Protein AF-A0A2M6WW06-F1 (afdb_monomer)

Mean predicted aligned error: 5.64 Å

Solvent-accessible surface area (backbone atoms only — not comparable to full-atom values): 25446 Å² total; per-residue (Å²): 114,65,77,61,50,53,50,49,25,52,55,34,47,54,30,51,50,52,39,48,75,71,72,42,62,47,69,49,96,74,81,78,62,75,49,55,55,43,61,47,61,76,46,36,89,72,58,59,72,45,24,34,53,26,32,27,72,42,71,51,73,59,94,61,39,33,42,32,34,31,35,44,100,67,34,73,46,38,36,38,38,35,51,94,46,27,95,59,35,68,62,47,70,72,47,66,50,56,54,20,30,34,35,36,33,29,31,58,34,72,45,97,86,69,48,72,24,35,37,38,56,40,78,43,54,45,34,74,48,49,64,82,66,72,53,82,95,66,49,75,75,51,67,68,56,28,48,73,41,30,76,54,36,46,72,74,30,68,66,50,44,48,41,50,53,46,44,53,49,50,55,52,39,48,51,54,52,39,49,76,69,66,34,41,83,54,86,70,73,56,70,24,84,65,56,33,66,48,66,56,44,57,42,78,50,72,42,81,92,76,74,42,67,31,18,37,24,53,39,61,52,62,59,54,54,50,42,37,46,72,68,52,49,36,39,30,35,78,46,80,31,28,38,65,63,75,76,62,50,88,38,56,48,65,42,47,34,33,40,41,40,35,51,82,38,42,38,68,60,46,49,56,50,48,54,51,51,53,40,51,38,23,45,77,73,73,42,64,55,83,86,64,86,67,48,75,44,44,40,50,60,52,43,24,74,76,69,70,48,43,72,90,78,53,55,60,64,56,54,50,51,52,30,53,76,68,74,44,90,50,89,70,54,86,52,56,47,52,46,51,47,51,47,35,63,75,57,53,38,61,68,38,57,62,56,30,38,38,24,51,39,46,37,89,71,33,72,62,38,21,60,34,91,92,45,66,68,23,15,37,28,37,34,35,31,44,66,35,39,78,38,34,47,33,17,17,48,53,49,52,36,71,61,46,49,55,40,28,53,51,27,47,53,42,35,75,74,64,34,74,66,40,39,62,74,58,63,71,55,38,55,48,30,67,76,47,39,70,60,22,17,36,36,40,35,38,45,57,57,50,44,28,63,65,71,68,50,85,37,50,63,65,67,37,77,76,51,92,68,84,84,130

Secondary structure (DSSP, 8-state):
-HHHHHHHHHHHHHHHHHHHHTT--SS-S-----S-HHHHHHTGGG---EEEEEEEEEEEEETTEEEEEEE-SS-EEEEEEETTT-TTHHHHHHH--TT-EEEEEEEEEE-TT--EEEEEEEEEEEE---SPPPPTTT----HHHHHHTHHHHHHH-HHHHHHHHHHHHHHHHHHHHHHHTTPEE----SEESS--SSS-PPPEEEETTTTEEEEE-S-SHHHHHHHHHTT--EEEEEEEEE--S---SS--SEEEEEEEEEET--HHHHHHHHHHHHHHHHHHTT-PPP-SPPEEEEHHHHHHHHHS--TTTS-HHHHHHHHHHTT---TT--SHHHHHHHHIIIIIHHH--S-EEEE--BGGG-TTBPBPSS-TTBBSEEEEEETTEEEEEEEEBP--HHHHHHHHHHHHHHHHTT-SS-----HHHHHHHHT-PPSEEEEEEEHHHHHHHHHT-SSGGGT-SS------

InterPro domains:
  IPR002313 Lysine-tRNA ligase, class II [MF_00252] (11-472)
  IPR002313 Lysine-tRNA ligase, class II [TIGR00499] (10-470)
  IPR004364 Aminoacyl-tRNA synthetase, class II (D/K/N) [PF00152] (143-469)
  IPR004365 OB-fold nucleic acid binding domain, AA-tRNA synthetase-type [PF01336] (51-126)
  IPR006195 Aminoacyl-tRNA synthetase, class II [PS50862] (168-467)
  IPR012340 Nucleic acid-binding, OB-fold [G3DSA:2.40.50.140] (1-137)
  IPR012340 Nucleic acid-binding, OB-fold [SSF50249] (5-134)
  IPR018149 Lysyl-tRNA synthetase, class II, C-terminal [PR00982] (179-189)
  IPR018149 Lysyl-tRNA synthetase, class II, C-terminal [PR00982] (195-211)
  IPR018149 Lysyl-tRNA synthetase, class II, C-terminal [PR00982] (224-237)
  IPR018149 Lysyl-tRNA synthetase, class II, C-terminal [PR00982] (242-259)
  IPR018149 Lysyl-tRNA synthetase, class II, C-terminal [PR00982] (354-370)
  IPR044136 Lysine-tRNA ligase, class II, N-terminal [cd04322] (51-153)
  IPR045864 Class II Aminoacyl-tRNA synthetase/Biotinyl protein ligase (BPL) and lipoyl protein ligase (LPL) [G3DSA:3.30.930.10] (138-472)
  IPR045864 Class II Aminoacyl-tRNA synthetase/Biotinyl protein ligase (BPL) and lipoyl protein ligase (LPL) [SSF55681] (142-470)

Foldseek 3Di:
DVVVFVVLLVLLVVLVVLCVVVVADLADPDDPFDDEPVVCVVCQVVFDKGKYKFFWQDKDDDPFKIKTWGDDPNGIAIEIEGVVQEVCSVSCNSNDDGGWIKIFIATWDQDPVRGTHGYGNDMGTNHRDSGDQDRLVRAPPDPQVCQVPVVNVVVNPVLLVVLQVLLVLLVVLLVVLLVVVVADEDDDDQKALFAFDFQAAWDWDADPVVRGITTGHQDCVLVVLLVLLVPDAKYKYWDWHAGPDDDDQQDFRIAIKMKIKHFPDFLVVVLVVVVVSLQSSCVSSVQGADPDDFAEEELQRLLCVFQVDHPVPDDLVVLVVSCVVVVHDPPLPDDSLSSSVSCCLPPRLQPDATWYKHAFRACLNPLFFDADPVGRRTGQWIFTGHNSDGFKTKHWTDLDLVSSQVSQVVQVVSVVSPDSRGGHDDPVSSVSSVSPRGGMMMMMGRSLVSSCVRSVPSGSSSNDSNTDDDDD

Organism: NCBI:txid1974527

Nearest PDB structures (foldseek):
  7ea9-assembly1_B  TM=9.512E-01  e=4.255E-53  Homo sapiens
  6ilh-assembly1_B  TM=9.558E-01  e=6.651E-53  Homo sapiens
  6chd-assembly1_B  TM=9.447E-01  e=5.625E-53  Homo sapiens
  3bju-assembly1_A  TM=9.406E-01  e=9.831E-53  Homo sapiens
  6ild-assembly1_B  TM=9.420E-01  e=1.817E-52  Homo sapiens

Structure (mmCIF, N/CA/C/O backbone):
data_AF-A0A2M6WW06-F1
#
_entry.id   AF-A0A2M6WW06-F1
#
loop_
_atom_site.group_PDB
_atom_site.id
_atom_site.type_symbol
_atom_site.label_atom_id
_atom_site.label_alt_id
_atom_site.label_comp_id
_atom_site.label_asym_id
_atom_site.label_entity_id
_atom_site.label_seq_id
_atom_site.pdbx_PDB_ins_code
_atom_site.Cartn_x
_atom_site.Cartn_y
_atom_site.Cartn_z
_atom_site.occupancy
_atom_site.B_iso_or_equiv
_atom_site.auth_seq_id
_atom_site.auth_comp_id
_atom_site.auth_asym_id
_atom_site.auth_atom_id
_atom_site.pdbx_PDB_model_num
ATOM 1 N N . MET A 1 1 ? 12.757 -10.574 33.352 1.00 47.12 1 MET A N 1
ATOM 2 C CA . MET A 1 1 ? 11.430 -10.047 32.946 1.00 47.12 1 MET A CA 1
ATOM 3 C C . MET A 1 1 ? 10.401 -11.166 32.758 1.00 47.12 1 MET A C 1
ATOM 5 O O . MET A 1 1 ? 9.233 -10.909 33.024 1.00 47.12 1 MET A O 1
ATOM 9 N N . GLU A 1 2 ? 10.807 -12.391 32.394 1.00 45.97 2 GLU A N 1
ATOM 10 C CA . GLU A 1 2 ? 9.912 -13.564 32.279 1.00 45.97 2 GLU A CA 1
ATOM 11 C C . GLU A 1 2 ? 9.179 -13.893 33.591 1.00 45.97 2 GLU A C 1
ATOM 13 O O . GLU A 1 2 ? 7.957 -13.795 33.620 1.00 45.97 2 GLU A O 1
ATOM 18 N N . ASN A 1 3 ? 9.893 -14.047 34.717 1.00 53.00 3 ASN A N 1
ATOM 19 C CA . ASN A 1 3 ? 9.279 -14.351 36.027 1.00 53.00 3 ASN A CA 1
ATOM 20 C C . ASN A 1 3 ? 8.180 -13.370 36.493 1.00 53.00 3 ASN A C 1
ATOM 22 O O . ASN A 1 3 ? 7.333 -13.737 37.300 1.00 53.00 3 ASN A O 1
ATOM 26 N N . ASN A 1 4 ? 8.186 -12.116 36.022 1.00 61.75 4 ASN A N 1
ATOM 27 C CA . ASN A 1 4 ? 7.174 -11.119 36.400 1.00 61.75 4 ASN A CA 1
ATOM 28 C C . ASN A 1 4 ? 5.961 -11.129 35.447 1.00 61.75 4 ASN A C 1
ATOM 30 O O . ASN A 1 4 ? 4.859 -10.749 35.833 1.00 61.75 4 ASN A O 1
ATOM 34 N N . THR A 1 5 ? 6.167 -11.573 34.203 1.00 68.50 5 THR A N 1
ATOM 35 C CA . THR A 1 5 ? 5.111 -11.739 33.192 1.00 68.50 5 THR A CA 1
ATOM 36 C C . THR A 1 5 ? 4.265 -12.968 33.516 1.00 68.50 5 THR A C 1
ATOM 38 O O . THR A 1 5 ? 3.037 -12.898 33.457 1.00 68.50 5 THR A O 1
ATOM 41 N N . ASP A 1 6 ? 4.919 -14.057 33.923 1.00 77.50 6 ASP A N 1
ATOM 42 C CA . ASP A 1 6 ? 4.253 -15.306 34.292 1.00 77.50 6 ASP A CA 1
ATOM 43 C C . ASP A 1 6 ? 3.419 -15.138 35.562 1.00 77.50 6 ASP A C 1
ATOM 45 O O . ASP A 1 6 ? 2.242 -15.492 35.567 1.00 77.50 6 ASP A O 1
ATOM 49 N N . LYS A 1 7 ? 3.954 -14.448 36.577 1.00 83.94 7 LYS A N 1
ATOM 50 C CA . LYS A 1 7 ? 3.201 -14.126 37.796 1.00 83.94 7 LYS A CA 1
ATOM 51 C C . LYS A 1 7 ? 1.946 -13.287 37.521 1.00 83.94 7 LYS A C 1
ATOM 53 O O . LYS A 1 7 ? 0.873 -13.607 38.019 1.00 83.94 7 LYS A O 1
ATOM 58 N N . PHE A 1 8 ? 2.040 -12.243 36.689 1.00 85.69 8 PHE A N 1
ATOM 59 C CA . PHE A 1 8 ? 0.859 -11.445 36.317 1.00 85.69 8 PHE A CA 1
ATOM 60 C C . PHE A 1 8 ? -0.207 -12.300 35.623 1.00 85.69 8 PHE A C 1
ATOM 62 O O . PHE A 1 8 ? -1.412 -12.127 35.838 1.00 85.69 8 PHE A O 1
ATOM 69 N N . ARG A 1 9 ? 0.235 -13.211 34.753 1.00 91.00 9 ARG A N 1
ATOM 70 C CA . ARG A 1 9 ? -0.658 -14.117 34.039 1.00 91.00 9 ARG A CA 1
ATOM 71 C C . ARG A 1 9 ? -1.339 -15.089 34.997 1.00 91.00 9 ARG A C 1
ATOM 73 O O . ARG A 1 9 ? -2.547 -15.272 34.880 1.00 91.00 9 ARG A O 1
ATOM 80 N N . GLU A 1 10 ? -0.605 -15.664 35.944 1.00 92.75 10 GLU A N 1
ATOM 81 C CA . GLU A 1 10 ? -1.155 -16.517 37.005 1.00 92.75 10 GLU A CA 1
ATOM 82 C C . GLU A 1 10 ? -2.212 -15.774 37.834 1.00 92.75 10 GLU A C 1
ATOM 84 O O . GLU A 1 10 ? -3.334 -16.265 37.969 1.00 92.75 10 GLU A O 1
ATOM 89 N N . ASP A 1 11 ? -1.913 -14.552 38.285 1.00 92.44 11 ASP A N 1
ATOM 90 C CA . ASP A 1 11 ? -2.854 -13.708 39.034 1.00 92.44 11 ASP A CA 1
ATOM 91 C C . ASP A 1 11 ? -4.120 -13.403 38.209 1.00 92.44 11 ASP A C 1
ATOM 93 O O . ASP A 1 11 ? -5.250 -13.479 38.704 1.00 92.44 11 ASP A O 1
ATOM 97 N N . SER A 1 12 ? -3.955 -13.107 36.916 1.00 93.12 12 SER A N 1
ATOM 98 C CA . SER A 1 12 ? -5.075 -12.841 36.005 1.00 93.12 12 SER A CA 1
ATOM 99 C C . SER A 1 12 ? -5.934 -14.084 35.754 1.00 93.12 12 SER A C 1
ATOM 101 O O . SER A 1 12 ? -7.158 -13.975 35.634 1.00 93.12 12 SER A O 1
ATOM 103 N N . ILE A 1 13 ? -5.318 -15.269 35.693 1.00 95.12 13 ILE A N 1
ATOM 104 C CA . ILE A 1 13 ? -6.021 -16.554 35.584 1.00 95.12 13 ILE A CA 1
ATOM 105 C C . ILE A 1 13 ? -6.781 -16.853 36.881 1.00 95.12 13 ILE A C 1
ATOM 107 O O . ILE A 1 13 ? -7.935 -17.271 36.821 1.00 95.12 13 ILE A O 1
ATOM 111 N N . ALA A 1 14 ? -6.203 -16.577 38.051 1.00 95.94 14 ALA A N 1
ATOM 112 C CA . ALA A 1 14 ? -6.906 -16.745 39.322 1.00 95.94 14 ALA A CA 1
ATOM 113 C C . ALA A 1 14 ? -8.181 -15.882 39.380 1.00 95.94 14 ALA A C 1
ATOM 115 O O . ALA A 1 14 ? -9.256 -16.381 39.718 1.00 95.94 14 ALA A O 1
ATOM 116 N N . LYS A 1 15 ? -8.101 -14.613 38.955 1.00 96.25 15 LYS A N 1
ATOM 117 C CA . LYS A 1 15 ? -9.270 -13.718 38.839 1.00 96.25 15 LYS A CA 1
ATOM 118 C C . LYS A 1 15 ? -10.300 -14.208 37.822 1.00 96.25 15 LYS A C 1
ATOM 120 O O . LYS A 1 15 ? -11.504 -14.120 38.067 1.00 96.25 15 LYS A O 1
ATOM 125 N N . LEU A 1 16 ? -9.844 -14.750 36.694 1.00 96.44 16 LEU A N 1
ATOM 126 C CA . LEU A 1 16 ? -10.712 -15.368 35.693 1.00 96.44 16 LEU A CA 1
ATOM 127 C C . LEU A 1 16 ? -11.515 -16.538 36.286 1.00 96.44 16 LEU A C 1
ATOM 129 O O . LEU A 1 16 ? -12.714 -16.653 36.032 1.00 96.44 16 LEU A O 1
ATOM 133 N N . GLU A 1 17 ? -10.882 -17.383 37.098 1.00 96.81 17 GLU A N 1
ATOM 134 C CA . GLU A 1 17 ? -11.558 -18.499 37.766 1.00 96.81 17 GLU A CA 1
ATOM 135 C C . GLU A 1 17 ? -12.543 -18.030 38.845 1.00 96.81 17 GLU A C 1
ATOM 137 O O . GLU A 1 17 ? -13.603 -18.636 39.004 1.00 96.81 17 GLU A O 1
ATOM 142 N N . ILE A 1 18 ? -12.261 -16.920 39.537 1.00 97.12 18 ILE A N 1
ATOM 143 C CA . ILE A 1 18 ? -13.219 -16.285 40.460 1.00 97.12 18 ILE A CA 1
ATOM 144 C C . ILE A 1 18 ? -14.492 -15.862 39.706 1.00 97.12 18 ILE A C 1
ATOM 146 O O . ILE A 1 18 ? -15.596 -16.179 40.153 1.00 97.12 18 ILE A O 1
ATOM 150 N N . LEU A 1 19 ? -14.357 -15.223 38.535 1.00 96.25 19 LEU A N 1
ATOM 151 C CA . LEU A 1 19 ? -15.504 -14.850 37.693 1.00 96.25 19 LEU A CA 1
ATOM 152 C C . LEU A 1 19 ? -16.335 -16.074 37.283 1.00 96.25 19 LEU A C 1
ATOM 154 O O . LEU A 1 19 ? -17.557 -16.069 37.444 1.00 96.25 19 LEU A O 1
ATOM 158 N N . LYS A 1 20 ? -15.680 -17.141 36.808 1.00 96.62 20 LYS A N 1
ATOM 159 C CA . LYS A 1 20 ? -16.364 -18.376 36.392 1.00 96.62 20 LYS A CA 1
ATOM 160 C C . LYS A 1 20 ? -17.101 -19.049 37.549 1.00 96.62 20 LYS A C 1
ATOM 162 O O . LYS A 1 20 ? -18.252 -19.444 37.383 1.00 96.62 20 LYS A O 1
ATOM 167 N N . LYS A 1 21 ? -16.472 -19.151 38.727 1.00 96.94 21 LYS A N 1
ATOM 168 C CA . LYS A 1 21 ? -17.090 -19.729 39.936 1.00 96.94 21 LYS A CA 1
ATOM 169 C C . LYS A 1 21 ? -18.309 -18.937 40.404 1.00 96.94 21 LYS A C 1
ATOM 171 O O . LYS A 1 21 ? -19.251 -19.527 40.918 1.00 96.94 21 LYS A O 1
ATOM 176 N N . ALA A 1 22 ? -18.314 -17.624 40.182 1.00 95.38 22 ALA A N 1
ATOM 177 C CA . ALA A 1 22 ? -19.459 -16.759 40.448 1.00 95.38 22 ALA A CA 1
ATOM 178 C C . ALA A 1 22 ? -20.559 -16.830 39.364 1.00 95.38 22 ALA A C 1
ATOM 180 O O . ALA A 1 22 ? -21.499 -16.039 39.396 1.00 95.38 22 ALA A O 1
ATOM 181 N N . GLY A 1 23 ? -20.451 -17.738 38.385 1.00 95.06 23 GLY A N 1
ATOM 182 C CA . GLY A 1 23 ? -21.423 -17.896 37.299 1.00 95.06 23 GLY A CA 1
ATOM 183 C C . GLY A 1 23 ? -21.342 -16.817 36.213 1.00 95.06 23 GLY A C 1
ATOM 184 O O . GLY A 1 23 ? -22.205 -16.760 35.336 1.00 95.06 23 GLY A O 1
ATOM 185 N N . VAL A 1 24 ? -20.316 -15.960 36.236 1.00 94.94 24 VAL A N 1
ATOM 186 C CA . VAL A 1 24 ? -20.098 -14.941 35.205 1.00 94.94 24 VAL A CA 1
ATOM 187 C C . VAL A 1 24 ? -19.370 -15.576 34.027 1.00 94.94 24 VAL A C 1
ATOM 189 O O . VAL A 1 24 ? -18.305 -16.162 34.194 1.00 94.94 24 VAL A O 1
ATOM 192 N N . ASN A 1 25 ? -19.909 -15.422 32.815 1.00 95.94 25 ASN A N 1
ATOM 193 C CA . ASN A 1 25 ? -19.182 -15.752 31.590 1.00 95.94 25 ASN A CA 1
ATOM 194 C C . ASN A 1 25 ? -18.203 -14.604 31.252 1.00 95.94 25 ASN A C 1
ATOM 196 O O . ASN A 1 25 ? -18.679 -13.524 30.900 1.00 95.94 25 ASN A O 1
ATOM 200 N N . PRO A 1 26 ? -16.871 -14.810 31.326 1.00 96.31 26 PRO A N 1
ATOM 201 C CA . PRO A 1 26 ? -15.868 -13.772 31.063 1.00 96.31 26 PRO A CA 1
ATOM 202 C C . PRO A 1 26 ? -15.580 -13.556 29.566 1.00 96.31 26 PRO A C 1
ATOM 204 O O . PRO A 1 26 ? -14.840 -12.635 29.220 1.00 96.31 26 PRO A O 1
ATOM 207 N N . TYR A 1 27 ? -16.151 -14.399 28.696 1.00 97.56 27 TYR A N 1
ATOM 208 C CA . TYR A 1 27 ? -16.016 -14.356 27.237 1.00 97.56 27 TYR A CA 1
ATOM 209 C C . TYR A 1 27 ? -17.383 -14.575 26.549 1.00 97.56 27 TYR A C 1
ATOM 211 O O . TYR A 1 27 ? -17.587 -15.560 25.833 1.00 97.56 27 TYR A O 1
ATOM 219 N N . PRO A 1 28 ? -18.383 -13.710 26.797 1.00 97.44 28 PRO A N 1
ATOM 220 C CA . PRO A 1 28 ? -19.699 -13.824 26.181 1.00 97.44 28 PRO A CA 1
ATOM 221 C C . PRO A 1 28 ? -19.646 -13.566 24.670 1.00 97.44 28 PRO A C 1
ATOM 223 O O . PRO A 1 28 ? -18.966 -12.663 24.199 1.00 97.44 28 PRO A O 1
ATOM 226 N N . SER A 1 29 ? -20.484 -14.272 23.911 1.00 96.94 29 SER A N 1
ATOM 227 C CA . SER A 1 29 ? -20.640 -14.047 22.465 1.00 96.94 29 SER A CA 1
ATOM 228 C C . SER A 1 29 ? -21.480 -12.814 22.105 1.00 96.94 29 SER A C 1
ATOM 230 O O . SER A 1 29 ? -21.518 -12.415 20.945 1.00 96.94 29 SER A O 1
ATOM 232 N N . LYS A 1 30 ? -22.190 -12.217 23.076 1.00 96.38 30 LYS A N 1
ATOM 233 C CA . LYS A 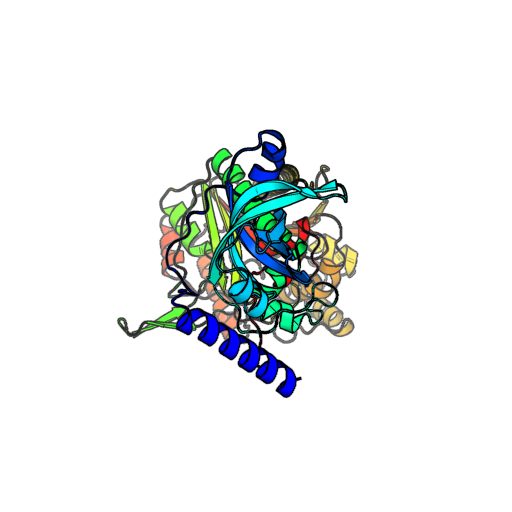1 30 ? -23.129 -11.103 22.859 1.00 96.38 30 LYS A CA 1
ATOM 234 C C . LYS A 1 30 ? -22.832 -9.907 23.764 1.00 96.38 30 LYS A C 1
ATOM 236 O O . LYS A 1 30 ? -22.671 -10.062 24.981 1.00 96.38 30 LYS A O 1
ATOM 241 N N . SER A 1 31 ? -22.888 -8.720 23.166 1.00 96.69 31 SER A N 1
ATOM 242 C CA . SER A 1 31 ? -22.896 -7.405 23.813 1.00 96.69 31 SER A CA 1
ATOM 243 C C . SER A 1 31 ? -24.217 -6.690 23.498 1.00 96.69 31 SER A C 1
ATOM 245 O O . SER A 1 31 ? -24.789 -6.891 22.428 1.00 96.69 31 SER A O 1
ATOM 247 N N . LYS A 1 32 ? -24.713 -5.881 24.437 1.00 97.44 32 LYS A N 1
ATOM 248 C CA . LYS A 1 32 ? -25.853 -4.968 24.284 1.00 97.44 32 LYS A CA 1
ATOM 249 C C . LYS A 1 32 ? -25.412 -3.524 23.998 1.00 97.44 32 LYS A C 1
ATOM 251 O O . LYS A 1 32 ? -26.234 -2.617 24.116 1.00 97.44 32 LYS A O 1
ATOM 256 N N . ARG A 1 33 ? -24.136 -3.285 23.653 1.00 97.50 33 ARG A N 1
ATOM 257 C CA . ARG A 1 33 ? -23.625 -1.950 23.295 1.00 97.50 33 ARG A CA 1
ATOM 258 C C . ARG A 1 33 ? -24.547 -1.294 22.269 1.00 97.50 33 ARG A C 1
ATOM 260 O O . ARG A 1 33 ? -24.761 -1.842 21.192 1.00 97.50 33 ARG A O 1
ATOM 267 N N . ASN A 1 34 ? -25.049 -0.108 22.597 1.00 97.25 34 ASN A N 1
ATOM 268 C CA . ASN A 1 34 ? -25.971 0.646 21.748 1.00 97.25 34 ASN A CA 1
ATOM 269 C C . ASN A 1 34 ? -25.424 2.017 21.326 1.00 97.25 34 ASN A C 1
ATOM 271 O O . ASN A 1 34 ? -25.998 2.649 20.442 1.00 97.25 34 ASN A O 1
ATOM 275 N N . LYS A 1 35 ? -24.317 2.476 21.925 1.00 96.69 35 LYS A N 1
ATOM 276 C CA . LYS A 1 35 ? -23.662 3.743 21.579 1.00 96.69 35 LYS A CA 1
ATOM 277 C C . LYS A 1 35 ? -22.137 3.615 21.576 1.00 96.69 35 LYS A C 1
ATOM 279 O O . LYS A 1 35 ? -21.552 2.809 22.306 1.00 96.69 35 LYS A O 1
ATOM 284 N N . LYS A 1 36 ? -21.490 4.426 20.733 1.00 97.56 36 LYS A N 1
ATOM 285 C CA . LYS A 1 36 ? -20.050 4.706 20.836 1.00 97.56 36 LYS A CA 1
ATOM 286 C C . LYS A 1 36 ? -19.815 5.758 21.920 1.00 97.56 36 LYS A C 1
ATOM 288 O O . LYS A 1 36 ? -20.701 6.573 22.176 1.00 97.56 36 LYS A O 1
ATOM 293 N N . ILE A 1 37 ? -18.631 5.754 22.523 1.00 97.69 37 ILE A N 1
ATOM 294 C CA . ILE A 1 37 ? -18.274 6.688 23.595 1.00 97.69 37 ILE A CA 1
ATOM 295 C C . ILE A 1 37 ? -18.399 8.147 23.137 1.00 97.69 37 ILE A C 1
ATOM 297 O O . ILE A 1 37 ? -19.042 8.927 23.832 1.00 97.69 37 ILE A O 1
ATOM 301 N N . ALA A 1 38 ? -17.871 8.507 21.962 1.00 97.00 38 ALA A N 1
ATOM 302 C CA . ALA A 1 38 ? -17.949 9.882 21.456 1.00 97.00 38 ALA A CA 1
ATOM 303 C C . ALA A 1 38 ? -19.403 10.372 21.319 1.00 97.00 38 ALA A C 1
ATOM 305 O O . ALA A 1 38 ? -19.749 11.429 21.826 1.00 97.00 38 ALA A O 1
ATOM 306 N N . VAL A 1 39 ? -20.288 9.540 20.757 1.00 96.81 39 VAL A N 1
ATOM 307 C CA . VAL A 1 39 ? -21.718 9.869 20.602 1.00 96.81 39 VAL A CA 1
ATOM 308 C C . VAL A 1 39 ? -22.405 10.055 21.958 1.00 96.81 39 VAL A C 1
ATOM 310 O O . VAL A 1 39 ? -23.278 10.903 22.109 1.00 96.81 39 VAL A O 1
ATOM 313 N N . PHE A 1 40 ? -22.030 9.263 22.964 1.00 96.88 40 PHE A N 1
ATOM 314 C CA . PHE A 1 40 ? -22.554 9.437 24.317 1.00 96.88 40 PHE A CA 1
ATOM 315 C C . PHE A 1 40 ? -22.083 10.743 24.965 1.00 96.88 40 PHE A C 1
ATOM 317 O O . PHE A 1 40 ? -22.869 11.377 25.664 1.00 96.88 40 PHE A O 1
ATOM 324 N N . LEU A 1 41 ? -20.831 11.146 24.730 1.00 96.56 41 LEU A N 1
ATOM 325 C CA . LEU A 1 41 ? -20.294 12.420 25.212 1.00 96.56 41 LEU A CA 1
ATOM 326 C C . LEU A 1 41 ? -20.978 13.616 24.531 1.00 96.56 41 LEU A C 1
ATOM 328 O O . LEU A 1 41 ? -21.341 14.570 25.218 1.00 96.56 41 LEU A O 1
ATOM 332 N N . ASP A 1 42 ? -21.249 13.532 23.227 1.00 96.00 42 ASP A N 1
ATOM 333 C CA . ASP A 1 42 ? -22.004 14.559 22.492 1.00 96.00 42 ASP A CA 1
ATOM 334 C C . ASP A 1 42 ? -23.448 14.689 23.017 1.00 96.00 42 ASP A C 1
ATOM 336 O O . ASP A 1 42 ? -23.991 15.785 23.163 1.00 96.00 42 ASP A O 1
ATOM 340 N N . ASP A 1 43 ? -24.069 13.560 23.368 1.00 94.75 43 ASP A N 1
ATOM 341 C CA . ASP A 1 43 ? -25.423 13.486 23.924 1.00 94.75 43 ASP A CA 1
ATOM 342 C C . ASP A 1 43 ? -25.482 13.654 25.455 1.00 94.75 43 ASP A C 1
ATOM 344 O O . ASP A 1 43 ? -26.564 13.521 26.034 1.00 94.75 43 ASP A O 1
ATOM 348 N N . PHE A 1 44 ? -24.363 13.917 26.136 1.00 94.75 44 PHE A N 1
ATOM 349 C CA . PHE A 1 44 ? -24.245 13.751 27.591 1.00 94.75 44 PHE A CA 1
ATOM 350 C C . PHE A 1 44 ? -25.317 14.516 28.380 1.00 94.75 44 PHE A C 1
ATOM 352 O O . PHE A 1 44 ? -25.948 13.977 29.292 1.00 94.75 44 PHE A O 1
ATOM 359 N N . ASN A 1 45 ? -25.587 15.759 27.973 1.00 93.12 45 ASN A N 1
ATOM 360 C CA . ASN A 1 45 ? -26.553 16.645 28.629 1.00 93.12 45 ASN A CA 1
ATOM 361 C C . ASN A 1 45 ? -28.018 16.227 28.417 1.00 93.12 45 ASN A C 1
ATOM 363 O O . ASN A 1 45 ? -28.899 16.726 29.111 1.00 93.12 45 ASN A O 1
ATOM 367 N N . LYS A 1 46 ? -28.299 15.294 27.497 1.00 91.62 46 LYS A N 1
ATOM 368 C CA . LYS A 1 46 ? -29.651 14.756 27.280 1.00 91.62 46 LYS A CA 1
ATOM 369 C C . LYS A 1 46 ? -30.074 13.773 28.378 1.00 91.62 46 LYS A C 1
ATOM 371 O O . LYS A 1 46 ? -31.239 13.400 28.428 1.00 91.62 46 LYS A O 1
ATOM 376 N N . GLY A 1 47 ? -29.149 13.316 29.230 1.00 87.75 47 GLY A N 1
ATOM 377 C CA . GLY A 1 47 ? -29.465 12.484 30.400 1.00 87.75 47 GLY A CA 1
ATOM 378 C C . GLY A 1 47 ? -29.913 11.047 30.092 1.00 87.75 47 GLY A C 1
ATOM 379 O O . GLY A 1 47 ? -30.357 10.337 30.993 1.00 87.75 47 GLY A O 1
ATOM 380 N N . ASN A 1 48 ? -29.804 10.599 28.838 1.00 92.06 48 ASN A N 1
ATOM 381 C CA . ASN A 1 48 ? -30.291 9.289 28.406 1.00 92.06 48 ASN A CA 1
ATOM 382 C C . ASN A 1 48 ? -29.399 8.142 28.902 1.00 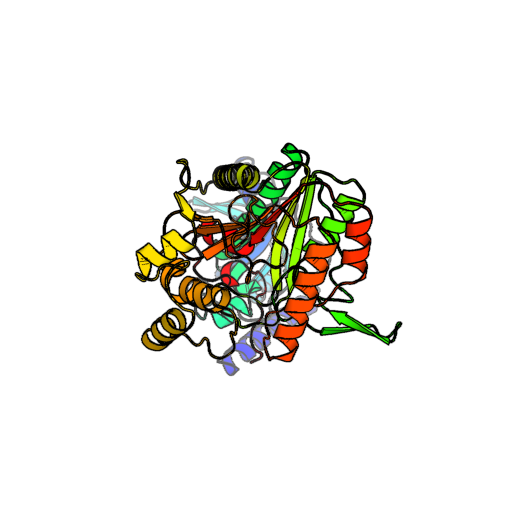92.06 48 ASN A C 1
ATOM 384 O O . ASN A 1 48 ? -28.173 8.228 28.837 1.00 92.06 48 ASN A O 1
ATOM 388 N N . ASN A 1 49 ? -30.021 7.035 29.324 1.00 94.56 49 ASN A N 1
ATOM 389 C CA . ASN A 1 49 ? -29.309 5.792 29.630 1.00 94.56 49 ASN A CA 1
ATOM 390 C C . ASN A 1 49 ? -28.612 5.253 28.367 1.00 94.56 49 ASN A C 1
ATOM 392 O O . ASN A 1 49 ? -29.161 5.341 27.264 1.00 94.56 49 ASN A O 1
ATOM 396 N N . ALA A 1 50 ? -27.421 4.682 28.520 1.00 97.19 50 ALA A N 1
ATOM 397 C CA . ALA A 1 50 ? -26.670 4.106 27.413 1.00 97.19 50 ALA A CA 1
ATOM 398 C C . ALA A 1 50 ? -25.922 2.846 27.837 1.00 97.19 50 ALA A C 1
ATOM 400 O O . ALA A 1 50 ? -25.540 2.690 28.996 1.00 97.19 50 ALA A O 1
ATOM 401 N N . THR A 1 51 ? -25.675 1.976 26.860 1.00 98.25 51 THR A N 1
ATOM 402 C CA . THR A 1 51 ? -24.795 0.822 27.001 1.00 98.25 51 THR A CA 1
ATOM 403 C C . THR A 1 51 ? -23.556 1.047 26.144 1.00 98.25 51 THR A C 1
ATOM 405 O O . THR A 1 51 ? -23.614 1.022 24.910 1.00 98.25 51 THR A O 1
ATOM 408 N N . LEU A 1 52 ? -22.431 1.282 26.812 1.00 98.38 52 LEU A N 1
ATOM 409 C CA . LEU A 1 52 ? -21.116 1.491 26.212 1.00 98.38 52 LEU A CA 1
ATOM 410 C C . LEU A 1 52 ? -20.285 0.216 26.346 1.00 98.38 52 LEU A C 1
ATOM 412 O O . LEU A 1 52 ? -20.549 -0.615 27.212 1.00 98.38 52 LEU A O 1
ATOM 416 N N . ALA A 1 53 ? -19.258 0.069 25.517 1.00 98.38 53 ALA A N 1
ATOM 417 C CA . ALA A 1 53 ? -18.244 -0.954 25.720 1.00 98.38 53 ALA A CA 1
ATOM 418 C C . ALA A 1 53 ? -16.874 -0.416 25.330 1.00 98.38 53 ALA A C 1
ATOM 420 O O . ALA A 1 53 ? -16.771 0.365 24.387 1.00 98.38 53 ALA A O 1
ATOM 421 N N . GLY A 1 54 ? -15.838 -0.849 26.038 1.00 97.62 54 GLY A N 1
ATOM 422 C CA . GLY A 1 54 ? -14.476 -0.394 25.804 1.00 97.62 54 GLY A CA 1
ATOM 423 C C . GLY A 1 54 ? -13.457 -1.177 26.617 1.00 97.62 54 GLY A C 1
ATOM 424 O O . GLY A 1 54 ? -13.802 -1.981 27.485 1.00 97.62 54 GLY A O 1
ATOM 425 N N . ARG A 1 55 ? -12.184 -0.945 26.310 1.00 96.75 55 ARG A N 1
ATOM 426 C CA . ARG A 1 55 ? -11.050 -1.511 27.034 1.00 96.75 55 ARG A CA 1
ATOM 427 C C . ARG A 1 55 ? -10.728 -0.658 28.252 1.00 96.75 55 ARG A C 1
ATOM 429 O O . ARG A 1 55 ? -10.557 0.547 28.102 1.00 96.75 55 ARG A O 1
ATOM 436 N N . ILE A 1 56 ? -10.572 -1.278 29.418 1.00 96.38 56 ILE A N 1
ATOM 437 C CA . ILE A 1 56 ? -10.105 -0.612 30.637 1.00 96.38 56 ILE A CA 1
ATOM 438 C C . ILE A 1 56 ? -8.662 -0.139 30.432 1.00 96.38 56 ILE A C 1
ATOM 440 O O . ILE A 1 56 ? -7.762 -0.942 30.184 1.00 96.38 56 ILE A O 1
ATOM 444 N N . ARG A 1 57 ? -8.440 1.170 30.547 1.00 94.00 57 ARG A N 1
ATOM 445 C CA . ARG A 1 57 ? -7.119 1.820 30.501 1.00 94.00 57 ARG A CA 1
ATOM 446 C C . ARG A 1 57 ? -6.558 2.085 31.884 1.00 94.00 57 ARG A C 1
ATOM 448 O O . ARG A 1 57 ? -5.359 1.971 32.109 1.00 94.00 57 ARG A O 1
ATOM 455 N N . SER A 1 58 ? -7.440 2.408 32.816 1.00 94.12 58 SER A N 1
ATOM 456 C CA . SER A 1 58 ? -7.119 2.625 34.217 1.00 94.12 58 SER A CA 1
ATOM 457 C C . SER A 1 58 ? -8.273 2.101 35.059 1.00 94.12 58 SER A C 1
ATOM 459 O O . SER A 1 58 ? -9.426 2.138 34.630 1.00 94.12 58 SER A O 1
ATOM 461 N N . ILE A 1 59 ? -7.974 1.600 36.252 1.00 94.38 59 ILE A N 1
ATOM 462 C CA . ILE A 1 59 ? -8.987 1.218 37.232 1.00 94.38 59 ILE A CA 1
ATOM 463 C C . ILE A 1 59 ? -8.455 1.481 38.636 1.00 94.38 59 ILE A C 1
ATOM 465 O O . ILE A 1 59 ? -7.279 1.265 38.920 1.00 94.38 59 ILE A O 1
ATOM 469 N N . ARG A 1 60 ? -9.322 1.995 39.505 1.00 93.19 60 ARG A N 1
ATOM 470 C CA . ARG A 1 60 ? -9.044 2.243 40.919 1.00 93.19 60 ARG A CA 1
ATOM 471 C C . ARG A 1 60 ? -10.308 2.027 41.739 1.00 93.19 60 ARG A C 1
ATOM 473 O O . ARG A 1 60 ? -11.370 2.529 41.382 1.00 93.19 60 ARG A O 1
ATOM 480 N N . SER A 1 61 ? -10.189 1.345 42.868 1.00 89.25 61 SER A N 1
ATOM 481 C CA . SER A 1 61 ? -11.293 1.083 43.796 1.00 89.25 61 SER A CA 1
ATOM 482 C C . SER A 1 61 ? -10.888 1.473 45.212 1.00 89.25 61 SER A C 1
ATOM 484 O O . SER A 1 61 ? -9.797 1.131 45.657 1.00 89.25 61 SER A O 1
ATOM 486 N N . HIS A 1 62 ? -11.761 2.193 45.915 1.00 86.69 62 HIS A N 1
ATOM 487 C CA . HIS A 1 62 ? -11.545 2.638 47.291 1.00 86.69 62 HIS A CA 1
ATOM 488 C C . HIS A 1 62 ? -12.829 2.420 48.094 1.00 86.69 62 HIS A C 1
ATOM 490 O O . HIS A 1 62 ? -13.827 3.116 47.903 1.00 86.69 62 HIS A O 1
ATOM 496 N N . GLY A 1 63 ? -12.816 1.441 49.000 1.00 90.62 63 GLY A N 1
ATOM 497 C CA . GLY A 1 63 ? -13.985 1.101 49.810 1.00 90.62 63 GLY A CA 1
ATOM 498 C C . GLY A 1 63 ? -15.192 0.715 48.947 1.00 90.62 63 GLY A C 1
ATOM 499 O O . GLY A 1 63 ? -15.161 -0.287 48.242 1.00 90.62 63 GLY A O 1
ATOM 500 N N . LYS A 1 64 ? -16.261 1.515 49.013 1.00 93.38 64 LYS A N 1
ATOM 501 C CA . LYS A 1 64 ? -17.551 1.259 48.343 1.00 93.38 64 LYS A CA 1
ATOM 502 C C . LYS A 1 64 ? -17.683 1.872 46.945 1.00 93.38 64 LYS A C 1
ATOM 504 O O . LYS A 1 64 ? -18.749 1.747 46.339 1.00 93.38 64 LYS A O 1
ATOM 509 N N . ILE A 1 65 ? -16.640 2.542 46.455 1.00 93.94 65 ILE A N 1
ATOM 510 C CA . ILE A 1 65 ? -16.630 3.239 45.164 1.00 93.94 65 ILE A CA 1
ATOM 511 C C . ILE A 1 65 ? -15.440 2.810 44.308 1.00 93.94 65 ILE A C 1
ATOM 513 O O . ILE A 1 65 ? -14.373 2.454 44.811 1.00 93.94 65 ILE A O 1
ATOM 517 N N . GLY A 1 66 ? -15.606 2.899 42.997 1.00 94.00 66 GLY A N 1
ATOM 518 C CA . GLY A 1 66 ? -14.564 2.655 42.023 1.00 94.00 66 GLY A CA 1
ATOM 519 C C . GLY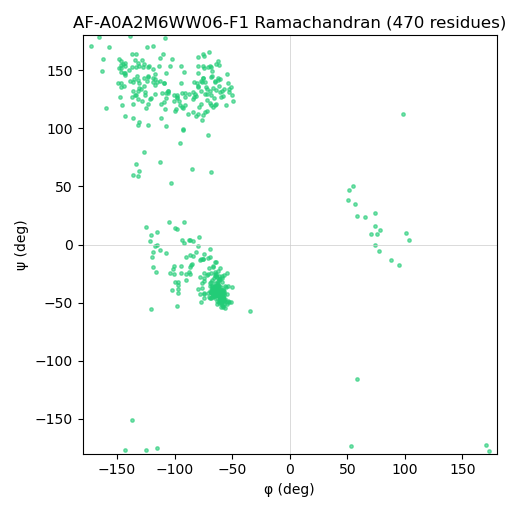 A 1 66 ? -14.709 3.547 40.800 1.00 94.00 66 GLY A C 1
ATOM 520 O O . GLY A 1 66 ? -15.788 4.043 40.469 1.00 94.00 66 GLY A O 1
ATOM 521 N N . PHE A 1 67 ? -13.576 3.766 40.149 1.00 95.69 67 PHE A N 1
ATOM 522 C CA . PHE A 1 67 ? -13.465 4.503 38.904 1.00 95.69 67 PHE A CA 1
ATOM 523 C C . PHE A 1 67 ? -12.636 3.689 37.923 1.00 95.69 67 PHE A C 1
ATOM 525 O O . PHE A 1 67 ? -11.616 3.116 38.304 1.00 95.69 67 PHE A O 1
ATOM 532 N N . ALA A 1 68 ? -13.045 3.672 36.664 1.00 96.56 68 ALA A N 1
ATOM 533 C CA . ALA A 1 68 ? -12.246 3.114 35.585 1.00 96.56 68 ALA A CA 1
ATOM 534 C C . ALA A 1 68 ? -12.350 4.017 34.368 1.00 96.56 68 ALA A C 1
ATOM 536 O O . ALA A 1 68 ? -13.438 4.497 34.073 1.00 96.56 68 ALA A O 1
ATOM 537 N N . ASP A 1 69 ? -11.263 4.224 33.640 1.00 96.94 69 ASP A N 1
ATOM 538 C CA . ASP A 1 69 ? -11.382 4.804 32.310 1.00 96.94 69 ASP A CA 1
ATOM 539 C C . ASP A 1 69 ? -11.453 3.682 31.283 1.00 96.94 69 ASP A C 1
ATOM 541 O O . ASP A 1 69 ? -10.592 2.797 31.274 1.00 96.94 69 ASP A O 1
ATOM 545 N N . ILE A 1 70 ? -12.434 3.746 30.386 1.00 97.12 70 ILE A N 1
ATOM 546 C CA . ILE A 1 70 ? -12.493 2.864 29.221 1.00 97.12 70 ILE A CA 1
ATOM 547 C C . ILE A 1 70 ? -12.304 3.628 27.929 1.00 97.12 70 ILE A C 1
ATOM 549 O O . ILE A 1 70 ? -12.644 4.806 27.827 1.00 97.12 70 ILE A O 1
ATOM 553 N N . GLU A 1 71 ? -11.810 2.918 26.927 1.00 95.88 71 GLU A N 1
ATOM 554 C CA . GLU A 1 71 ? -11.636 3.439 25.583 1.00 95.88 71 GLU A CA 1
ATOM 555 C C . GLU A 1 71 ? -12.228 2.487 24.541 1.00 95.88 71 GLU A C 1
ATOM 557 O O . GLU A 1 71 ? -12.020 1.270 24.589 1.00 95.88 71 GLU A O 1
ATOM 562 N N . ASP A 1 72 ? -12.961 3.052 23.589 1.00 95.31 72 ASP A N 1
ATOM 563 C CA . ASP A 1 72 ? -13.414 2.385 22.374 1.00 95.31 72 ASP A CA 1
ATOM 564 C C . ASP A 1 72 ? -12.765 3.040 21.148 1.00 95.31 72 ASP A C 1
ATOM 566 O O . ASP A 1 72 ? -11.908 3.912 21.257 1.00 95.31 72 ASP A O 1
ATOM 570 N N . GLU A 1 73 ? -13.141 2.627 19.940 1.00 90.75 73 GLU A N 1
ATOM 571 C CA . GLU A 1 73 ? -12.546 3.203 18.729 1.00 90.75 73 GLU A CA 1
ATOM 572 C C . GLU A 1 73 ? -12.760 4.720 18.553 1.00 90.75 73 GLU A C 1
ATOM 574 O O . GLU A 1 73 ? -12.028 5.322 17.765 1.00 90.75 73 GLU A O 1
ATOM 579 N N . SER A 1 74 ? -13.758 5.297 19.234 1.00 93.50 74 SER A N 1
ATOM 580 C CA . SER A 1 74 ? -14.230 6.676 19.082 1.00 93.50 74 SER A CA 1
ATOM 581 C C . SER A 1 74 ? -13.718 7.623 20.163 1.00 93.50 74 SER A C 1
ATOM 583 O O . SER A 1 74 ? -13.630 8.821 19.909 1.00 93.50 74 SER A O 1
ATOM 585 N N . GLY A 1 75 ? -13.382 7.121 21.353 1.00 93.00 75 GLY A N 1
ATOM 586 C CA . GLY A 1 75 ? -12.904 7.968 22.439 1.00 93.00 75 GLY A CA 1
ATOM 587 C C . GLY A 1 75 ? -12.784 7.259 23.782 1.00 93.00 75 GLY A C 1
ATOM 588 O O . GLY A 1 75 ? -12.954 6.044 23.891 1.00 93.00 75 GLY A O 1
ATOM 589 N N . LYS A 1 76 ? -12.493 8.056 24.813 1.00 96.00 76 LYS A N 1
ATOM 590 C CA . LYS A 1 76 ? -12.288 7.626 26.201 1.00 96.00 76 LYS A CA 1
ATOM 591 C C . LYS A 1 76 ? -13.355 8.239 27.106 1.00 96.00 76 LYS A C 1
ATOM 593 O O . LYS A 1 76 ? -13.719 9.397 26.923 1.00 96.00 76 LYS A O 1
ATOM 598 N N . ILE A 1 77 ? -13.834 7.486 28.092 1.00 97.69 77 ILE A N 1
ATOM 599 C CA . ILE A 1 77 ? -14.754 7.986 29.121 1.00 97.69 77 ILE A CA 1
ATOM 600 C C . ILE A 1 77 ? -14.450 7.360 30.478 1.00 97.69 77 ILE A C 1
ATOM 602 O O . ILE A 1 77 ? -14.030 6.205 30.562 1.00 97.69 77 ILE A O 1
ATOM 606 N N . GLN A 1 78 ? -14.691 8.126 31.540 1.00 98.00 78 GLN A N 1
ATOM 607 C CA . GLN A 1 78 ? -14.653 7.613 32.900 1.00 98.00 78 GLN A CA 1
ATOM 608 C C . GLN A 1 78 ? -15.956 6.887 33.247 1.00 98.00 78 GLN A C 1
ATOM 610 O O . GLN A 1 78 ? -17.063 7.335 32.957 1.00 98.00 78 GLN A O 1
ATOM 615 N N . ILE A 1 79 ? -15.822 5.768 33.934 1.00 97.00 79 ILE A N 1
ATOM 616 C CA . ILE A 1 79 ? -16.900 5.023 34.561 1.00 97.00 79 ILE A CA 1
ATOM 617 C C . ILE A 1 79 ? -16.799 5.267 36.054 1.00 97.00 79 ILE A C 1
ATOM 619 O O . ILE A 1 79 ? -15.730 5.116 36.644 1.00 97.00 79 ILE A O 1
ATOM 623 N N . PHE A 1 80 ? -17.929 5.597 36.660 1.00 96.31 80 PHE A N 1
ATOM 624 C CA . PHE A 1 80 ? -18.106 5.617 38.101 1.00 96.31 80 PHE A CA 1
ATOM 625 C C . PHE A 1 80 ? -18.986 4.436 38.505 1.00 96.31 80 PHE A C 1
ATOM 627 O O . PHE A 1 80 ? -20.082 4.269 37.971 1.00 96.31 80 PHE A O 1
ATOM 634 N N . PHE A 1 81 ? -18.521 3.614 39.439 1.00 95.62 81 PHE A N 1
ATOM 635 C CA . PHE A 1 81 ? -19.245 2.434 39.895 1.00 95.62 81 PHE A CA 1
ATOM 636 C C . PHE A 1 81 ? -19.197 2.329 41.420 1.00 95.62 81 PHE A C 1
ATOM 638 O O . PHE A 1 81 ? -18.182 2.638 42.036 1.00 95.62 81 PHE A O 1
ATOM 645 N N . GLN A 1 82 ? -20.303 1.933 42.051 1.00 95.12 82 GLN A N 1
ATOM 646 C CA . GLN A 1 82 ? -20.414 1.901 43.511 1.00 95.12 82 GLN A CA 1
ATOM 647 C C . GLN A 1 82 ? -21.296 0.753 43.990 1.00 95.12 82 GLN A C 1
ATOM 649 O O . GLN A 1 82 ? -22.215 0.342 43.285 1.00 95.12 82 GLN A O 1
ATOM 654 N N . SER A 1 83 ? -21.033 0.271 45.206 1.00 93.69 83 SER A N 1
ATOM 655 C CA . SER A 1 83 ? -21.747 -0.874 45.795 1.00 93.69 83 SER A CA 1
ATOM 656 C C . SER A 1 83 ? -23.262 -0.683 45.927 1.00 93.69 83 SER A C 1
ATOM 658 O O . SER A 1 83 ? -23.996 -1.657 45.865 1.00 93.69 83 SER A O 1
ATOM 660 N N . GLU A 1 84 ? -23.740 0.558 46.051 1.00 91.62 84 GLU A N 1
ATOM 661 C CA . GLU A 1 84 ? -25.177 0.872 46.144 1.00 91.62 84 GLU A CA 1
ATOM 662 C C . GLU A 1 84 ? -25.936 0.652 44.826 1.00 91.62 84 GLU A C 1
ATOM 664 O O . GLU A 1 84 ? -27.155 0.524 44.835 1.00 91.62 84 GLU A O 1
ATOM 669 N N . ASN A 1 85 ? -25.227 0.622 43.692 1.00 89.12 85 ASN A N 1
ATOM 670 C CA . ASN A 1 85 ? -25.819 0.576 42.353 1.00 89.12 85 ASN A CA 1
ATOM 671 C C . ASN A 1 85 ? -25.456 -0.701 41.581 1.00 89.12 85 ASN A C 1
ATOM 673 O O . ASN A 1 85 ? -25.862 -0.835 40.430 1.00 89.12 85 ASN A O 1
ATOM 677 N N . LEU A 1 86 ? -24.654 -1.593 42.172 1.00 90.69 86 LEU A N 1
ATOM 678 C CA . LEU A 1 86 ? -24.116 -2.782 41.515 1.00 90.69 86 LEU A CA 1
ATOM 679 C C . LEU A 1 86 ? -24.051 -3.961 42.485 1.00 90.69 86 LEU A C 1
ATOM 681 O O . LEU A 1 86 ? -23.176 -4.015 43.351 1.00 90.69 86 LEU A O 1
ATOM 685 N N . ASP A 1 87 ? -24.905 -4.956 42.262 1.00 88.50 87 ASP A N 1
ATOM 686 C CA . ASP A 1 87 ? -24.982 -6.161 43.099 1.00 88.50 87 ASP A CA 1
ATOM 687 C C . ASP A 1 87 ? -23.669 -6.960 43.103 1.00 88.50 87 ASP A C 1
ATOM 689 O O . ASP A 1 87 ? -23.240 -7.502 44.120 1.00 88.50 87 ASP A O 1
ATOM 693 N N . ASN A 1 88 ? -22.974 -6.994 41.965 1.00 90.69 88 ASN A N 1
ATOM 694 C CA . ASN A 1 88 ? -21.698 -7.685 41.791 1.00 90.69 88 ASN A CA 1
ATOM 695 C C . ASN A 1 88 ? -20.474 -6.785 42.053 1.00 90.69 88 ASN A C 1
ATOM 697 O O . ASN A 1 88 ? -19.370 -7.130 41.627 1.00 90.69 88 ASN A O 1
ATOM 701 N N . PHE A 1 89 ? -20.630 -5.657 42.763 1.00 93.69 89 PHE A N 1
ATOM 702 C CA . PHE A 1 89 ? -19.546 -4.696 43.006 1.00 93.69 89 PHE A CA 1
ATOM 703 C C . PHE A 1 89 ? -18.288 -5.346 43.586 1.00 93.69 89 PHE A C 1
ATOM 705 O O . PHE A 1 89 ? -17.203 -5.135 43.051 1.00 93.69 89 PHE A O 1
ATOM 712 N N . LYS A 1 90 ? -18.425 -6.160 44.644 1.00 92.75 90 LYS A N 1
ATOM 713 C CA . LYS A 1 90 ? -17.276 -6.806 45.300 1.00 92.75 90 LYS A CA 1
ATOM 714 C C . LYS A 1 90 ? -16.513 -7.697 44.316 1.00 92.75 90 LYS A C 1
ATOM 716 O O . LYS A 1 90 ? -15.312 -7.520 44.138 1.00 92.75 90 LYS A O 1
ATOM 721 N N . LEU A 1 91 ? -17.238 -8.571 43.614 1.00 93.88 91 LEU A N 1
ATOM 722 C CA . LEU A 1 91 ? -16.678 -9.456 42.593 1.00 93.88 91 LEU A CA 1
ATOM 723 C C . LEU A 1 91 ? -15.910 -8.665 41.527 1.00 93.88 91 LEU A C 1
ATOM 725 O O . LEU A 1 91 ? -14.761 -8.980 41.234 1.00 93.88 91 LEU A O 1
ATOM 729 N N . LEU A 1 92 ? -16.526 -7.627 40.960 1.00 92.94 92 LEU A N 1
ATOM 730 C CA . LEU A 1 92 ? -15.912 -6.806 39.916 1.00 92.94 92 LEU A CA 1
ATOM 731 C C . LEU A 1 92 ? -14.708 -6.011 40.431 1.00 92.94 92 LEU A C 1
ATOM 733 O O . LEU A 1 92 ? -13.699 -5.931 39.740 1.00 92.94 92 LEU A O 1
ATOM 737 N N . SER A 1 93 ? -14.777 -5.466 41.648 1.00 91.88 93 SER A N 1
ATOM 738 C CA . SER A 1 93 ? -13.658 -4.739 42.259 1.00 91.88 93 SER A CA 1
ATOM 739 C C . SER A 1 93 ? -12.425 -5.617 42.499 1.00 91.88 93 SER A C 1
ATOM 741 O O . SER A 1 93 ? -11.308 -5.111 42.468 1.00 91.88 93 SER A O 1
ATOM 743 N N . GLU A 1 94 ? -12.614 -6.925 42.693 1.00 93.00 94 GLU A N 1
ATOM 744 C CA . GLU A 1 94 ? -11.530 -7.893 42.906 1.00 93.00 94 GLU A CA 1
ATOM 745 C C . GLU A 1 94 ? -10.976 -8.464 41.586 1.00 93.00 94 GLU A C 1
ATOM 747 O O . GLU A 1 94 ? -9.835 -8.929 41.538 1.00 93.00 94 GLU A O 1
ATOM 752 N N . THR A 1 95 ? -11.772 -8.441 40.510 1.00 95.12 95 THR A N 1
ATOM 753 C CA . THR A 1 95 ? -11.482 -9.199 39.277 1.00 95.12 95 THR A CA 1
ATOM 754 C C . THR A 1 95 ? -11.226 -8.353 38.036 1.00 95.12 95 THR A C 1
ATOM 756 O O . THR A 1 95 ? -10.573 -8.850 37.118 1.00 95.12 95 THR A O 1
ATOM 759 N N . LEU A 1 96 ? -11.711 -7.110 37.975 1.00 95.50 96 LEU A N 1
ATOM 760 C CA . LEU A 1 96 ? -11.449 -6.223 36.844 1.00 95.50 96 LEU A CA 1
ATOM 761 C C . LEU A 1 96 ? -10.002 -5.726 36.871 1.00 95.50 96 LEU A C 1
ATOM 763 O O . LEU A 1 96 ? -9.505 -5.279 37.902 1.00 95.50 96 LEU A O 1
ATOM 767 N N . ASP A 1 97 ? -9.356 -5.740 35.709 1.00 93.62 97 ASP A N 1
ATOM 768 C CA . ASP A 1 97 ? -7.997 -5.246 35.512 1.00 93.62 97 ASP A CA 1
ATOM 769 C C . ASP A 1 97 ? -7.876 -4.366 34.270 1.00 93.62 97 ASP A C 1
ATOM 771 O O . ASP A 1 97 ? -8.700 -4.382 33.352 1.00 93.62 97 ASP A O 1
ATOM 775 N N . ILE A 1 98 ? -6.765 -3.630 34.218 1.00 93.38 98 ILE A N 1
ATOM 776 C CA . ILE A 1 98 ? -6.316 -2.953 33.004 1.00 93.38 98 ILE A CA 1
ATOM 777 C C . ILE A 1 98 ? -6.252 -3.964 31.855 1.00 93.38 98 ILE A C 1
ATOM 779 O O . ILE A 1 98 ? -5.712 -5.064 31.987 1.00 93.38 98 ILE A O 1
ATOM 783 N N . GLY A 1 99 ? -6.793 -3.563 30.708 1.00 93.31 99 GLY A N 1
ATOM 784 C CA . GLY A 1 99 ? -6.814 -4.368 29.499 1.00 93.31 99 GLY A CA 1
ATOM 785 C C . GLY A 1 99 ? -8.081 -5.178 29.282 1.00 93.31 99 GLY A C 1
ATOM 786 O O . GLY A 1 99 ? -8.328 -5.574 28.138 1.00 93.31 99 GLY A O 1
ATOM 787 N N . ASP A 1 100 ? -8.891 -5.394 30.319 1.00 96.75 100 ASP A N 1
ATOM 788 C CA . ASP A 1 100 ? -10.183 -6.062 30.174 1.00 96.75 100 ASP A CA 1
ATOM 789 C C . ASP A 1 100 ? -11.088 -5.263 29.233 1.00 96.75 100 ASP A C 1
ATOM 791 O O . ASP A 1 100 ? -11.083 -4.032 29.231 1.00 96.75 100 ASP A O 1
ATOM 795 N N . ILE A 1 101 ? -11.872 -5.963 28.417 1.00 97.88 101 ILE A N 1
ATOM 796 C CA . ILE A 1 101 ? -12.946 -5.347 27.638 1.00 97.88 101 ILE A CA 1
ATOM 797 C C . ILE A 1 101 ? -14.230 -5.539 28.426 1.00 97.88 101 ILE A C 1
ATOM 799 O O . ILE A 1 101 ? -14.605 -6.672 28.741 1.00 97.88 101 ILE A O 1
ATOM 803 N N . ILE A 1 102 ? -14.905 -4.436 28.726 1.00 98.25 102 ILE A N 1
ATOM 804 C CA . ILE A 1 102 ? -16.137 -4.430 29.508 1.00 98.25 102 ILE A CA 1
ATOM 805 C C . ILE A 1 102 ? -17.252 -3.696 28.773 1.00 98.25 102 ILE A C 1
ATOM 807 O O . ILE A 1 102 ? -17.011 -2.828 27.936 1.00 98.25 102 ILE A O 1
ATOM 811 N N . GLU A 1 103 ? -18.478 -4.060 29.112 1.00 98.31 103 GLU A N 1
ATOM 812 C CA . GLU A 1 103 ? -19.712 -3.371 28.769 1.00 98.31 103 GLU A CA 1
ATOM 813 C C . GLU A 1 103 ? -20.291 -2.731 30.027 1.00 98.31 103 GLU A C 1
ATOM 815 O O . GLU A 1 103 ? -20.295 -3.343 31.096 1.00 98.31 103 GLU A O 1
ATOM 820 N N . ILE A 1 104 ? -20.797 -1.509 29.891 1.00 97.94 104 ILE A N 1
ATOM 821 C CA . ILE A 1 104 ? -21.354 -0.723 30.985 1.00 97.94 104 ILE A CA 1
ATOM 822 C C . ILE A 1 104 ? -22.691 -0.183 30.537 1.00 97.94 104 ILE A C 1
ATOM 824 O O . ILE A 1 104 ? -22.768 0.492 29.514 1.00 97.94 104 ILE A O 1
ATOM 828 N N . THR A 1 105 ? -23.730 -0.451 31.318 1.00 97.94 105 THR A N 1
ATOM 829 C CA . THR A 1 105 ? -25.020 0.230 31.185 1.00 97.94 105 THR A CA 1
ATOM 830 C C . THR A 1 105 ? -25.170 1.221 32.324 1.00 97.94 105 THR A C 1
ATOM 832 O O . THR A 1 105 ? -24.895 0.872 33.474 1.00 97.94 105 THR A O 1
ATOM 835 N N . GLY A 1 106 ? -25.567 2.451 32.014 1.00 96.75 106 GLY A N 1
ATOM 836 C CA . GLY A 1 106 ? -25.730 3.484 33.024 1.00 96.75 106 GLY A CA 1
ATOM 837 C C . GLY A 1 106 ? -26.021 4.874 32.468 1.00 96.75 106 GLY A C 1
ATOM 838 O O . GLY A 1 106 ? -26.136 5.102 31.261 1.00 96.75 106 GLY A O 1
ATOM 839 N N . LYS A 1 107 ? -26.124 5.835 33.386 1.00 96.31 107 LYS A N 1
ATOM 840 C CA . LYS A 1 107 ? -26.556 7.208 33.087 1.00 96.31 107 LYS A CA 1
ATOM 841 C C . LYS A 1 107 ? -25.383 8.191 33.072 1.00 96.31 107 LYS A C 1
ATOM 843 O O . LYS A 1 107 ? -24.401 7.958 33.783 1.00 96.31 107 LYS A O 1
ATOM 848 N N . PRO A 1 108 ? -25.490 9.307 32.327 1.00 97.06 108 PRO A N 1
ATOM 849 C CA . PRO A 1 108 ? -24.558 10.422 32.435 1.00 97.06 108 PRO A CA 1
ATOM 850 C C . PRO A 1 108 ? -24.396 10.869 33.889 1.00 97.06 108 PRO A C 1
ATOM 852 O O . PRO A 1 108 ? -25.368 10.974 34.640 1.00 97.06 108 PRO A O 1
ATOM 855 N N . TYR A 1 109 ? -23.156 11.107 34.293 1.00 96.06 109 TYR A N 1
ATOM 856 C CA . TYR A 1 109 ? -22.794 11.504 35.642 1.00 96.06 109 TYR A CA 1
ATOM 857 C C . TYR A 1 109 ? -21.613 12.462 35.611 1.00 96.06 109 TYR A C 1
ATOM 859 O O . TYR A 1 109 ? -20.535 12.124 35.126 1.00 96.06 109 TYR A O 1
ATOM 867 N N . LEU A 1 110 ? -21.815 13.667 36.131 1.00 95.69 110 LEU A N 1
ATOM 868 C CA . LEU A 1 110 ? -20.740 14.628 36.311 1.00 95.69 110 LEU A CA 1
ATOM 869 C C . LEU A 1 110 ? -20.144 14.427 37.704 1.00 95.69 110 LEU A C 1
ATOM 871 O O . LEU A 1 110 ? -20.850 14.538 38.709 1.00 95.69 110 LEU A O 1
ATOM 875 N N . THR A 1 111 ? -18.854 14.107 37.777 1.00 91.44 111 THR A N 1
ATOM 876 C CA . THR A 1 111 ? -18.183 13.971 39.076 1.00 91.44 111 THR A CA 1
ATOM 877 C C . THR A 1 111 ? -18.027 15.331 39.757 1.00 91.44 111 THR A C 1
ATOM 879 O O . THR A 1 111 ? -18.120 16.378 39.118 1.00 91.44 111 THR A O 1
ATOM 882 N N . LYS A 1 112 ? -17.701 15.338 41.057 1.00 89.81 112 LYS A N 1
ATOM 883 C CA . LYS A 1 112 ? -17.379 16.581 41.787 1.00 89.81 112 LYS A CA 1
ATOM 884 C C . LYS A 1 112 ? -16.222 17.372 41.158 1.00 89.81 112 LYS A C 1
ATOM 886 O O . LYS A 1 112 ? -16.160 18.580 41.332 1.00 89.81 112 LYS A O 1
ATOM 891 N N . ALA A 1 113 ? -15.326 16.697 40.437 1.00 89.44 113 ALA A N 1
ATOM 892 C CA . ALA A 1 113 ? -14.213 17.311 39.716 1.00 89.44 113 ALA A CA 1
ATOM 893 C C . ALA A 1 113 ? -14.605 17.842 38.321 1.00 89.44 113 ALA A C 1
ATOM 895 O O . ALA A 1 113 ? -13.741 18.292 37.578 1.00 89.44 113 ALA A O 1
ATOM 896 N N . GLY A 1 114 ? -15.884 17.758 37.938 1.00 91.62 114 GLY A N 1
ATOM 897 C CA . GLY A 1 114 ? -16.374 18.218 36.638 1.00 91.62 114 GLY A CA 1
ATOM 898 C C . GLY A 1 114 ? -16.095 17.262 35.474 1.00 91.62 114 GLY A C 1
ATOM 899 O O . GLY A 1 114 ? -16.259 17.649 34.322 1.00 91.62 114 GLY A O 1
ATOM 900 N N . GLN A 1 115 ? -15.686 16.016 35.735 1.00 94.38 115 GLN A N 1
ATOM 901 C CA . GLN A 1 115 ? -15.406 15.045 34.675 1.00 94.38 115 GLN A CA 1
ATOM 902 C C . GLN A 1 115 ? -16.691 14.339 34.221 1.00 94.38 115 GLN A C 1
ATOM 904 O O . GLN A 1 115 ? -17.388 13.723 35.035 1.00 94.38 115 GLN A O 1
ATOM 909 N N . GLN A 1 116 ? -16.981 14.389 32.918 1.00 96.31 116 GLN A N 1
ATOM 910 C CA . GLN A 1 116 ? -18.069 13.625 32.304 1.00 96.31 116 GLN A CA 1
ATOM 911 C C . GLN A 1 116 ? -17.801 12.122 32.431 1.00 96.31 116 GLN A C 1
ATOM 913 O O . GLN A 1 116 ? -16.779 11.614 31.967 1.00 96.31 116 GLN A O 1
ATOM 918 N N . SER A 1 117 ? -18.724 11.417 33.080 1.00 97.19 117 SER A N 1
ATOM 919 C CA . SER A 1 117 ? -18.621 9.990 33.377 1.00 97.19 117 SER A CA 1
ATOM 920 C C . SER A 1 117 ? -19.937 9.267 33.113 1.00 97.19 117 SER A C 1
ATOM 922 O O . SER A 1 117 ? -20.999 9.882 33.045 1.00 97.19 117 SER A O 1
ATOM 924 N N . ILE A 1 118 ? -19.893 7.943 33.022 1.00 97.25 118 ILE A N 1
ATOM 925 C CA . ILE A 1 118 ? -21.086 7.100 33.113 1.00 97.25 118 ILE A CA 1
ATOM 926 C C . ILE A 1 118 ? -21.170 6.507 34.522 1.00 97.25 118 ILE A C 1
ATOM 928 O O . ILE A 1 118 ? -20.231 5.856 34.982 1.00 97.25 118 ILE A O 1
ATOM 932 N N . ARG A 1 119 ? -22.278 6.735 35.236 1.00 96.88 119 ARG A N 1
ATOM 933 C CA . ARG A 1 119 ? -22.554 6.038 36.499 1.00 96.88 119 ARG A CA 1
ATOM 934 C C . ARG A 1 119 ? -23.138 4.672 36.173 1.00 96.88 119 ARG A C 1
ATOM 936 O O . ARG A 1 119 ? -24.265 4.593 35.685 1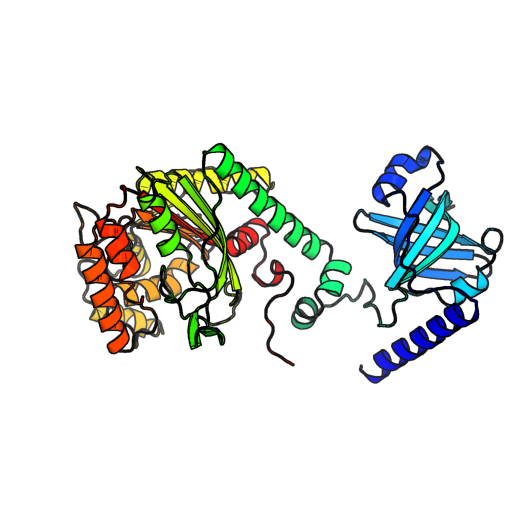.00 96.88 119 ARG A O 1
ATOM 943 N N . ALA A 1 120 ? -22.364 3.629 36.436 1.00 97.25 120 ALA A N 1
ATOM 944 C CA . ALA A 1 120 ? -22.705 2.256 36.114 1.00 97.25 120 ALA A CA 1
ATOM 945 C C . ALA A 1 120 ? -23.881 1.744 36.961 1.00 97.25 120 ALA A C 1
ATOM 947 O O . ALA A 1 120 ? -23.863 1.829 38.187 1.00 97.25 120 ALA A O 1
ATOM 948 N N . GLU A 1 121 ? -24.876 1.190 36.274 1.00 96.38 121 GLU A N 1
ATOM 949 C CA . GLU A 1 121 ? -25.991 0.410 36.828 1.00 96.38 121 GLU A CA 1
ATOM 950 C C . GLU A 1 121 ? -25.780 -1.092 36.570 1.00 96.38 121 GLU A C 1
ATOM 952 O O . GLU A 1 121 ? -26.288 -1.936 37.296 1.00 96.38 121 GLU A O 1
ATOM 957 N N . ASN A 1 122 ? -25.010 -1.444 35.535 1.00 96.25 122 ASN A N 1
ATOM 958 C CA . ASN A 1 122 ? -24.572 -2.811 35.271 1.00 96.25 122 ASN A CA 1
ATOM 959 C C . ASN A 1 122 ? -23.204 -2.802 34.581 1.00 96.25 122 ASN A C 1
ATOM 961 O O . ASN A 1 122 ? -22.982 -2.004 33.667 1.00 96.25 122 ASN A O 1
ATOM 965 N N . ILE A 1 123 ? -22.319 -3.718 34.977 1.00 96.94 123 ILE A N 1
ATOM 966 C CA . ILE A 1 123 ? -21.031 -3.954 34.317 1.00 96.94 123 ILE A CA 1
ATOM 967 C C . ILE A 1 123 ? -20.927 -5.432 33.960 1.00 96.94 123 ILE A C 1
ATOM 969 O O . ILE A 1 123 ? -21.133 -6.314 34.796 1.00 96.94 123 ILE A O 1
ATOM 973 N N . LYS A 1 124 ? -20.557 -5.693 32.708 1.00 96.38 124 LYS A N 1
ATOM 974 C CA . LYS A 1 124 ? -20.364 -7.033 32.166 1.00 96.38 124 LYS A CA 1
ATOM 975 C C . LYS A 1 124 ? -18.970 -7.152 31.562 1.00 96.38 124 LYS A C 1
ATOM 977 O O . LYS A 1 124 ? -18.593 -6.351 30.712 1.00 96.38 124 LYS A O 1
ATOM 982 N N . VAL A 1 125 ? -18.221 -8.181 31.953 1.00 97.62 125 VAL A N 1
ATOM 983 C CA . VAL A 1 125 ? -16.954 -8.525 31.293 1.00 97.62 125 VAL A CA 1
ATOM 984 C C . VAL A 1 125 ? -17.262 -9.121 29.919 1.00 97.62 125 VAL A C 1
ATOM 986 O O . VAL A 1 125 ? -18.031 -10.074 29.813 1.00 97.62 125 VAL A O 1
ATOM 989 N N . LEU A 1 126 ? -16.695 -8.535 28.865 1.00 98.06 126 LEU A N 1
ATOM 990 C CA . LEU A 1 126 ? -16.794 -9.036 27.491 1.00 98.06 126 LEU A CA 1
ATOM 991 C C . LEU A 1 126 ? -15.569 -9.862 27.092 1.00 98.06 126 LEU A C 1
ATOM 993 O O . LEU A 1 126 ? -15.682 -10.782 26.290 1.00 98.06 126 LEU A O 1
ATOM 997 N N . SER A 1 127 ? -14.397 -9.520 27.624 1.00 97.88 127 SER A N 1
ATOM 998 C CA . SER A 1 127 ? -13.184 -10.313 27.451 1.00 97.88 127 SER A CA 1
ATOM 999 C C . SER A 1 127 ? -12.181 -9.981 28.546 1.00 97.88 127 SER A C 1
ATOM 1001 O O . SER A 1 127 ? -11.678 -8.856 28.597 1.00 97.88 127 SER A O 1
ATOM 1003 N N . LYS A 1 128 ? -11.837 -10.968 29.378 1.00 96.69 128 LYS A N 1
ATOM 1004 C CA . LYS A 1 128 ? -10.758 -10.833 30.366 1.00 96.69 128 LYS A CA 1
ATOM 1005 C C . LYS A 1 128 ? -9.391 -10.824 29.674 1.00 96.69 128 LYS A C 1
ATOM 1007 O O . LYS A 1 128 ? -9.084 -11.722 28.885 1.00 96.69 128 LYS A O 1
ATOM 1012 N N . SER A 1 129 ? -8.564 -9.835 29.998 1.00 95.00 129 SER A N 1
ATOM 1013 C CA . SER A 1 129 ? -7.143 -9.805 29.673 1.00 95.00 129 SER A CA 1
ATOM 1014 C C . SER A 1 129 ? -6.358 -10.634 30.685 1.00 95.00 129 SER A C 1
ATOM 1016 O O . SER A 1 129 ? -6.477 -10.429 31.891 1.00 95.00 129 SER A O 1
ATOM 1018 N N . ILE A 1 130 ? -5.542 -11.556 30.174 1.00 94.31 130 ILE A N 1
ATOM 1019 C CA . ILE A 1 130 ? -4.683 -12.447 30.974 1.00 94.31 130 ILE A CA 1
ATOM 1020 C C . ILE A 1 130 ? -3.187 -12.200 30.750 1.00 94.31 130 ILE A C 1
ATOM 1022 O O . ILE A 1 130 ? -2.350 -12.882 31.329 1.00 94.31 130 ILE A O 1
ATOM 1026 N N . ALA A 1 131 ? -2.846 -11.254 29.876 1.00 90.38 131 ALA A N 1
ATOM 1027 C CA . ALA A 1 131 ? -1.476 -10.833 29.623 1.00 90.38 131 ALA A CA 1
ATOM 1028 C C . ALA A 1 131 ? -1.247 -9.439 30.226 1.00 90.38 131 ALA A C 1
ATOM 1030 O O . ALA A 1 131 ? -2.186 -8.631 30.236 1.00 90.38 131 ALA A O 1
ATOM 1031 N N . PRO A 1 132 ? -0.026 -9.138 30.703 1.00 85.81 132 PRO A N 1
ATOM 1032 C CA . PRO A 1 132 ? 0.276 -7.825 31.250 1.00 85.81 132 PRO A CA 1
ATOM 1033 C C . PRO A 1 132 ? 0.167 -6.751 30.173 1.00 85.81 132 PRO A C 1
ATOM 1035 O O . PRO A 1 132 ? 0.701 -6.890 29.069 1.00 85.81 132 PRO A O 1
ATOM 1038 N N . TRP A 1 133 ? -0.515 -5.662 30.518 1.00 84.56 133 TRP A N 1
ATOM 1039 C CA . TRP A 1 133 ? -0.602 -4.474 29.679 1.00 84.56 133 TRP A CA 1
ATOM 1040 C C . TRP A 1 133 ? 0.568 -3.534 29.972 1.00 84.56 133 TRP A C 1
ATOM 1042 O O . TRP A 1 133 ? 0.800 -3.206 31.138 1.00 84.56 133 TRP A O 1
ATOM 1052 N N . PRO A 1 134 ? 1.304 -3.065 28.946 1.00 81.06 134 PRO A N 1
ATOM 1053 C CA . PRO A 1 134 ? 2.276 -1.997 29.132 1.00 81.06 134 PRO A CA 1
ATOM 1054 C C . PRO A 1 134 ? 1.561 -0.749 29.662 1.00 81.06 134 PRO A C 1
ATOM 1056 O O . PRO A 1 134 ? 0.570 -0.308 29.082 1.00 81.06 134 PRO A O 1
ATOM 1059 N N . VAL A 1 135 ? 2.044 -0.183 30.768 1.00 68.19 135 VAL A N 1
ATOM 1060 C CA . VAL A 1 135 ? 1.461 1.036 31.349 1.00 68.19 135 VAL A CA 1
ATOM 1061 C C . VAL A 1 135 ? 1.695 2.212 30.389 1.00 68.19 135 VAL A C 1
ATOM 1063 O O . VAL A 1 135 ? 2.811 2.376 29.890 1.00 68.19 135 VAL A O 1
ATOM 1066 N N . GLU A 1 136 ? 0.665 3.034 30.143 1.00 56.62 136 GLU A N 1
ATOM 1067 C CA . GLU A 1 136 ? 0.648 4.106 29.123 1.00 56.62 136 GLU A CA 1
ATOM 1068 C C . GLU A 1 136 ? 1.869 5.048 29.186 1.00 56.62 136 GLU A C 1
ATOM 1070 O O . GLU A 1 136 ? 2.399 5.426 28.145 1.00 56.62 136 GLU A O 1
ATOM 1075 N N . HIS A 1 137 ? 2.389 5.364 30.381 1.00 54.97 137 HIS A N 1
ATOM 1076 C CA . HIS A 1 137 ? 3.573 6.227 30.542 1.00 54.97 137 HIS A CA 1
ATOM 1077 C C . HIS A 1 137 ? 4.890 5.610 30.046 1.00 54.97 137 HIS A C 1
ATOM 1079 O O . HIS A 1 137 ? 5.828 6.340 29.723 1.00 54.97 137 HIS A O 1
ATOM 1085 N N . PHE A 1 138 ? 4.985 4.280 29.997 1.00 56.06 138 PHE A N 1
ATOM 1086 C CA . PHE A 1 138 ? 6.189 3.588 29.539 1.00 56.06 138 PHE A CA 1
ATOM 1087 C C . PHE A 1 138 ? 6.065 3.109 28.093 1.00 56.06 138 PHE A C 1
ATOM 1089 O O . PHE A 1 138 ? 7.077 3.134 27.392 1.00 56.06 138 PHE A O 1
ATOM 1096 N N . GLY A 1 139 ? 4.854 2.750 27.642 1.00 66.00 139 GLY A N 1
ATOM 1097 C CA . GLY A 1 139 ? 4.578 2.275 26.283 1.00 66.00 139 GLY A CA 1
ATOM 1098 C C . GLY A 1 139 ? 5.463 1.096 25.852 1.00 66.00 139 GLY A C 1
ATOM 1099 O O . GLY A 1 139 ? 6.242 0.547 26.631 1.00 66.00 139 GLY A O 1
ATOM 1100 N N . ILE A 1 140 ? 5.371 0.698 24.582 1.00 78.19 140 ILE A N 1
ATOM 1101 C CA . ILE A 1 140 ? 6.387 -0.173 23.976 1.00 78.19 140 ILE A CA 1
ATOM 1102 C C . ILE A 1 140 ? 7.412 0.743 23.309 1.00 78.19 140 ILE A C 1
ATOM 1104 O O . ILE A 1 140 ? 7.164 1.264 22.227 1.00 78.19 140 ILE A O 1
ATOM 1108 N N . LYS A 1 141 ? 8.548 0.986 23.971 1.00 78.25 141 LYS A N 1
ATOM 1109 C CA . LYS A 1 141 ? 9.618 1.836 23.411 1.00 78.25 141 LYS A CA 1
ATOM 1110 C C . LYS A 1 141 ? 10.433 1.122 22.340 1.00 78.25 141 LYS A C 1
ATOM 1112 O O . LYS A 1 141 ? 10.913 1.761 21.406 1.00 78.25 141 LYS A O 1
ATOM 1117 N N . ASP A 1 142 ? 10.598 -0.189 22.488 1.00 86.94 142 ASP A N 1
ATOM 1118 C CA . ASP A 1 142 ? 11.363 -0.991 21.544 1.00 86.94 142 ASP A CA 1
ATOM 1119 C C . ASP A 1 142 ? 10.636 -1.087 20.196 1.00 86.94 142 ASP A C 1
ATOM 1121 O O . ASP A 1 142 ? 9.506 -1.571 20.110 1.00 86.94 142 ASP A O 1
ATOM 1125 N N . LYS A 1 143 ? 11.288 -0.611 19.130 1.00 84.56 143 LYS A N 1
ATOM 1126 C CA . LYS A 1 143 ? 10.698 -0.573 17.784 1.00 84.56 143 LYS A CA 1
ATOM 1127 C C . LYS A 1 143 ? 10.410 -1.972 17.250 1.00 84.56 143 LYS A C 1
ATOM 1129 O O . LYS A 1 143 ? 9.415 -2.165 16.557 1.00 84.56 143 LYS A O 1
ATOM 1134 N N . GLU A 1 144 ? 11.263 -2.942 17.564 1.00 86.94 144 GLU A N 1
ATOM 1135 C CA . GLU A 1 144 ? 11.082 -4.310 17.093 1.00 86.94 144 GLU A CA 1
ATOM 1136 C C . GLU A 1 144 ? 9.840 -4.948 17.726 1.00 86.94 144 GLU A C 1
ATOM 1138 O O . GLU A 1 144 ? 9.001 -5.526 17.032 1.00 86.94 144 GLU A O 1
ATOM 1143 N N . GLU A 1 145 ? 9.677 -4.776 19.035 1.00 88.75 145 GLU A N 1
ATOM 1144 C CA . GLU A 1 145 ? 8.522 -5.251 19.782 1.00 88.75 145 GLU A CA 1
ATOM 1145 C C . GLU A 1 145 ? 7.227 -4.548 19.353 1.00 88.75 145 GLU A C 1
ATOM 1147 O O . GLU A 1 145 ? 6.198 -5.214 19.246 1.00 88.75 145 GLU A O 1
ATOM 1152 N N . ARG A 1 146 ? 7.265 -3.243 19.024 1.00 91.06 146 ARG A N 1
ATOM 1153 C CA . ARG A 1 146 ? 6.115 -2.515 18.444 1.00 91.06 146 ARG A CA 1
ATOM 1154 C C . ARG A 1 146 ? 5.619 -3.179 17.160 1.00 91.06 146 ARG A C 1
ATOM 1156 O O . ARG A 1 146 ? 4.421 -3.407 17.008 1.00 91.06 146 ARG A O 1
ATOM 1163 N N . PHE A 1 147 ? 6.538 -3.518 16.256 1.00 91.12 147 PHE A N 1
ATOM 1164 C CA . PHE A 1 147 ? 6.207 -4.152 14.978 1.00 91.12 147 PHE A CA 1
ATOM 1165 C C . PHE A 1 147 ? 5.709 -5.593 15.146 1.00 91.12 147 PHE A C 1
ATOM 1167 O O . PHE A 1 147 ? 4.795 -6.005 14.438 1.00 91.12 147 PHE A O 1
ATOM 1174 N N . ARG A 1 148 ? 6.250 -6.350 16.110 1.00 91.12 148 ARG A N 1
ATOM 1175 C CA . ARG A 1 148 ? 5.804 -7.726 16.403 1.00 91.12 148 ARG A CA 1
ATOM 1176 C C . ARG A 1 148 ? 4.463 -7.777 17.127 1.00 91.12 148 ARG A C 1
ATOM 1178 O O . ARG A 1 148 ? 3.616 -8.604 16.806 1.00 91.12 148 ARG A O 1
ATOM 1185 N N . LYS A 1 149 ? 4.259 -6.896 18.106 1.00 91.75 149 LYS A N 1
ATOM 1186 C CA . LYS A 1 149 ? 3.023 -6.780 18.889 1.00 91.75 149 LYS A CA 1
ATOM 1187 C C . LYS A 1 149 ? 2.210 -5.587 18.409 1.00 91.75 149 LYS A C 1
ATOM 1189 O O . LYS A 1 149 ? 1.804 -4.742 19.209 1.00 91.75 149 LYS A O 1
ATOM 1194 N N . ARG A 1 150 ? 1.936 -5.532 17.099 1.00 92.75 150 ARG A N 1
ATOM 1195 C CA . ARG A 1 150 ? 1.237 -4.394 16.487 1.00 92.75 150 ARG A CA 1
ATOM 1196 C C . ARG A 1 150 ? -0.094 -4.082 17.166 1.00 92.75 150 ARG A C 1
ATOM 1198 O O . ARG A 1 150 ? -0.444 -2.920 17.321 1.00 92.75 150 ARG A O 1
ATOM 1205 N N . TYR A 1 151 ? -0.821 -5.101 17.617 1.00 92.06 151 TYR A N 1
ATOM 1206 C CA . TYR A 1 151 ? -2.078 -4.929 18.346 1.00 92.06 151 TYR A CA 1
ATOM 1207 C C . TYR A 1 151 ? -1.919 -4.107 19.641 1.00 92.06 151 TYR A C 1
ATOM 1209 O O . TYR A 1 151 ? -2.831 -3.363 19.998 1.00 92.06 151 TYR A O 1
ATOM 1217 N N . LEU A 1 152 ? -0.769 -4.186 20.323 1.00 91.50 152 LEU A N 1
ATOM 1218 C CA . LEU A 1 152 ? -0.452 -3.314 21.458 1.00 91.50 152 LEU A CA 1
ATOM 1219 C C . LEU A 1 152 ? -0.017 -1.925 20.990 1.00 91.50 152 LEU A C 1
ATOM 1221 O O . LEU A 1 152 ? -0.471 -0.942 21.563 1.00 91.50 152 LEU A O 1
ATOM 1225 N N . ASP A 1 153 ? 0.809 -1.832 19.946 1.00 90.88 153 ASP A N 1
ATOM 1226 C CA . ASP A 1 153 ? 1.267 -0.546 19.401 1.00 90.88 153 ASP A CA 1
ATOM 1227 C C . ASP A 1 153 ? 0.089 0.310 18.907 1.00 90.88 153 ASP A C 1
ATOM 1229 O O . ASP A 1 153 ? -0.068 1.441 19.347 1.00 90.88 153 ASP A O 1
ATOM 1233 N N . ILE A 1 154 ? -0.826 -0.255 18.110 1.00 90.50 154 ILE A N 1
ATOM 1234 C CA . ILE A 1 154 ? -2.068 0.414 17.674 1.00 90.50 154 ILE A CA 1
ATOM 1235 C C . ILE A 1 154 ? -2.917 0.840 18.872 1.00 90.50 154 ILE A C 1
ATOM 1237 O O . ILE A 1 154 ? -3.545 1.897 18.849 1.00 90.50 154 ILE A O 1
ATOM 1241 N N . SER A 1 155 ? -2.983 0.001 19.908 1.00 88.25 155 SER A N 1
ATOM 1242 C CA . SER A 1 155 ? -3.814 0.282 21.074 1.00 88.25 155 SER A CA 1
ATOM 1243 C C . SER A 1 155 ? -3.220 1.369 21.969 1.00 88.25 155 SER A C 1
ATOM 1245 O O . SER A 1 155 ? -3.988 2.082 22.605 1.00 88.25 155 SER A O 1
ATOM 1247 N N . LEU A 1 156 ? -1.897 1.492 22.053 1.00 86.38 156 LEU A N 1
ATOM 1248 C CA . LEU A 1 156 ? -1.211 2.415 22.963 1.00 86.38 156 LEU A CA 1
ATOM 1249 C C . LEU A 1 156 ? -0.724 3.693 22.267 1.00 86.38 156 LEU A C 1
ATOM 1251 O O . LEU A 1 156 ? -0.445 4.681 22.939 1.00 86.38 156 LEU A O 1
ATOM 1255 N N . ASN A 1 157 ? -0.616 3.686 20.937 1.00 85.81 157 ASN A N 1
ATOM 1256 C CA . ASN A 1 157 ? -0.104 4.794 20.145 1.00 85.81 157 ASN A CA 1
ATOM 1257 C C . ASN A 1 157 ? -1.139 5.245 19.104 1.00 85.81 157 ASN A C 1
ATOM 1259 O O . ASN A 1 157 ? -1.319 4.634 18.047 1.00 85.81 157 ASN A O 1
ATOM 1263 N N . SER A 1 158 ? -1.808 6.359 19.399 1.00 84.44 158 SER A N 1
ATOM 1264 C CA . SER A 1 158 ? -2.838 6.929 18.529 1.00 84.44 158 SER A CA 1
ATOM 1265 C C . SER A 1 158 ? -2.288 7.408 17.180 1.00 84.44 158 SER A C 1
ATOM 1267 O O . SER A 1 158 ? -3.024 7.364 16.194 1.00 84.44 158 SER A O 1
ATOM 1269 N N . GLU A 1 159 ? -1.010 7.793 17.090 1.00 87.12 159 GLU A N 1
ATOM 1270 C CA . GLU A 1 159 ? -0.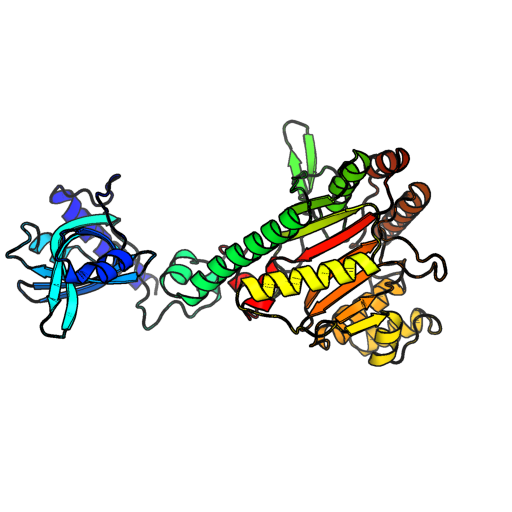381 8.197 15.824 1.00 87.12 159 GLU A CA 1
ATOM 1271 C C . GLU A 1 159 ? -0.252 7.019 14.851 1.00 87.12 159 GLU A C 1
ATOM 1273 O O . GLU A 1 159 ? -0.574 7.153 13.672 1.00 87.12 159 GLU A O 1
ATOM 1278 N N . VAL A 1 160 ? 0.086 5.825 15.347 1.00 89.25 160 VAL A N 1
ATOM 1279 C CA . VAL A 1 160 ? 0.144 4.603 14.521 1.00 89.25 160 VAL A CA 1
ATOM 1280 C C . VAL A 1 160 ? -1.229 4.289 13.927 1.00 89.25 160 VAL A C 1
ATOM 1282 O O . VAL A 1 160 ? -1.358 4.033 12.731 1.00 89.25 160 VAL A O 1
ATOM 1285 N N . LYS A 1 161 ? -2.293 4.392 14.735 1.00 89.75 161 LYS A N 1
ATOM 1286 C CA . LYS A 1 161 ? -3.671 4.238 14.245 1.00 89.75 161 LYS A CA 1
ATOM 1287 C C . LYS A 1 161 ? -4.010 5.287 13.175 1.00 89.75 161 LYS A C 1
ATOM 1289 O O . LYS A 1 161 ? -4.654 4.954 12.179 1.00 89.75 161 LYS A O 1
ATOM 1294 N N . LYS A 1 162 ? -3.573 6.542 13.349 1.00 91.12 162 LYS A N 1
ATOM 1295 C CA . LYS A 1 162 ? -3.777 7.610 12.355 1.00 91.12 162 LYS A CA 1
ATOM 1296 C C . LYS A 1 162 ? -3.074 7.303 11.033 1.00 91.12 162 LYS A C 1
ATOM 1298 O O . LYS A 1 162 ? -3.672 7.573 9.995 1.00 91.12 162 LYS A O 1
ATOM 1303 N N . HIS A 1 163 ? -1.879 6.712 11.041 1.00 93.88 163 HIS A N 1
ATOM 1304 C CA . HIS A 1 163 ? -1.181 6.317 9.811 1.00 93.88 163 HIS A CA 1
ATOM 1305 C C . HIS A 1 163 ? -1.994 5.316 8.976 1.00 93.88 163 HIS A C 1
ATOM 1307 O O . HIS A 1 163 ? -2.178 5.537 7.781 1.00 93.88 163 HIS A O 1
ATOM 1313 N N . PHE A 1 164 ? -2.567 4.276 9.591 1.00 94.50 164 PHE A N 1
ATOM 1314 C CA . PHE A 1 164 ? -3.400 3.292 8.877 1.00 94.50 164 PHE A CA 1
ATOM 1315 C C . PHE A 1 164 ? -4.712 3.890 8.350 1.00 94.50 164 PHE A C 1
ATOM 1317 O O . PHE A 1 164 ? -5.146 3.604 7.229 1.00 94.50 164 PHE A O 1
ATOM 1324 N N . ILE A 1 165 ? -5.325 4.793 9.122 1.00 94.06 165 ILE A N 1
ATOM 1325 C CA . ILE A 1 165 ? -6.490 5.556 8.657 1.00 94.06 165 ILE A CA 1
ATOM 1326 C C . ILE A 1 165 ? -6.107 6.422 7.449 1.00 94.06 165 ILE A C 1
ATOM 1328 O O . ILE A 1 165 ? -6.863 6.480 6.479 1.00 94.06 165 ILE A O 1
ATOM 1332 N N . GLN A 1 166 ? -4.942 7.077 7.479 1.00 95.12 166 GLN A N 1
ATOM 1333 C CA . GLN A 1 166 ? -4.452 7.877 6.356 1.00 95.12 166 GLN A CA 1
ATOM 1334 C C . GLN A 1 166 ? -4.157 7.019 5.125 1.00 95.12 166 GLN A C 1
ATOM 1336 O O . GLN A 1 166 ? -4.609 7.375 4.043 1.00 95.12 166 GLN A O 1
ATOM 1341 N N . LYS A 1 167 ? -3.518 5.852 5.281 1.00 96.94 167 LYS A N 1
ATOM 1342 C CA . LYS A 1 167 ? -3.325 4.875 4.197 1.00 96.94 167 LYS A CA 1
ATOM 1343 C C . LYS A 1 167 ? -4.642 4.547 3.493 1.00 96.94 167 LYS A C 1
ATOM 1345 O O . LYS A 1 167 ? -4.745 4.667 2.276 1.00 96.94 167 LYS A O 1
ATOM 1350 N N . THR A 1 168 ? -5.679 4.231 4.270 1.00 97.25 168 THR A N 1
ATOM 1351 C CA . THR A 1 168 ? -7.021 3.942 3.738 1.00 97.25 168 THR A CA 1
ATOM 1352 C C . THR A 1 168 ? -7.619 5.144 3.000 1.00 97.25 168 THR A C 1
ATOM 1354 O O . THR A 1 168 ? -8.185 4.987 1.918 1.00 97.25 168 THR A O 1
ATOM 1357 N N . LYS A 1 169 ? -7.490 6.358 3.556 1.00 98.12 169 LYS A N 1
ATOM 1358 C CA . LYS A 1 169 ? -7.980 7.592 2.918 1.00 98.12 169 LYS A CA 1
ATOM 1359 C C . LYS A 1 169 ? -7.269 7.886 1.598 1.00 98.12 169 LYS A C 1
ATOM 1361 O O . LYS A 1 169 ? -7.943 8.245 0.640 1.00 98.12 169 LYS A O 1
ATOM 1366 N N . ILE A 1 170 ? -5.950 7.707 1.548 1.00 98.50 170 ILE A N 1
ATOM 1367 C CA . ILE A 1 170 ? -5.126 7.910 0.349 1.00 98.50 170 ILE A CA 1
ATOM 1368 C C . ILE A 1 170 ? -5.543 6.930 -0.746 1.00 98.50 170 ILE A C 1
ATOM 1370 O O . ILE A 1 170 ? -5.875 7.361 -1.844 1.00 98.50 170 ILE A O 1
ATOM 1374 N N . ILE A 1 171 ? -5.622 5.632 -0.436 1.00 98.56 171 ILE A N 1
ATOM 1375 C CA . ILE A 1 171 ? -6.050 4.608 -1.401 1.00 98.56 171 ILE A CA 1
ATOM 1376 C C . ILE A 1 171 ? -7.460 4.911 -1.928 1.00 98.56 171 ILE A C 1
ATOM 1378 O O . ILE A 1 171 ? -7.702 4.842 -3.130 1.00 98.56 171 ILE A O 1
ATOM 1382 N N . LYS A 1 172 ? -8.394 5.290 -1.046 1.00 98.62 172 LYS A N 1
ATOM 1383 C CA . LYS A 1 172 ? -9.751 5.678 -1.455 1.00 98.62 172 LYS A CA 1
ATOM 1384 C C . LYS A 1 172 ? -9.751 6.915 -2.358 1.00 98.62 172 LYS A C 1
ATOM 1386 O O . LYS A 1 172 ? -10.500 6.955 -3.326 1.00 98.62 172 LYS A O 1
ATOM 1391 N N . ALA A 1 173 ? -8.938 7.921 -2.046 1.00 98.69 173 ALA A N 1
ATOM 1392 C CA . ALA A 1 173 ? -8.831 9.131 -2.853 1.00 98.69 173 ALA A CA 1
ATOM 1393 C C . ALA A 1 173 ? -8.251 8.843 -4.247 1.00 98.69 173 ALA A C 1
ATOM 1395 O O . ALA A 1 173 ? -8.763 9.392 -5.216 1.00 98.69 173 ALA A O 1
ATOM 1396 N N . ILE A 1 174 ? -7.261 7.948 -4.352 1.00 98.81 174 ILE A N 1
ATOM 1397 C CA . ILE A 1 174 ? -6.723 7.474 -5.637 1.00 98.81 174 ILE A CA 1
ATOM 1398 C C . ILE A 1 174 ? -7.829 6.810 -6.462 1.00 98.81 174 ILE A C 1
ATOM 1400 O O . ILE A 1 174 ? -8.090 7.252 -7.576 1.00 98.81 174 ILE A O 1
ATOM 1404 N N . ARG A 1 175 ? -8.536 5.817 -5.897 1.00 98.81 175 ARG A N 1
ATOM 1405 C CA . ARG A 1 175 ? -9.652 5.141 -6.587 1.00 98.81 175 ARG A CA 1
ATOM 1406 C C . ARG A 1 175 ? -10.704 6.130 -7.083 1.00 98.81 175 ARG A C 1
ATOM 1408 O O . ARG A 1 175 ? -11.048 6.125 -8.254 1.00 98.81 175 ARG A O 1
ATOM 1415 N N . ASN A 1 176 ? -11.144 7.040 -6.213 1.00 98.69 176 ASN A N 1
ATOM 1416 C CA . ASN A 1 176 ? -12.130 8.058 -6.571 1.00 98.69 176 ASN A CA 1
ATOM 1417 C C . ASN A 1 176 ? -11.633 9.014 -7.670 1.00 98.69 176 ASN A C 1
ATOM 1419 O O . ASN A 1 176 ? -12.444 9.525 -8.438 1.00 98.69 176 ASN A O 1
ATOM 1423 N N . TYR A 1 177 ? -10.336 9.336 -7.704 1.00 98.75 177 TYR A N 1
ATOM 1424 C CA . TYR A 1 177 ? -9.764 10.176 -8.757 1.00 98.75 177 TYR A CA 1
ATOM 1425 C C . TYR A 1 177 ? -9.771 9.437 -10.095 1.00 98.75 177 TYR A C 1
ATOM 1427 O O . TYR A 1 177 ? -10.194 10.003 -11.097 1.00 98.75 177 TYR A O 1
ATOM 1435 N N . LEU A 1 178 ? -9.352 8.172 -10.100 1.00 98.75 178 LEU A N 1
ATOM 1436 C CA . LEU A 1 178 ? -9.318 7.329 -11.293 1.00 98.75 178 LEU A CA 1
ATOM 1437 C C . LEU A 1 178 ? -10.722 7.061 -11.847 1.00 98.75 178 LEU A C 1
ATOM 1439 O O . LEU A 1 178 ? -10.949 7.276 -13.032 1.00 98.75 178 LEU A O 1
ATOM 1443 N N . GLU A 1 179 ? -11.683 6.714 -10.989 1.00 98.31 179 GLU A N 1
ATOM 1444 C CA . GLU A 1 179 ? -13.089 6.515 -11.369 1.00 98.31 179 GLU A CA 1
ATOM 1445 C C . GLU A 1 179 ? -13.686 7.774 -12.022 1.00 98.31 179 GLU A C 1
ATOM 1447 O O . GLU A 1 179 ? -14.354 7.692 -13.046 1.00 98.31 179 GLU A O 1
ATOM 1452 N N . LYS A 1 180 ? -13.381 8.966 -11.489 1.00 98.38 180 LYS A N 1
ATOM 1453 C CA . LYS A 1 180 ? -13.799 10.248 -12.089 1.00 98.38 180 LYS A CA 1
ATOM 1454 C C . LYS A 1 180 ? -13.153 10.551 -13.442 1.00 98.38 180 LYS A C 1
ATOM 1456 O O . LYS A 1 180 ? -13.636 11.440 -14.134 1.00 98.38 180 LYS A O 1
ATOM 1461 N N . ASN A 1 181 ? -12.053 9.880 -13.772 1.00 98.38 181 ASN A N 1
ATOM 1462 C CA . ASN A 1 181 ? -11.351 9.995 -15.049 1.00 98.38 181 ASN A CA 1
ATOM 1463 C C . ASN A 1 181 ? -11.611 8.774 -15.959 1.00 98.38 181 ASN A C 1
ATOM 1465 O O . ASN A 1 181 ? -10.850 8.539 -16.900 1.00 98.38 181 ASN A O 1
ATOM 1469 N N . ASP A 1 182 ? -12.686 8.024 -15.686 1.00 98.25 182 ASP A N 1
ATOM 1470 C CA . ASP A 1 182 ? -13.178 6.865 -16.446 1.00 98.25 182 ASP A CA 1
ATOM 1471 C C . ASP A 1 182 ? -12.244 5.646 -16.455 1.00 98.25 182 ASP A C 1
ATOM 1473 O O . ASP A 1 182 ? -12.303 4.813 -17.357 1.00 98.25 182 ASP A O 1
ATOM 1477 N N . PHE A 1 183 ? -11.372 5.518 -15.454 1.00 98.69 183 PHE A N 1
ATOM 1478 C CA . PHE A 1 183 ? -10.564 4.315 -15.286 1.00 98.69 183 PHE A CA 1
ATOM 1479 C C . PHE A 1 183 ? -11.364 3.196 -14.618 1.00 98.69 183 PHE A C 1
ATOM 1481 O O . PHE A 1 183 ? -12.028 3.401 -13.600 1.00 98.69 183 PHE A O 1
ATOM 1488 N N . MET A 1 184 ? -11.224 1.982 -15.145 1.00 98.62 184 MET A N 1
ATOM 1489 C CA . MET A 1 184 ? -11.836 0.777 -14.597 1.00 98.62 184 MET A CA 1
ATOM 1490 C C . MET A 1 184 ? -10.836 -0.007 -13.735 1.00 98.62 184 MET A C 1
ATOM 1492 O O . MET A 1 184 ? -9.735 -0.331 -14.184 1.00 98.62 184 MET A O 1
ATOM 1496 N N . GLU A 1 185 ? -11.220 -0.350 -12.502 1.00 98.75 185 GLU A N 1
ATOM 1497 C CA . GLU A 1 185 ? -10.415 -1.238 -11.650 1.00 98.75 185 GLU A CA 1
ATOM 1498 C C . GLU A 1 185 ? -10.522 -2.685 -12.150 1.00 98.75 185 GLU A C 1
ATOM 1500 O O . GLU A 1 185 ? -11.623 -3.203 -12.346 1.00 98.75 185 GLU A O 1
ATOM 1505 N N . VAL A 1 186 ? -9.382 -3.350 -12.328 1.00 98.50 186 VAL A N 1
ATOM 1506 C CA . VAL A 1 186 ? -9.280 -4.761 -12.731 1.00 98.50 186 VAL A CA 1
ATOM 1507 C C . VAL A 1 186 ? -8.457 -5.554 -11.719 1.00 98.50 186 VAL A C 1
ATOM 1509 O O . VAL A 1 186 ? -7.822 -4.991 -10.828 1.00 98.50 186 VAL A O 1
ATOM 1512 N N . SER A 1 187 ? -8.462 -6.882 -11.846 1.00 97.88 187 SER A N 1
ATOM 1513 C CA . SER A 1 187 ? -7.600 -7.758 -11.056 1.00 97.88 187 SER A CA 1
ATOM 1514 C C . SER A 1 187 ? -6.945 -8.803 -11.947 1.00 97.88 187 SER A C 1
ATOM 1516 O O . SER A 1 187 ? -7.622 -9.493 -12.710 1.00 97.88 187 SER A O 1
ATOM 1518 N N . THR A 1 188 ? -5.623 -8.909 -11.843 1.00 98.19 188 THR A N 1
ATOM 1519 C CA . THR A 1 188 ? -4.805 -9.862 -12.599 1.00 98.19 188 THR A CA 1
ATOM 1520 C C . THR A 1 188 ? -4.241 -10.959 -11.686 1.00 98.19 188 THR A C 1
ATOM 1522 O O . THR A 1 188 ? -4.241 -10.813 -10.458 1.00 98.19 188 THR A O 1
ATOM 1525 N N . PRO A 1 189 ? -3.753 -12.086 -12.239 1.00 97.94 189 PRO A N 1
ATOM 1526 C CA . PRO A 1 189 ? -3.223 -13.182 -11.434 1.00 97.94 189 PRO A CA 1
ATOM 1527 C C . PRO A 1 189 ? -2.068 -12.761 -10.513 1.00 97.94 189 PRO A C 1
ATOM 1529 O O . PRO A 1 189 ? -1.062 -12.200 -10.950 1.00 97.94 189 PRO A O 1
ATOM 1532 N N . VAL A 1 190 ? -2.197 -13.091 -9.223 1.00 98.06 190 VAL A N 1
ATOM 1533 C CA . VAL A 1 190 ? -1.109 -12.980 -8.232 1.00 98.06 190 VAL A CA 1
ATOM 1534 C C . VAL A 1 190 ? -0.101 -14.117 -8.386 1.00 98.06 190 VAL A C 1
ATOM 1536 O O . VAL A 1 190 ? 1.097 -13.905 -8.217 1.00 98.06 190 VAL A O 1
ATOM 1539 N N . LEU A 1 191 ? -0.593 -15.314 -8.705 1.00 97.69 191 LEU A N 1
ATOM 1540 C CA . LEU A 1 191 ? 0.216 -16.472 -9.055 1.00 97.69 191 LEU A CA 1
ATOM 1541 C C . LEU A 1 191 ? 0.374 -16.500 -10.575 1.00 97.69 191 LEU A C 1
ATOM 1543 O O . LEU A 1 191 ? -0.615 -16.620 -11.293 1.00 97.69 191 LEU A O 1
ATOM 1547 N N . GLN A 1 192 ? 1.608 -16.375 -11.048 1.00 96.44 192 GLN A N 1
ATOM 1548 C CA . GLN A 1 192 ? 1.955 -16.324 -12.464 1.00 96.44 192 GLN A CA 1
ATOM 1549 C C . GLN A 1 192 ? 2.862 -17.508 -12.813 1.00 96.44 192 GLN A C 1
ATOM 1551 O O . GLN A 1 192 ? 3.714 -17.904 -12.021 1.00 96.44 192 GLN A O 1
ATOM 1556 N N . THR A 1 193 ? 2.701 -18.075 -14.005 1.00 94.81 193 THR A N 1
ATOM 1557 C CA . THR A 1 193 ? 3.593 -19.122 -14.539 1.00 94.81 193 THR A CA 1
ATOM 1558 C C . THR A 1 193 ? 4.969 -18.570 -14.915 1.00 94.81 193 THR A C 1
ATOM 1560 O O . THR A 1 193 ? 5.962 -19.291 -14.882 1.00 94.81 193 THR A O 1
ATOM 1563 N N . ILE A 1 194 ? 5.034 -17.274 -15.225 1.00 92.31 194 ILE A N 1
ATOM 1564 C CA . ILE A 1 194 ? 6.246 -16.525 -15.547 1.00 92.31 194 ILE A CA 1
ATOM 1565 C C . ILE A 1 194 ? 6.203 -15.215 -14.760 1.00 92.31 194 ILE A C 1
ATOM 1567 O O . ILE A 1 194 ? 5.205 -14.500 -14.806 1.00 92.31 194 ILE A O 1
ATOM 1571 N N . ALA A 1 195 ? 7.275 -14.892 -14.038 1.00 91.62 195 ALA A N 1
ATOM 1572 C CA . ALA A 1 195 ? 7.413 -13.595 -13.383 1.00 91.62 195 ALA A CA 1
ATOM 1573 C C . ALA A 1 195 ? 7.958 -12.564 -14.385 1.00 91.62 195 ALA A C 1
ATOM 1575 O O . ALA A 1 195 ? 9.098 -12.683 -14.833 1.00 91.62 195 ALA A O 1
ATOM 1576 N N . GLY A 1 196 ? 7.153 -11.557 -14.726 1.00 90.75 196 GLY A N 1
ATOM 1577 C CA . GLY A 1 196 ? 7.508 -10.524 -15.704 1.00 90.75 196 GLY A CA 1
ATOM 1578 C C . GLY A 1 196 ? 6.977 -9.139 -15.334 1.00 90.75 196 GLY A C 1
ATOM 1579 O O . GLY A 1 196 ? 6.395 -8.951 -14.267 1.00 90.75 196 GLY A O 1
ATOM 1580 N N . GLY A 1 197 ? 7.211 -8.157 -16.209 1.00 89.12 197 GLY A N 1
ATOM 1581 C CA . GLY A 1 197 ? 6.758 -6.770 -16.028 1.00 89.12 197 GLY A CA 1
ATOM 1582 C C . GLY A 1 197 ? 7.729 -5.877 -15.250 1.00 89.12 197 GLY A C 1
ATOM 1583 O O . GLY A 1 197 ? 7.628 -4.663 -15.278 1.00 89.12 197 GLY A O 1
ATOM 1584 N N . THR A 1 198 ? 8.738 -6.434 -14.583 1.00 89.75 198 THR A N 1
ATOM 1585 C CA . THR A 1 198 ? 9.800 -5.627 -13.967 1.00 89.75 198 THR A CA 1
ATOM 1586 C C . THR A 1 198 ? 11.077 -6.444 -13.784 1.00 89.75 198 THR A C 1
ATOM 1588 O O . THR A 1 198 ? 11.081 -7.657 -13.978 1.00 89.75 198 THR A O 1
ATOM 1591 N N . MET A 1 199 ? 12.174 -5.783 -13.420 1.00 86.62 199 MET A N 1
ATOM 1592 C CA . MET A 1 199 ? 13.446 -6.432 -13.095 1.00 86.62 199 MET A CA 1
ATOM 1593 C C . MET A 1 199 ? 13.534 -6.617 -11.578 1.00 86.62 199 MET A C 1
ATOM 1595 O O . MET A 1 199 ? 14.022 -5.743 -10.869 1.00 86.62 199 MET A O 1
ATOM 1599 N N . ALA A 1 200 ? 13.006 -7.732 -11.077 1.00 88.56 200 ALA A N 1
ATOM 1600 C CA . ALA A 1 200 ? 13.023 -8.065 -9.656 1.00 88.56 200 ALA A CA 1
ATOM 1601 C C . ALA A 1 200 ? 13.097 -9.577 -9.459 1.00 88.56 200 ALA A C 1
ATOM 1603 O O . ALA A 1 200 ? 12.598 -10.353 -10.276 1.00 88.56 200 ALA A O 1
ATOM 1604 N N . LYS A 1 201 ? 13.680 -10.015 -8.342 1.00 90.50 201 LYS A N 1
ATOM 1605 C CA . LYS A 1 201 ? 13.744 -11.445 -8.025 1.00 90.50 201 LYS A CA 1
ATOM 1606 C C . LYS A 1 201 ? 12.382 -11.928 -7.501 1.00 90.50 201 LYS A C 1
ATOM 1608 O O . LYS A 1 201 ? 11.948 -11.440 -6.456 1.00 90.50 201 LYS A O 1
ATOM 1613 N N . PRO A 1 202 ? 11.720 -12.914 -8.132 1.00 94.00 202 PRO A N 1
ATOM 1614 C CA . PRO A 1 202 ? 10.417 -13.381 -7.671 1.00 94.00 202 PRO A CA 1
ATOM 1615 C C . PRO A 1 202 ? 10.521 -14.336 -6.473 1.00 94.00 202 PRO A C 1
ATOM 1617 O O . PRO A 1 202 ? 11.557 -14.963 -6.209 1.00 94.00 202 PRO A O 1
ATOM 1620 N N . PHE A 1 203 ? 9.405 -14.498 -5.764 1.00 96.00 203 PHE A N 1
ATOM 1621 C CA . PHE A 1 203 ? 9.175 -15.672 -4.922 1.00 96.00 203 PHE A CA 1
ATOM 1622 C C . PHE A 1 203 ? 8.641 -16.817 -5.780 1.00 96.00 203 PHE A C 1
ATOM 1624 O O . PHE A 1 203 ? 7.804 -16.595 -6.650 1.00 96.00 203 PHE A O 1
ATOM 1631 N N . LYS A 1 204 ? 9.109 -18.036 -5.506 1.00 96.75 204 LYS A N 1
ATOM 1632 C CA . LYS A 1 204 ? 8.692 -19.264 -6.186 1.00 96.75 204 LYS A CA 1
ATOM 1633 C C . LYS A 1 204 ? 7.847 -20.118 -5.238 1.00 96.75 204 LYS A C 1
ATOM 1635 O O . LYS A 1 204 ? 8.185 -20.236 -4.062 1.00 96.75 204 LYS A O 1
ATOM 1640 N N . THR A 1 205 ? 6.784 -20.709 -5.760 1.00 97.88 205 THR A N 1
ATOM 1641 C CA . THR A 1 205 ? 5.907 -21.679 -5.096 1.00 97.88 205 THR A CA 1
ATOM 1642 C C . THR A 1 205 ? 5.549 -22.800 -6.078 1.00 97.88 205 THR A C 1
ATOM 1644 O O . THR A 1 205 ? 6.001 -22.783 -7.222 1.00 97.88 205 THR A O 1
ATOM 1647 N N . HIS A 1 206 ? 4.764 -23.779 -5.640 1.00 98.00 206 HIS A N 1
ATOM 1648 C CA . HIS A 1 206 ? 4.379 -24.938 -6.439 1.00 98.00 206 HIS A CA 1
ATOM 1649 C C . HIS A 1 206 ? 2.879 -25.231 -6.280 1.00 98.00 206 HIS A C 1
ATOM 1651 O O . HIS A 1 206 ? 2.329 -25.040 -5.193 1.00 98.00 206 HIS A O 1
ATOM 1657 N N . LEU A 1 207 ? 2.218 -25.641 -7.366 1.00 97.75 207 LEU A N 1
ATOM 1658 C CA . LEU A 1 207 ? 0.818 -26.069 -7.375 1.00 97.75 207 LEU A CA 1
ATOM 1659 C C . LEU A 1 207 ? 0.739 -27.586 -7.565 1.00 97.75 207 LEU A C 1
ATOM 1661 O O . LEU A 1 207 ? 0.811 -28.074 -8.691 1.00 97.75 207 LEU A O 1
ATOM 1665 N N . ASP A 1 208 ? 0.502 -28.303 -6.465 1.00 98.12 208 ASP A N 1
ATOM 1666 C CA . ASP A 1 208 ? 0.529 -29.773 -6.420 1.00 98.12 208 ASP A CA 1
ATOM 1667 C C . ASP A 1 208 ? -0.428 -30.441 -7.422 1.00 98.12 208 ASP A C 1
ATOM 1669 O O . ASP A 1 208 ? -0.126 -31.492 -7.975 1.00 98.12 208 ASP A O 1
ATOM 1673 N N . THR A 1 209 ? -1.604 -29.852 -7.669 1.00 97.94 209 THR A N 1
ATOM 1674 C CA . THR A 1 209 ? -2.632 -30.472 -8.524 1.00 97.94 209 THR A CA 1
ATOM 1675 C C . THR A 1 209 ? -2.276 -30.479 -10.005 1.00 97.94 209 THR A C 1
ATOM 1677 O O . THR A 1 209 ? -2.793 -31.319 -10.738 1.00 97.94 209 THR A O 1
ATOM 1680 N N . LEU A 1 210 ? -1.447 -29.533 -10.452 1.00 97.25 210 LEU A N 1
ATOM 1681 C CA . LEU A 1 210 ? -0.981 -29.440 -11.837 1.00 97.25 210 LEU A CA 1
ATOM 1682 C C . LEU A 1 210 ? 0.492 -29.840 -11.983 1.00 97.25 210 LEU A C 1
ATOM 1684 O O . LEU A 1 210 ? 0.961 -29.930 -13.112 1.00 97.25 210 LEU A O 1
ATOM 1688 N N . ASP A 1 211 ? 1.191 -30.071 -10.867 1.00 97.19 211 ASP A N 1
ATOM 1689 C CA . ASP A 1 211 ? 2.636 -30.318 -10.813 1.00 97.19 211 ASP A CA 1
ATOM 1690 C C . ASP A 1 211 ? 3.433 -29.237 -11.569 1.00 97.19 211 ASP A C 1
ATOM 1692 O O . ASP A 1 211 ? 4.299 -29.512 -12.399 1.00 97.19 211 ASP A O 1
ATOM 1696 N N . ILE A 1 212 ? 3.094 -27.965 -11.315 1.00 97.75 212 ILE A N 1
ATOM 1697 C CA . ILE A 1 212 ? 3.758 -26.810 -11.935 1.00 97.75 212 ILE A CA 1
ATOM 1698 C C . ILE A 1 212 ? 4.322 -25.852 -10.895 1.00 97.75 212 ILE A C 1
ATOM 1700 O O . ILE A 1 212 ? 3.728 -25.589 -9.845 1.00 97.75 212 ILE A O 1
ATOM 1704 N N . ASP A 1 213 ? 5.460 -25.263 -11.240 1.00 97.69 213 ASP A N 1
ATOM 1705 C CA . ASP A 1 213 ? 6.009 -24.131 -10.513 1.00 97.69 213 ASP A CA 1
ATOM 1706 C C . ASP A 1 213 ? 5.243 -22.848 -10.848 1.00 97.69 213 ASP A C 1
ATOM 1708 O O . ASP A 1 213 ? 4.905 -22.578 -12.001 1.00 97.69 213 ASP A O 1
ATOM 1712 N N . LEU A 1 214 ? 5.005 -22.035 -9.824 1.00 97.69 214 LEU A N 1
ATOM 1713 C CA . LEU A 1 214 ? 4.379 -20.723 -9.936 1.00 97.69 214 LEU A CA 1
ATOM 1714 C C . LEU A 1 214 ? 5.241 -19.677 -9.240 1.00 97.69 214 LEU A C 1
ATOM 1716 O O . LEU A 1 214 ? 6.032 -19.968 -8.340 1.00 97.69 214 LEU A O 1
ATOM 1720 N N . TYR A 1 215 ? 5.040 -18.428 -9.623 1.00 97.12 215 TYR A N 1
ATOM 1721 C CA . TYR A 1 215 ? 5.732 -17.283 -9.067 1.00 97.12 215 TYR A CA 1
ATOM 1722 C C . TYR A 1 215 ? 4.721 -16.282 -8.531 1.00 97.12 215 TYR A C 1
ATOM 1724 O O . TYR A 1 215 ? 3.677 -16.051 -9.139 1.00 97.12 215 TYR A O 1
ATOM 1732 N N . LEU A 1 216 ? 5.025 -15.673 -7.387 1.00 97.88 216 LEU A N 1
ATOM 1733 C CA . LEU A 1 216 ? 4.269 -14.502 -6.953 1.00 97.88 216 LEU A CA 1
ATOM 1734 C C . LEU A 1 216 ? 4.647 -13.320 -7.848 1.00 97.88 216 LEU A C 1
ATOM 1736 O O . LEU A 1 216 ? 5.834 -13.096 -8.101 1.00 97.88 216 LEU A O 1
ATOM 1740 N N . ARG A 1 217 ? 3.644 -12.574 -8.315 1.00 97.06 217 ARG A N 1
ATOM 1741 C CA . ARG A 1 217 ? 3.843 -11.461 -9.247 1.00 97.06 217 ARG A CA 1
ATOM 1742 C C . ARG A 1 217 ? 4.806 -10.404 -8.700 1.00 97.06 217 ARG A C 1
ATOM 1744 O O . ARG A 1 217 ? 4.673 -9.934 -7.566 1.00 97.06 217 ARG A O 1
ATOM 1751 N N . ILE A 1 218 ? 5.734 -9.988 -9.555 1.00 96.31 218 ILE A N 1
ATOM 1752 C CA . ILE A 1 218 ? 6.650 -8.860 -9.321 1.00 96.31 218 ILE A CA 1
ATOM 1753 C C . ILE A 1 218 ? 6.113 -7.541 -9.913 1.00 96.31 218 ILE A C 1
ATOM 1755 O O . ILE A 1 218 ? 6.562 -6.467 -9.502 1.00 96.31 218 ILE A O 1
ATOM 1759 N N . ALA A 1 219 ? 5.159 -7.649 -10.847 1.00 96.75 219 ALA A N 1
ATOM 1760 C CA . ALA A 1 219 ? 4.350 -6.596 -11.462 1.00 96.75 219 ALA A CA 1
ATOM 1761 C C . ALA A 1 219 ? 3.116 -7.236 -12.159 1.00 96.75 219 ALA A C 1
ATOM 1763 O O . ALA A 1 219 ? 3.199 -8.392 -12.596 1.00 96.75 219 ALA A O 1
ATOM 1764 N N . PRO A 1 220 ? 1.961 -6.552 -12.246 1.00 97.50 220 PRO A N 1
ATOM 1765 C CA . PRO A 1 220 ? 0.825 -6.962 -13.079 1.00 97.50 220 PRO A CA 1
ATOM 1766 C C . PRO A 1 220 ? 0.933 -6.517 -14.552 1.00 97.50 220 PRO A C 1
ATOM 1768 O O . PRO A 1 220 ? 0.156 -7.006 -15.373 1.00 97.50 220 PRO A O 1
ATOM 1771 N N . GLU A 1 221 ? 1.896 -5.655 -14.896 1.00 98.06 221 GLU A N 1
ATOM 1772 C CA . GLU A 1 221 ? 2.102 -5.018 -16.207 1.00 98.06 221 GLU A CA 1
ATOM 1773 C C . GLU A 1 221 ? 1.746 -5.881 -17.432 1.00 98.06 221 GLU A C 1
ATOM 1775 O O . GLU A 1 221 ? 0.887 -5.506 -18.232 1.00 98.06 221 GLU A O 1
ATOM 1780 N N . LEU A 1 222 ? 2.351 -7.067 -17.584 1.00 97.38 222 LEU A N 1
ATOM 1781 C CA . LEU A 1 222 ? 2.139 -7.890 -18.785 1.00 97.38 222 LEU A CA 1
ATOM 1782 C C . LEU A 1 222 ? 0.694 -8.402 -18.913 1.00 97.38 222 LEU A C 1
ATOM 1784 O O . LEU A 1 222 ? 0.219 -8.639 -20.022 1.00 97.38 222 LEU A O 1
ATOM 1788 N N . TYR A 1 223 ? -0.017 -8.605 -17.802 1.00 98.25 223 TYR A N 1
ATOM 1789 C CA . TYR A 1 223 ? -1.428 -9.003 -17.826 1.00 98.25 223 TYR A CA 1
ATOM 1790 C C . TYR A 1 223 ? -2.340 -7.809 -18.093 1.00 98.25 223 TYR A C 1
ATOM 1792 O O . TYR A 1 223 ? -3.309 -7.941 -18.837 1.00 98.25 223 TYR A O 1
ATOM 1800 N N . LEU A 1 224 ? -2.019 -6.640 -17.537 1.00 98.50 224 LEU A N 1
ATOM 1801 C CA . LEU A 1 224 ? -2.778 -5.417 -17.792 1.00 98.50 224 LEU A CA 1
ATOM 1802 C C . LEU A 1 224 ? -2.705 -5.029 -19.272 1.00 98.50 224 LEU A C 1
ATOM 1804 O O . LEU A 1 224 ? -3.736 -4.773 -19.884 1.00 98.50 224 LEU A O 1
ATOM 1808 N N . LYS A 1 225 ? -1.532 -5.132 -19.901 1.00 98.38 225 LYS A N 1
ATOM 1809 C CA . LYS A 1 225 ? -1.378 -4.924 -21.351 1.00 98.38 225 LYS A CA 1
ATOM 1810 C C . LYS A 1 225 ? -2.217 -5.880 -22.202 1.00 98.38 225 LYS A C 1
ATOM 1812 O O . LYS A 1 225 ? -2.779 -5.465 -23.211 1.00 98.38 225 LYS A O 1
ATOM 1817 N N . ARG A 1 226 ? -2.381 -7.140 -21.780 1.00 98.38 226 ARG A N 1
ATOM 1818 C CA . ARG A 1 226 ? -3.285 -8.094 -22.456 1.00 98.38 226 ARG A CA 1
ATOM 1819 C C . ARG A 1 226 ? -4.745 -7.646 -22.411 1.00 98.38 226 ARG A C 1
ATOM 1821 O O . ARG A 1 226 ? -5.476 -7.880 -23.366 1.00 98.38 226 ARG A O 1
ATOM 1828 N N . LEU A 1 227 ? -5.172 -6.968 -21.345 1.00 98.50 227 LEU A N 1
ATOM 1829 C CA . LEU A 1 227 ? -6.512 -6.377 -21.285 1.00 98.50 227 LEU A CA 1
ATOM 1830 C C . LEU A 1 227 ? -6.663 -5.221 -22.283 1.00 98.50 227 LEU A C 1
ATOM 1832 O O . LEU A 1 227 ? -7.718 -5.094 -22.897 1.00 98.50 227 LEU A O 1
ATOM 1836 N N . LEU A 1 228 ? -5.610 -4.434 -22.514 1.00 98.50 228 LEU A N 1
ATOM 1837 C CA . LEU A 1 228 ? -5.636 -3.379 -23.535 1.00 98.50 228 LEU A CA 1
ATOM 1838 C C . LEU A 1 228 ? -5.819 -3.950 -24.941 1.00 98.50 228 LEU A C 1
ATOM 1840 O O . LEU A 1 228 ? -6.626 -3.452 -25.717 1.00 98.50 228 LEU A O 1
ATOM 1844 N N . ILE A 1 229 ? -5.116 -5.044 -25.236 1.00 98.44 229 ILE A N 1
ATOM 1845 C CA . ILE A 1 229 ? -5.263 -5.809 -26.485 1.00 98.44 229 ILE A CA 1
ATOM 1846 C C . ILE A 1 229 ? -6.687 -6.377 -26.598 1.00 98.44 229 ILE A C 1
ATOM 1848 O O . ILE A 1 229 ? -7.270 -6.408 -27.676 1.00 98.44 229 ILE A O 1
ATOM 1852 N N . GLY A 1 230 ? -7.287 -6.755 -25.465 1.00 97.88 230 GLY A N 1
ATOM 1853 C CA . GLY A 1 230 ? -8.694 -7.143 -25.365 1.00 97.88 230 GLY A CA 1
ATOM 1854 C C . GLY A 1 230 ? -9.707 -6.004 -25.556 1.00 97.88 230 GLY A C 1
ATOM 1855 O O . GLY A 1 230 ? -10.906 -6.278 -25.566 1.00 97.88 230 GLY A O 1
ATOM 1856 N N . GLY A 1 231 ? -9.261 -4.753 -25.710 1.00 97.56 231 GLY A N 1
ATOM 1857 C CA . GLY A 1 231 ? -10.109 -3.593 -26.002 1.00 97.56 231 GLY A CA 1
ATOM 1858 C C . GLY A 1 231 ? -10.438 -2.697 -24.806 1.00 97.56 231 GLY A C 1
ATOM 1859 O O . GLY A 1 231 ? -11.292 -1.821 -24.931 1.00 97.56 231 GLY A O 1
ATOM 1860 N N . PHE A 1 232 ? -9.799 -2.885 -23.648 1.00 98.06 232 PHE A N 1
ATOM 1861 C CA . PHE A 1 232 ? -9.923 -1.935 -22.539 1.00 98.06 232 PHE A CA 1
ATOM 1862 C C . PHE A 1 232 ? -9.014 -0.714 -22.747 1.00 98.06 232 PHE A C 1
ATOM 1864 O O . PHE A 1 232 ? -7.845 -0.862 -23.081 1.00 98.06 232 PHE A O 1
ATOM 1871 N N . GLU A 1 233 ? -9.526 0.493 -22.499 1.00 98.19 233 GLU A N 1
ATOM 1872 C CA . GLU A 1 233 ? -8.792 1.736 -22.801 1.00 98.19 233 GLU A CA 1
ATOM 1873 C C . GLU A 1 233 ? -8.152 2.402 -21.573 1.00 98.19 233 GLU A C 1
ATOM 1875 O O . GLU A 1 233 ? -7.034 2.914 -21.623 1.00 98.19 233 GLU A O 1
ATOM 1880 N N . LYS A 1 234 ? -8.854 2.389 -20.438 1.00 98.56 234 LYS A N 1
ATOM 1881 C CA . LYS A 1 234 ? -8.411 3.007 -19.184 1.00 98.56 234 LYS A CA 1
ATOM 1882 C C . LYS A 1 234 ? -8.589 2.021 -18.046 1.00 98.56 234 LYS A C 1
ATOM 1884 O O . LYS A 1 234 ? -9.704 1.811 -17.569 1.00 98.56 234 LYS A O 1
ATOM 1889 N N . ILE A 1 235 ? -7.500 1.409 -17.603 1.00 98.81 235 ILE A N 1
ATOM 1890 C CA . ILE A 1 235 ? -7.540 0.398 -16.542 1.00 98.81 235 ILE A CA 1
ATOM 1891 C C . ILE A 1 235 ? -6.514 0.686 -15.466 1.00 98.81 235 ILE A C 1
ATOM 1893 O O . ILE A 1 235 ? -5.476 1.294 -15.718 1.00 98.81 235 ILE A O 1
ATOM 1897 N N . TYR A 1 236 ? -6.800 0.217 -14.259 1.00 98.88 236 TYR A N 1
ATOM 1898 C CA . TYR A 1 236 ? -5.826 0.196 -13.182 1.00 98.88 236 TYR A CA 1
ATOM 1899 C C . TYR A 1 236 ? -6.028 -1.011 -12.274 1.00 98.88 236 TYR A C 1
ATOM 1901 O O . TYR A 1 236 ? -7.122 -1.561 -12.169 1.00 98.88 236 TYR A O 1
ATOM 1909 N N . GLU A 1 237 ? -4.975 -1.392 -11.567 1.00 98.81 237 GLU A N 1
ATOM 1910 C CA . GLU A 1 237 ? -5.043 -2.364 -10.486 1.00 98.81 237 GLU A CA 1
ATOM 1911 C C . GLU A 1 237 ? -4.298 -1.823 -9.266 1.00 98.81 237 GLU A C 1
ATOM 1913 O O . GLU A 1 237 ? -3.160 -1.368 -9.370 1.00 98.81 237 GLU A O 1
ATOM 1918 N N . ILE A 1 238 ? -4.933 -1.898 -8.091 1.00 98.69 238 ILE A N 1
ATOM 1919 C CA . ILE A 1 238 ? -4.276 -1.686 -6.798 1.00 98.69 238 ILE A CA 1
ATOM 1920 C C . ILE A 1 238 ? -4.176 -3.031 -6.093 1.00 98.69 238 ILE A C 1
ATOM 1922 O O . ILE A 1 238 ? -5.191 -3.611 -5.705 1.00 98.69 238 ILE A O 1
ATOM 1926 N N . GLY A 1 239 ? -2.958 -3.507 -5.854 1.00 97.31 239 GLY A N 1
ATOM 1927 C CA . GLY A 1 239 ? -2.778 -4.795 -5.200 1.00 97.31 239 GLY A CA 1
ATOM 1928 C C . GLY A 1 239 ? -1.367 -5.062 -4.689 1.00 97.31 239 GLY A C 1
ATOM 1929 O O . GLY A 1 239 ? -0.472 -4.223 -4.830 1.00 97.31 239 GLY A O 1
ATOM 1930 N N . PRO A 1 240 ? -1.169 -6.233 -4.060 1.00 96.81 240 PRO A N 1
ATOM 1931 C CA . PRO A 1 240 ? 0.125 -6.621 -3.526 1.00 96.81 240 PRO A CA 1
ATOM 1932 C C . PRO A 1 240 ? 1.080 -7.041 -4.645 1.00 96.81 240 PRO A C 1
ATOM 1934 O O . PRO A 1 240 ? 0.673 -7.694 -5.613 1.00 96.81 240 PRO A O 1
ATOM 1937 N N . ILE A 1 241 ? 2.348 -6.688 -4.458 1.00 96.94 241 ILE A N 1
ATOM 1938 C CA . ILE A 1 241 ? 3.507 -7.068 -5.263 1.00 96.94 241 ILE A CA 1
ATOM 1939 C C . ILE A 1 241 ? 4.526 -7.746 -4.354 1.00 96.94 241 ILE A C 1
ATOM 1941 O O . ILE A 1 241 ? 4.693 -7.340 -3.202 1.00 96.94 241 ILE A O 1
ATOM 1945 N N . PHE A 1 242 ? 5.224 -8.753 -4.879 1.00 97.12 242 PHE A N 1
ATOM 1946 C CA . PHE A 1 242 ? 6.122 -9.598 -4.104 1.00 97.12 242 PHE A CA 1
ATOM 1947 C C . PHE A 1 242 ? 7.523 -9.598 -4.711 1.00 97.12 242 PHE A C 1
ATOM 1949 O O . PHE A 1 242 ? 7.711 -10.054 -5.835 1.00 97.12 242 PHE A O 1
ATOM 1956 N N . ARG A 1 243 ? 8.524 -9.122 -3.966 1.00 94.88 243 ARG A N 1
ATOM 1957 C CA . ARG A 1 243 ? 9.928 -9.092 -4.406 1.00 94.88 243 ARG A CA 1
ATOM 1958 C C . ARG A 1 243 ? 10.833 -9.728 -3.359 1.00 94.88 243 ARG A C 1
ATOM 1960 O O . ARG A 1 243 ? 10.845 -9.338 -2.192 1.00 94.88 243 ARG A O 1
ATOM 1967 N N . ASN A 1 244 ? 11.585 -10.741 -3.774 1.00 93.31 244 ASN A N 1
ATOM 1968 C CA . ASN A 1 244 ? 12.487 -11.523 -2.933 1.00 93.31 244 ASN A CA 1
ATOM 1969 C C . ASN A 1 244 ? 13.850 -10.825 -2.809 1.00 93.31 244 ASN A C 1
ATOM 1971 O O . ASN A 1 244 ? 14.876 -11.307 -3.299 1.00 93.31 244 ASN A O 1
ATOM 1975 N N . GLU A 1 245 ? 13.823 -9.652 -2.183 1.00 87.94 245 GLU A N 1
ATOM 1976 C CA . GLU A 1 245 ? 14.931 -8.701 -2.087 1.00 87.94 245 GLU A CA 1
ATOM 1977 C C . GLU A 1 245 ? 15.255 -8.354 -0.622 1.00 87.94 245 GLU A C 1
ATOM 1979 O O . GLU A 1 245 ? 14.705 -8.926 0.325 1.00 87.94 245 GLU A O 1
ATOM 1984 N N . GLY A 1 246 ? 16.209 -7.441 -0.423 1.00 85.75 246 GLY A N 1
ATOM 1985 C CA . GLY A 1 246 ? 16.570 -6.939 0.900 1.00 85.75 246 GLY A CA 1
ATOM 1986 C C . GLY A 1 246 ? 15.426 -6.172 1.573 1.00 85.75 246 GLY A C 1
ATOM 1987 O O . GLY A 1 246 ? 14.554 -5.611 0.917 1.00 85.75 246 GLY A O 1
ATOM 1988 N N . ILE A 1 247 ? 15.449 -6.129 2.908 1.00 88.62 247 ILE A N 1
ATOM 1989 C CA . ILE A 1 247 ? 14.488 -5.358 3.707 1.00 88.62 247 ILE A CA 1
ATOM 1990 C C . ILE A 1 247 ? 15.215 -4.171 4.330 1.00 88.62 247 ILE A C 1
ATOM 1992 O O . ILE A 1 247 ? 16.150 -4.363 5.111 1.00 88.62 247 ILE A O 1
ATOM 1996 N N . ASP A 1 248 ? 14.749 -2.959 4.054 1.00 89.00 248 ASP A N 1
ATOM 1997 C CA . ASP A 1 248 ? 15.293 -1.731 4.631 1.00 89.00 248 ASP A CA 1
ATOM 1998 C C . ASP A 1 248 ? 14.173 -0.759 5.055 1.00 89.00 248 ASP A C 1
ATOM 2000 O O . ASP A 1 248 ? 13.109 -1.191 5.504 1.00 89.00 248 ASP A O 1
ATOM 2004 N N . ARG A 1 249 ? 14.436 0.554 5.041 1.00 87.44 249 ARG A N 1
ATOM 2005 C CA . ARG A 1 249 ? 13.454 1.580 5.421 1.00 87.44 249 ARG A CA 1
ATOM 2006 C C . ARG A 1 249 ? 12.378 1.811 4.358 1.00 87.44 249 ARG A C 1
ATOM 2008 O O . ARG A 1 249 ? 11.302 2.268 4.729 1.00 87.44 249 ARG A O 1
ATOM 2015 N N . GLU A 1 250 ? 12.661 1.515 3.095 1.00 86.31 250 GLU A N 1
ATOM 2016 C CA . GLU A 1 250 ? 11.814 1.783 1.924 1.00 86.31 250 GLU A CA 1
ATOM 2017 C C . GLU A 1 250 ? 11.408 0.501 1.176 1.00 86.31 250 GLU A C 1
ATOM 2019 O O . GLU A 1 250 ? 10.592 0.569 0.255 1.00 86.31 250 GLU A O 1
ATOM 2024 N N . HIS A 1 251 ? 11.956 -0.655 1.569 1.00 90.12 251 HIS A N 1
ATOM 2025 C CA . HIS A 1 251 ? 11.695 -1.957 0.956 1.00 90.12 251 HIS A CA 1
ATOM 2026 C C . HIS A 1 251 ? 11.117 -2.952 1.969 1.00 90.12 251 HIS A C 1
ATOM 2028 O O . HIS A 1 251 ? 11.708 -3.220 3.021 1.00 90.12 251 HIS A O 1
ATOM 2034 N N . ASN A 1 252 ? 9.965 -3.528 1.620 1.00 92.12 252 ASN A N 1
ATOM 2035 C CA . ASN A 1 252 ? 9.357 -4.678 2.284 1.00 92.12 252 ASN A CA 1
ATOM 2036 C C . ASN A 1 252 ? 9.060 -5.754 1.221 1.00 92.12 252 ASN A C 1
ATOM 2038 O O . ASN A 1 252 ? 8.676 -5.379 0.115 1.00 92.12 252 ASN A O 1
ATOM 2042 N N . PRO A 1 253 ? 9.216 -7.062 1.511 1.00 94.00 253 PRO A N 1
ATOM 2043 C CA . PRO A 1 253 ? 9.093 -8.099 0.479 1.00 94.00 253 PRO A CA 1
ATOM 2044 C C . PRO A 1 253 ? 7.707 -8.217 -0.158 1.00 94.00 253 PRO A C 1
ATOM 2046 O O . PRO A 1 253 ? 7.594 -8.679 -1.287 1.00 94.00 253 PRO A O 1
ATOM 2049 N N . GLU A 1 254 ? 6.669 -7.804 0.567 1.00 95.69 254 GLU A N 1
ATOM 2050 C CA . GLU A 1 254 ? 5.314 -7.594 0.058 1.00 95.69 254 GLU A CA 1
ATOM 2051 C C . GLU A 1 254 ? 4.972 -6.112 0.225 1.00 95.69 254 GLU A C 1
ATOM 2053 O O . GLU A 1 254 ? 5.147 -5.555 1.311 1.00 95.69 254 GLU A O 1
ATOM 2058 N N . PHE A 1 255 ? 4.498 -5.454 -0.823 1.00 95.38 255 PHE A N 1
ATOM 2059 C CA . PHE A 1 255 ? 4.095 -4.051 -0.746 1.00 95.38 255 PHE A CA 1
ATOM 2060 C C . PHE A 1 255 ? 2.943 -3.767 -1.704 1.00 95.38 255 PHE A C 1
ATOM 2062 O O . PHE A 1 255 ? 2.693 -4.522 -2.642 1.00 95.38 255 PHE A O 1
ATOM 2069 N N . THR A 1 256 ? 2.213 -2.684 -1.450 1.00 97.19 256 THR A N 1
ATOM 2070 C CA . THR A 1 256 ? 1.077 -2.284 -2.285 1.00 97.19 256 THR A CA 1
ATOM 2071 C C . THR A 1 256 ? 1.542 -1.333 -3.380 1.00 97.19 256 THR A C 1
ATOM 2073 O O . THR A 1 256 ? 2.152 -0.295 -3.101 1.00 97.19 256 THR A O 1
ATOM 2076 N N . MET A 1 257 ? 1.204 -1.663 -4.622 1.00 97.38 257 MET A N 1
ATOM 2077 C CA . MET A 1 257 ? 1.419 -0.813 -5.788 1.00 97.38 257 MET A CA 1
ATOM 2078 C C . MET A 1 257 ? 0.082 -0.561 -6.488 1.00 97.38 257 MET A C 1
ATOM 2080 O O . MET A 1 257 ? -0.843 -1.370 -6.392 1.00 97.38 257 MET A O 1
ATOM 2084 N N . MET A 1 258 ? -0.013 0.577 -7.167 1.00 98.56 258 MET A N 1
ATOM 2085 C CA . MET A 1 258 ? -0.994 0.796 -8.219 1.00 98.56 258 MET A CA 1
ATOM 2086 C C . MET A 1 258 ? -0.276 0.742 -9.559 1.00 98.56 258 MET A C 1
ATOM 2088 O O . MET A 1 258 ? 0.703 1.464 -9.716 1.00 98.56 258 MET A O 1
ATOM 2092 N N . GLU A 1 259 ? -0.781 -0.022 -10.515 1.00 98.75 259 GLU A N 1
ATOM 2093 C CA . GLU A 1 259 ? -0.431 0.171 -11.923 1.00 98.75 259 GLU A CA 1
ATOM 2094 C C . GLU A 1 259 ? -1.658 0.649 -12.691 1.00 98.75 259 GLU A C 1
ATOM 2096 O O . GLU A 1 259 ? -2.771 0.207 -12.404 1.00 98.75 259 GLU A O 1
ATOM 2101 N N . LEU A 1 260 ? -1.468 1.574 -13.631 1.00 98.56 260 LEU A N 1
ATOM 2102 C CA . LEU A 1 260 ? -2.518 2.031 -14.539 1.00 98.56 260 LEU A CA 1
ATOM 2103 C C . LEU A 1 260 ? -2.005 2.085 -15.970 1.00 98.56 260 LEU A C 1
ATOM 2105 O O . LEU A 1 260 ? -0.813 2.284 -16.196 1.00 98.56 260 LEU A O 1
ATOM 2109 N N . TYR A 1 261 ? -2.932 1.930 -16.907 1.00 98.81 261 TYR A N 1
ATOM 2110 C CA . TYR A 1 261 ? -2.686 1.963 -18.340 1.00 98.81 261 TYR A CA 1
ATOM 2111 C C . TYR A 1 261 ? -3.765 2.793 -19.020 1.00 98.81 261 TYR A C 1
ATOM 2113 O O . TYR A 1 261 ? -4.957 2.617 -18.746 1.00 98.81 261 TYR A O 1
ATOM 2121 N N . TYR A 1 262 ? -3.322 3.700 -19.885 1.00 98.44 262 TYR A N 1
ATOM 2122 C CA . TYR A 1 262 ? -4.149 4.683 -20.565 1.00 98.44 262 TYR A CA 1
ATOM 2123 C C . TYR A 1 262 ? -3.830 4.655 -22.067 1.00 98.44 262 TYR A C 1
ATOM 2125 O O . TYR A 1 262 ? -2.768 5.102 -22.507 1.00 98.44 262 TYR A O 1
ATOM 2133 N N . THR A 1 263 ? -4.731 4.073 -22.858 1.00 98.31 263 THR A N 1
ATOM 2134 C CA . THR A 1 263 ? -4.592 3.993 -24.316 1.00 98.31 263 THR A CA 1
ATOM 2135 C C . THR A 1 263 ? -4.746 5.364 -24.968 1.00 98.31 263 THR A C 1
ATOM 2137 O O . THR A 1 263 ? -5.448 6.238 -24.466 1.00 98.31 263 THR A O 1
ATOM 2140 N N . TYR A 1 264 ? -4.126 5.518 -26.133 1.00 97.94 264 TYR A N 1
ATOM 2141 C CA . TYR A 1 264 ? -4.051 6.737 -26.943 1.00 97.94 264 TYR A CA 1
ATOM 2142 C C . TYR A 1 264 ? -3.428 7.927 -26.218 1.00 97.94 264 TYR A C 1
ATOM 2144 O O . TYR A 1 264 ? -3.702 9.072 -26.568 1.00 97.94 264 TYR A O 1
ATOM 2152 N N . GLN A 1 265 ? -2.602 7.647 -25.214 1.00 97.75 265 GLN A N 1
ATOM 2153 C CA . GLN A 1 265 ? -1.824 8.641 -24.496 1.00 97.75 265 GLN A CA 1
ATOM 2154 C C . GLN A 1 265 ? -0.341 8.305 -24.574 1.00 97.75 265 GLN A C 1
ATOM 2156 O O . GLN A 1 265 ? 0.033 7.135 -24.726 1.00 97.75 265 GLN A O 1
ATOM 2161 N N . ASP A 1 266 ? 0.494 9.328 -24.456 1.00 97.88 266 ASP A N 1
ATOM 2162 C CA . ASP A 1 266 ? 1.938 9.181 -24.332 1.00 97.88 266 ASP A CA 1
ATOM 2163 C C . ASP A 1 266 ? 2.459 9.506 -22.922 1.00 97.88 266 ASP A C 1
ATOM 2165 O O . ASP A 1 266 ? 1.724 9.828 -21.985 1.00 97.88 266 ASP A O 1
ATOM 2169 N N . TRP A 1 267 ? 3.766 9.339 -22.744 1.00 97.88 267 TRP A N 1
ATOM 2170 C CA . TRP A 1 267 ? 4.454 9.575 -21.486 1.00 97.88 267 TRP A CA 1
ATOM 2171 C C . TRP A 1 267 ? 4.426 11.042 -21.022 1.00 97.88 267 TRP A C 1
ATOM 2173 O O . TRP A 1 267 ? 4.514 11.269 -19.816 1.00 97.88 267 TRP A O 1
ATOM 2183 N N . GLU A 1 268 ? 4.313 12.025 -21.922 1.00 97.94 268 GLU A N 1
ATOM 2184 C CA . GLU A 1 268 ? 4.236 13.447 -21.561 1.00 97.94 268 GLU A CA 1
ATOM 2185 C C . GLU A 1 268 ? 2.853 13.769 -20.992 1.00 97.94 268 GLU A C 1
ATOM 2187 O O . GLU A 1 268 ? 2.746 14.343 -19.904 1.00 97.94 268 GLU A O 1
ATOM 2192 N N . GLU A 1 269 ? 1.797 13.301 -21.660 1.00 98.31 269 GLU A N 1
ATOM 2193 C CA . GLU A 1 269 ? 0.424 13.382 -21.151 1.00 98.31 269 GLU A CA 1
ATOM 2194 C C . GLU A 1 269 ? 0.289 12.638 -19.813 1.00 98.31 269 GLU A C 1
ATOM 2196 O O . GLU A 1 269 ? -0.355 13.115 -18.871 1.00 98.31 269 GLU A O 1
ATOM 2201 N N . LEU A 1 270 ? 0.963 11.490 -19.682 1.00 98.50 270 LEU A N 1
ATOM 2202 C CA . LEU A 1 270 ? 0.965 10.712 -18.451 1.00 98.50 270 LEU A CA 1
ATOM 2203 C C . LEU A 1 270 ? 1.702 11.416 -17.298 1.00 98.50 270 LEU A C 1
ATOM 2205 O O . LEU A 1 270 ? 1.292 11.265 -16.142 1.00 98.50 270 LEU A O 1
ATOM 2209 N N . ILE A 1 271 ? 2.748 12.206 -17.570 1.00 98.62 271 ILE A N 1
ATOM 2210 C CA . ILE A 1 271 ? 3.403 13.062 -16.563 1.00 98.62 271 ILE A CA 1
ATOM 2211 C C . ILE A 1 271 ? 2.402 14.079 -16.012 1.00 98.62 271 ILE A C 1
ATOM 2213 O O . ILE A 1 271 ? 2.236 14.169 -14.791 1.00 98.62 271 ILE A O 1
ATOM 2217 N N . ASP A 1 272 ? 1.701 14.796 -16.893 1.00 98.31 272 ASP A N 1
ATOM 2218 C CA . ASP A 1 272 ? 0.725 15.810 -16.491 1.00 98.31 272 ASP A CA 1
ATOM 2219 C C . ASP A 1 272 ? -0.443 15.173 -15.713 1.00 98.31 272 ASP A C 1
ATOM 2221 O O . ASP A 1 272 ? -0.857 15.683 -14.664 1.00 98.31 272 ASP A O 1
ATOM 2225 N N . PHE A 1 273 ? -0.937 14.010 -16.152 1.00 98.62 273 PHE A N 1
ATOM 2226 C CA . PHE A 1 273 ? -1.951 13.243 -15.420 1.00 98.62 273 PHE A CA 1
ATOM 2227 C C . PHE A 1 273 ? -1.464 12.829 -14.023 1.00 98.62 273 PHE A C 1
ATOM 2229 O O . PHE A 1 273 ? -2.172 13.012 -13.028 1.00 98.62 273 PHE A O 1
ATOM 2236 N N . THR A 1 274 ? -0.236 12.314 -13.927 1.00 98.62 274 THR A N 1
ATOM 2237 C CA . THR A 1 274 ? 0.376 11.872 -12.665 1.00 98.62 274 THR A CA 1
ATOM 2238 C C . THR A 1 274 ? 0.512 13.026 -11.679 1.00 98.62 274 THR A C 1
ATOM 2240 O O . THR A 1 274 ? 0.132 12.897 -10.512 1.00 98.62 274 THR A O 1
ATOM 2243 N N . GLU A 1 275 ? 1.036 14.164 -12.138 1.00 98.56 275 GLU A N 1
ATOM 2244 C CA . GLU A 1 275 ? 1.198 15.366 -11.324 1.00 98.56 275 GLU A CA 1
ATOM 2245 C C . GLU A 1 275 ? -0.158 15.837 -10.772 1.00 98.56 275 GLU A C 1
ATOM 2247 O O . GLU A 1 275 ? -0.301 16.061 -9.564 1.00 98.56 275 GLU A O 1
ATOM 2252 N N . ASN A 1 276 ? -1.183 15.899 -11.628 1.00 98.56 276 ASN A N 1
ATOM 2253 C CA . ASN A 1 276 ? -2.534 16.306 -11.245 1.00 98.56 276 ASN A CA 1
ATOM 2254 C C . ASN A 1 276 ? -3.193 15.334 -10.255 1.00 98.56 276 ASN A C 1
ATOM 2256 O O . ASN A 1 276 ? -3.771 15.776 -9.256 1.00 98.56 276 ASN A O 1
ATOM 2260 N N . MET A 1 277 ? -3.077 14.023 -10.485 1.00 98.69 277 MET A N 1
ATOM 2261 C CA . MET A 1 277 ? -3.602 12.990 -9.589 1.00 98.69 277 MET A CA 1
ATOM 2262 C C . MET A 1 277 ? -2.987 13.105 -8.195 1.00 98.69 277 MET A C 1
ATOM 2264 O O . MET A 1 277 ? -3.706 13.179 -7.194 1.00 98.69 277 MET A O 1
ATOM 2268 N N . LEU A 1 278 ? -1.655 13.143 -8.109 1.00 98.62 278 LEU A N 1
ATOM 2269 C CA . LEU A 1 278 ? -0.958 13.165 -6.826 1.00 98.62 278 LEU A CA 1
ATOM 2270 C C . LEU A 1 278 ? -1.231 14.464 -6.059 1.00 98.62 278 LEU A C 1
ATOM 2272 O O . LEU A 1 278 ? -1.482 14.408 -4.851 1.00 98.62 278 LEU A O 1
ATOM 2276 N N . LYS A 1 279 ? -1.268 15.618 -6.741 1.00 98.56 279 LYS A N 1
ATOM 2277 C CA . LYS A 1 279 ? -1.672 16.899 -6.138 1.00 98.56 279 LYS A CA 1
ATOM 2278 C C . LYS A 1 279 ? -3.099 16.831 -5.596 1.00 98.56 279 LYS A C 1
ATOM 2280 O O . LYS A 1 279 ? -3.306 17.145 -4.422 1.00 98.56 279 LYS A O 1
ATOM 2285 N N . ASN A 1 280 ? -4.056 16.347 -6.388 1.00 98.56 280 ASN A N 1
ATOM 2286 C CA . ASN A 1 280 ? -5.457 16.246 -5.978 1.00 98.56 280 ASN A CA 1
ATOM 2287 C C . ASN A 1 280 ? -5.647 15.327 -4.760 1.00 98.56 280 ASN A C 1
ATOM 2289 O O . ASN A 1 280 ? -6.264 15.725 -3.770 1.00 98.56 280 ASN A O 1
ATOM 2293 N N . VAL A 1 281 ? -5.061 14.127 -4.791 1.00 98.50 281 VAL A N 1
ATOM 2294 C CA . VAL A 1 281 ? -5.129 13.181 -3.669 1.00 98.50 281 VAL A CA 1
ATOM 2295 C C . VAL A 1 281 ? -4.518 13.792 -2.411 1.00 98.50 281 VAL A C 1
ATOM 2297 O O . VAL A 1 281 ? -5.117 13.708 -1.337 1.00 98.50 281 VAL A O 1
ATOM 2300 N N . SER A 1 282 ? -3.359 14.442 -2.540 1.00 98.12 282 SER A N 1
ATOM 2301 C CA . SER A 1 282 ? -2.668 15.089 -1.422 1.00 98.12 282 SER A CA 1
ATOM 2302 C C . SER A 1 282 ? -3.507 16.204 -0.776 1.00 98.12 282 SER A C 1
ATOM 2304 O O . SER A 1 282 ? -3.543 16.324 0.451 1.00 98.12 282 SER A O 1
ATOM 2306 N N . GLU A 1 283 ? -4.256 16.969 -1.576 1.00 97.81 283 GLU A N 1
ATOM 2307 C CA . GLU A 1 283 ? -5.168 18.015 -1.105 1.00 97.81 283 GLU A CA 1
ATOM 2308 C C . GLU A 1 283 ? -6.380 17.417 -0.373 1.00 97.81 283 GLU A C 1
ATOM 2310 O O . GLU A 1 283 ? -6.678 17.827 0.750 1.00 97.81 283 GLU A O 1
ATOM 2315 N N . ILE A 1 284 ? -7.011 16.375 -0.934 1.00 97.44 284 ILE A N 1
ATOM 2316 C CA . ILE A 1 284 ? -8.161 15.676 -0.326 1.00 97.44 284 ILE A CA 1
ATOM 2317 C C . ILE A 1 284 ? -7.824 15.114 1.060 1.00 97.44 284 ILE A C 1
ATOM 2319 O O . ILE A 1 284 ? -8.656 15.151 1.971 1.00 97.44 284 ILE A O 1
ATOM 2323 N N . VAL A 1 285 ? -6.612 14.582 1.244 1.00 96.69 285 VAL A N 1
ATOM 2324 C CA . VAL A 1 285 ? -6.195 13.996 2.529 1.00 96.69 285 VAL A CA 1
ATOM 2325 C C . VAL A 1 285 ? -5.588 15.017 3.501 1.00 96.69 285 VAL A C 1
ATOM 2327 O O . VAL A 1 285 ? -5.178 14.645 4.604 1.00 96.69 285 VAL A O 1
ATOM 2330 N N . GLY A 1 286 ? -5.571 16.305 3.135 1.00 96.75 286 GLY A N 1
ATOM 2331 C CA . GLY A 1 286 ? -5.091 17.403 3.979 1.00 96.75 286 GLY A CA 1
ATOM 2332 C C . GLY A 1 286 ? -3.567 17.463 4.123 1.00 96.75 286 GLY A C 1
ATOM 2333 O O . GLY A 1 286 ? -3.061 17.927 5.146 1.00 96.75 286 GLY A O 1
ATOM 2334 N N . LYS A 1 287 ? -2.830 16.957 3.129 1.00 95.69 287 LYS A N 1
ATOM 2335 C CA . LYS A 1 287 ? -1.360 16.924 3.067 1.00 95.69 287 LYS A CA 1
ATOM 2336 C C . LYS A 1 287 ? -0.874 17.436 1.703 1.00 95.69 287 LYS A C 1
ATOM 2338 O O . LYS A 1 287 ? -0.232 16.677 0.986 1.00 95.69 287 LYS A O 1
ATOM 2343 N N . PRO A 1 288 ? -1.205 18.682 1.317 1.00 96.81 288 PRO A N 1
ATOM 2344 C CA . PRO A 1 288 ? -0.987 19.163 -0.043 1.00 96.81 288 PRO A CA 1
ATOM 2345 C C . PRO A 1 288 ? 0.496 19.137 -0.431 1.00 96.81 288 PRO A C 1
ATOM 2347 O O . PRO A 1 288 ? 1.350 19.634 0.306 1.00 96.81 288 PRO A O 1
ATOM 2350 N N . LEU A 1 289 ? 0.784 18.578 -1.605 1.00 97.00 289 LEU A N 1
ATOM 2351 C CA . LEU A 1 289 ? 2.078 18.688 -2.278 1.00 97.00 289 LEU A CA 1
ATOM 2352 C C . LEU A 1 289 ? 2.254 20.086 -2.914 1.00 97.00 289 LEU A C 1
ATOM 2354 O O . LEU A 1 289 ? 1.265 20.808 -3.078 1.00 97.00 289 LEU A O 1
ATOM 2358 N N . PRO A 1 290 ? 3.490 20.492 -3.282 1.00 96.06 290 PRO A N 1
ATOM 2359 C CA . PRO A 1 290 ? 3.741 21.773 -3.947 1.00 96.06 290 PRO A CA 1
ATOM 2360 C C . PRO A 1 290 ? 2.865 21.955 -5.191 1.00 96.06 290 PRO A C 1
ATOM 2362 O O . PRO A 1 290 ? 2.793 21.047 -6.019 1.00 96.06 290 PRO A O 1
ATOM 2365 N N . LYS A 1 291 ? 2.203 23.116 -5.310 1.00 93.81 291 LYS A N 1
ATOM 2366 C CA . LYS A 1 291 ? 1.241 23.408 -6.390 1.00 93.81 291 LYS A CA 1
ATOM 2367 C C . LYS A 1 291 ? 1.905 23.771 -7.715 1.00 93.81 291 LYS A C 1
ATOM 2369 O O . LYS A 1 291 ? 1.309 23.506 -8.757 1.00 93.81 291 LYS A O 1
ATOM 2374 N N . ASP A 1 292 ? 3.112 24.327 -7.672 1.00 94.50 292 ASP A N 1
ATOM 2375 C CA . ASP A 1 292 ? 3.873 24.697 -8.866 1.00 94.50 292 ASP A CA 1
ATOM 2376 C C . ASP A 1 292 ? 4.194 23.475 -9.728 1.00 94.50 292 ASP A C 1
ATOM 2378 O O . ASP A 1 292 ? 4.177 22.336 -9.242 1.00 94.50 292 ASP A O 1
ATOM 2382 N N . LYS A 1 293 ? 4.465 23.710 -11.017 1.00 94.19 293 LYS A N 1
ATOM 2383 C CA . LYS A 1 293 ? 4.873 22.645 -11.935 1.00 94.19 293 LYS A CA 1
ATOM 2384 C C . LYS A 1 293 ? 6.141 21.979 -11.409 1.00 94.19 293 LYS A C 1
ATOM 2386 O O . LYS A 1 293 ? 7.077 22.669 -10.998 1.00 94.19 293 LYS A O 1
ATOM 2391 N N . TRP A 1 294 ? 6.157 20.652 -11.383 1.00 98.00 294 TRP A N 1
ATOM 2392 C CA . TRP A 1 294 ? 7.302 19.920 -10.855 1.00 98.00 294 TRP A CA 1
ATOM 2393 C C . TRP A 1 294 ? 8.472 19.946 -11.833 1.00 98.00 294 TRP A C 1
ATOM 2395 O O . TRP A 1 294 ? 8.303 20.085 -13.048 1.00 98.00 294 TRP A O 1
ATOM 2405 N N . ARG A 1 295 ? 9.690 19.850 -11.293 1.00 97.56 295 ARG A N 1
ATOM 2406 C CA . ARG A 1 295 ? 10.910 19.905 -12.101 1.00 97.56 295 ARG A CA 1
ATOM 2407 C C . ARG A 1 295 ? 10.916 18.735 -13.083 1.00 97.56 295 ARG A C 1
ATOM 2409 O O . ARG A 1 295 ? 10.647 17.609 -12.687 1.00 97.56 295 ARG A O 1
ATOM 2416 N N . ASN A 1 296 ? 11.284 18.985 -14.336 1.00 97.94 296 ASN A N 1
ATOM 2417 C CA . ASN A 1 296 ? 11.503 17.949 -15.344 1.00 97.94 296 ASN A CA 1
ATOM 2418 C C . ASN A 1 296 ? 12.945 18.058 -15.858 1.00 97.94 296 ASN A C 1
ATOM 2420 O O . ASN A 1 296 ? 13.384 19.144 -16.244 1.00 97.94 296 ASN A O 1
ATOM 2424 N N . ILE A 1 297 ? 13.700 16.962 -15.795 1.00 98.06 297 ILE A N 1
ATOM 2425 C CA . ILE A 1 297 ? 15.090 16.900 -16.249 1.00 98.06 297 ILE A CA 1
ATOM 2426 C C . ILE A 1 297 ? 15.393 15.542 -16.883 1.00 98.06 297 ILE A C 1
ATOM 2428 O O . ILE A 1 297 ? 15.037 14.498 -16.348 1.00 98.06 297 ILE A O 1
ATOM 2432 N N . GLU A 1 298 ? 16.096 15.550 -18.011 1.00 97.75 298 GLU A N 1
ATOM 2433 C CA . GLU A 1 298 ? 16.542 14.315 -18.660 1.00 97.75 298 GLU A CA 1
ATOM 2434 C C . GLU A 1 298 ? 17.614 13.610 -17.820 1.00 97.75 298 GLU A C 1
ATOM 2436 O O . GLU A 1 298 ? 18.479 14.258 -17.218 1.00 97.75 298 GLU A O 1
ATOM 2441 N N . PHE A 1 299 ? 17.591 12.279 -17.824 1.00 97.38 299 PHE A N 1
ATOM 2442 C CA . PHE A 1 299 ? 18.515 11.430 -17.076 1.00 97.38 299 PHE A CA 1
ATOM 2443 C C . PHE A 1 299 ? 19.980 11.768 -17.359 1.00 97.38 299 PHE A C 1
ATOM 2445 O O . PHE A 1 299 ? 20.744 12.017 -16.428 1.00 97.38 299 PHE A O 1
ATOM 2452 N N . ASP A 1 300 ? 20.359 11.885 -18.630 1.00 95.12 300 ASP A N 1
ATOM 2453 C CA . ASP A 1 300 ? 21.747 12.147 -19.024 1.00 95.12 300 ASP A CA 1
ATOM 2454 C C . ASP A 1 300 ? 22.210 13.547 -18.618 1.00 95.12 300 ASP A C 1
ATOM 2456 O O . ASP A 1 300 ? 23.339 13.734 -18.158 1.00 95.12 300 ASP A O 1
ATOM 2460 N N . LYS A 1 301 ? 21.316 14.541 -18.721 1.00 96.69 301 LYS A N 1
ATOM 2461 C CA . LYS A 1 301 ? 21.585 15.908 -18.255 1.00 96.69 301 LYS A CA 1
ATOM 2462 C C . LYS A 1 301 ? 21.807 15.925 -16.748 1.00 96.69 301 LYS A C 1
ATOM 2464 O O . LYS A 1 301 ? 22.735 16.581 -16.280 1.00 96.69 301 LYS A O 1
ATOM 2469 N N . LEU A 1 302 ? 20.998 15.178 -16.000 1.00 96.56 302 LEU A N 1
ATOM 2470 C CA . LEU A 1 302 ? 21.129 15.067 -14.553 1.00 96.56 302 LEU A CA 1
ATOM 2471 C C . LEU A 1 302 ? 22.406 14.308 -14.144 1.00 96.56 302 LEU A C 1
ATOM 2473 O O . LEU A 1 302 ? 23.111 14.749 -13.236 1.00 96.56 302 LEU A O 1
ATOM 2477 N N . ILE A 1 303 ? 22.749 13.217 -14.835 1.00 96.56 303 ILE A N 1
ATOM 2478 C CA . ILE A 1 303 ? 24.018 12.492 -14.654 1.00 96.56 303 ILE A CA 1
ATOM 2479 C C . ILE A 1 303 ? 25.193 13.444 -14.873 1.00 96.56 303 ILE A C 1
ATOM 2481 O O . ILE A 1 303 ? 26.078 13.536 -14.018 1.00 96.56 303 ILE A O 1
ATOM 2485 N N . LYS A 1 304 ? 25.174 14.211 -15.963 1.00 96.88 304 LYS A N 1
ATOM 2486 C CA . LYS A 1 304 ? 26.219 15.182 -16.285 1.00 96.88 304 LYS A CA 1
ATOM 2487 C C . LYS A 1 304 ? 26.321 16.297 -15.252 1.00 96.88 304 LYS A C 1
ATOM 2489 O O . LYS A 1 304 ? 27.430 16.611 -14.827 1.00 96.88 304 LYS A O 1
ATOM 2494 N N . GLU A 1 305 ? 25.191 16.846 -14.803 1.00 95.38 305 GLU A N 1
ATOM 2495 C CA . GLU A 1 305 ? 25.136 17.876 -13.754 1.00 95.38 305 GLU A CA 1
ATOM 2496 C C . GLU A 1 305 ? 25.812 17.397 -12.459 1.00 95.38 305 GLU A C 1
ATOM 2498 O O . GLU A 1 305 ? 26.539 18.160 -11.824 1.00 95.38 305 GLU A O 1
ATOM 2503 N N . LYS A 1 306 ? 25.591 16.137 -12.061 1.00 95.25 306 LYS A N 1
ATOM 2504 C CA . LYS A 1 306 ? 26.032 15.617 -10.755 1.00 95.25 306 LYS A CA 1
ATOM 2505 C C . LYS A 1 306 ? 27.378 14.902 -10.765 1.00 95.25 306 LYS A C 1
ATOM 2507 O O . LYS A 1 306 ? 28.028 14.831 -9.726 1.00 95.25 306 LYS A O 1
ATOM 2512 N N . THR A 1 307 ? 27.797 14.359 -11.904 1.00 94.81 307 THR A N 1
ATOM 2513 C CA . THR A 1 307 ? 29.008 13.526 -12.004 1.00 94.81 307 THR A CA 1
ATOM 2514 C C . THR A 1 307 ? 30.069 14.113 -12.930 1.00 94.81 307 THR A C 1
ATOM 2516 O O . THR A 1 307 ? 31.233 13.725 -12.841 1.00 94.81 307 THR A O 1
ATOM 2519 N N . GLY A 1 308 ? 29.685 15.032 -13.823 1.00 95.75 308 GLY A N 1
ATOM 2520 C CA . GLY A 1 308 ? 30.519 15.510 -14.925 1.00 95.75 308 GLY A CA 1
ATOM 2521 C C . GLY A 1 308 ? 30.611 14.546 -16.115 1.00 95.75 308 GLY A C 1
ATOM 2522 O O . GLY A 1 308 ? 31.194 14.923 -17.130 1.00 95.75 308 GLY A O 1
ATOM 2523 N N . LEU A 1 309 ? 30.041 13.337 -16.021 1.00 95.56 309 LEU A N 1
ATOM 2524 C CA . LEU A 1 309 ? 30.013 12.364 -17.112 1.00 95.56 309 LEU A CA 1
ATOM 2525 C C . LEU A 1 309 ? 28.868 12.664 -18.079 1.00 95.56 309 LEU A C 1
ATOM 2527 O O . LEU A 1 309 ? 27.717 12.816 -17.687 1.00 95.56 309 LEU A O 1
ATOM 2531 N N . ASP A 1 310 ? 29.191 12.711 -19.358 1.00 94.19 310 ASP A N 1
ATOM 2532 C CA . ASP A 1 310 ? 28.258 12.844 -20.463 1.00 94.19 310 ASP A CA 1
ATOM 2533 C C . ASP A 1 310 ? 27.925 11.443 -21.003 1.00 94.19 310 ASP A C 1
ATOM 2535 O O . ASP A 1 310 ? 28.815 10.686 -21.410 1.00 94.19 310 ASP A O 1
ATOM 2539 N N . TYR A 1 311 ? 26.644 11.068 -20.957 1.00 92.06 311 TYR A N 1
ATOM 2540 C CA . TYR A 1 311 ? 26.205 9.729 -21.349 1.00 92.06 311 TYR A CA 1
ATOM 2541 C C . TYR A 1 311 ? 26.421 9.444 -22.839 1.00 92.06 311 TYR A C 1
ATOM 2543 O O . TYR A 1 311 ? 26.623 8.291 -23.196 1.00 92.06 311 TYR A O 1
ATOM 2551 N N . ASP A 1 312 ? 26.508 10.446 -23.706 1.00 88.75 312 ASP A N 1
ATOM 2552 C CA . ASP A 1 312 ? 26.734 10.198 -25.132 1.00 88.75 312 ASP A CA 1
ATOM 2553 C C . ASP A 1 312 ? 28.231 10.165 -25.463 1.00 88.75 312 ASP A C 1
ATOM 2555 O O . ASP A 1 312 ? 28.669 9.441 -26.356 1.00 88.75 312 ASP A O 1
ATOM 2559 N N . LYS A 1 313 ? 29.048 10.922 -24.716 1.00 93.00 313 LYS A N 1
ATOM 2560 C CA . LYS A 1 313 ? 30.476 11.106 -25.031 1.00 93.00 313 LYS A CA 1
ATOM 2561 C C . LYS A 1 313 ? 31.422 10.198 -24.259 1.00 93.00 313 LYS A C 1
ATOM 2563 O O . LYS A 1 313 ? 32.428 9.768 -24.816 1.00 93.00 313 LYS A O 1
ATOM 2568 N N . ASN A 1 314 ? 31.157 9.942 -22.980 1.00 95.44 314 ASN A N 1
ATOM 2569 C CA . ASN A 1 314 ? 32.061 9.135 -22.164 1.00 95.44 314 ASN A CA 1
ATOM 2570 C C . ASN A 1 314 ? 31.855 7.639 -22.434 1.00 95.44 314 ASN A C 1
ATOM 2572 O O . ASN A 1 314 ? 30.758 7.165 -22.710 1.00 95.44 314 ASN A O 1
ATOM 2576 N N . SER A 1 315 ? 32.915 6.857 -22.329 1.00 94.88 315 SER A N 1
ATOM 2577 C CA . SER A 1 315 ? 32.908 5.404 -22.471 1.00 94.88 315 SER A CA 1
ATOM 2578 C C . SER A 1 315 ? 32.295 4.700 -21.253 1.00 94.88 315 SER A C 1
ATOM 2580 O O . SER A 1 315 ? 32.222 5.242 -20.150 1.00 94.88 315 SER A O 1
ATOM 2582 N N . LYS A 1 316 ? 31.905 3.429 -21.420 1.00 94.00 316 LYS A N 1
ATOM 2583 C CA . LYS A 1 316 ? 31.508 2.563 -20.294 1.00 94.00 316 LYS A CA 1
ATOM 2584 C C . LYS A 1 316 ? 32.611 2.469 -19.224 1.00 94.00 316 LYS A C 1
ATOM 2586 O O . LYS A 1 316 ? 32.304 2.404 -18.037 1.00 94.00 316 LYS A O 1
ATOM 2591 N N . GLU A 1 317 ? 33.880 2.459 -19.632 1.00 94.69 317 GLU A N 1
ATOM 2592 C CA . GLU A 1 317 ? 35.024 2.368 -18.718 1.00 94.69 317 GLU A CA 1
ATOM 2593 C C . GLU A 1 317 ? 35.131 3.596 -17.804 1.00 94.69 317 GLU A C 1
ATOM 2595 O O . GLU A 1 317 ? 35.396 3.459 -16.612 1.00 94.69 317 GLU A O 1
ATOM 2600 N N . GLU A 1 318 ? 34.834 4.792 -18.314 1.00 96.38 318 GLU A N 1
ATOM 2601 C CA . GLU A 1 318 ? 34.796 6.011 -17.498 1.00 96.38 318 GLU A CA 1
ATOM 2602 C C . GLU A 1 318 ? 33.677 5.973 -16.448 1.00 96.38 318 GLU A C 1
ATOM 2604 O O . GLU A 1 318 ? 33.909 6.338 -15.293 1.00 96.38 318 GLU A O 1
ATOM 2609 N N . PHE A 1 319 ? 32.499 5.446 -16.801 1.00 96.25 319 PHE A N 1
ATOM 2610 C CA . PHE A 1 319 ? 31.413 5.207 -15.844 1.00 96.25 319 PHE A CA 1
ATOM 2611 C C . PHE A 1 319 ? 31.806 4.174 -14.774 1.00 96.25 319 PHE A C 1
ATOM 2613 O O . PHE A 1 319 ? 31.565 4.398 -13.587 1.00 96.25 319 PHE A O 1
ATOM 2620 N N . LEU A 1 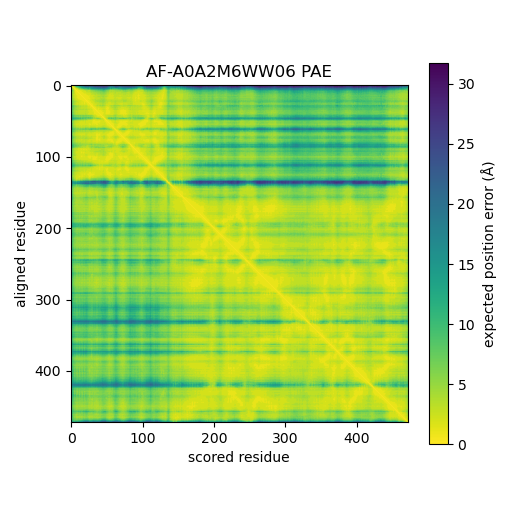320 ? 32.473 3.077 -15.156 1.00 95.00 320 LEU A N 1
ATOM 2621 C CA . LEU A 1 320 ? 32.997 2.083 -14.207 1.00 95.00 320 LEU A CA 1
ATOM 2622 C C . LEU A 1 320 ? 34.039 2.686 -13.260 1.00 95.00 320 LEU A C 1
ATOM 2624 O O . LEU A 1 320 ? 34.004 2.439 -12.054 1.00 95.00 320 LEU A O 1
ATOM 2628 N N . ASN A 1 321 ? 34.954 3.500 -13.788 1.00 95.50 321 ASN A N 1
ATOM 2629 C CA . ASN A 1 321 ? 35.973 4.177 -12.992 1.00 95.50 321 ASN A CA 1
ATOM 2630 C C . ASN A 1 321 ? 35.342 5.154 -11.993 1.00 95.50 321 ASN A C 1
ATOM 2632 O O . ASN A 1 321 ? 35.759 5.199 -10.833 1.00 95.50 321 ASN A O 1
ATOM 2636 N N . PHE A 1 322 ? 34.303 5.885 -12.405 1.00 95.94 322 PHE A N 1
ATOM 2637 C CA . PHE A 1 322 ? 33.531 6.737 -11.506 1.00 95.94 322 PHE A CA 1
ATOM 2638 C C . PHE A 1 322 ? 32.820 5.925 -10.416 1.00 95.94 322 PHE A C 1
ATOM 2640 O O . PHE A 1 322 ? 32.946 6.258 -9.236 1.00 95.94 322 PHE A O 1
ATOM 2647 N N . ALA A 1 323 ? 32.125 4.842 -10.778 1.00 95.19 323 ALA A N 1
ATOM 2648 C CA . ALA A 1 323 ? 31.455 3.959 -9.822 1.00 95.19 323 ALA A CA 1
ATOM 2649 C C . ALA A 1 323 ? 32.448 3.396 -8.789 1.00 95.19 323 ALA A C 1
ATOM 2651 O O . ALA A 1 323 ? 32.233 3.521 -7.583 1.00 95.19 323 ALA A O 1
ATOM 2652 N N . LYS A 1 324 ? 33.595 2.884 -9.253 1.00 94.94 324 LYS A N 1
ATOM 2653 C CA . LYS A 1 324 ? 34.669 2.355 -8.403 1.00 94.94 324 LYS A CA 1
ATOM 2654 C C . LYS A 1 324 ? 35.234 3.414 -7.456 1.00 94.94 324 LYS A C 1
ATOM 2656 O O . LYS A 1 324 ? 35.402 3.139 -6.272 1.00 94.94 324 LYS A O 1
ATOM 2661 N N . LYS A 1 325 ? 35.494 4.631 -7.949 1.00 95.62 325 LYS A N 1
ATOM 2662 C CA . LYS A 1 325 ? 35.987 5.754 -7.129 1.00 95.62 325 LYS A CA 1
ATOM 2663 C C . LYS A 1 325 ? 35.012 6.131 -6.008 1.00 95.62 325 LYS A C 1
ATOM 2665 O O . LYS A 1 325 ? 35.450 6.593 -4.959 1.00 95.62 325 LYS A O 1
ATOM 2670 N N . ASN A 1 326 ? 33.715 5.913 -6.218 1.00 94.75 326 ASN A N 1
ATOM 2671 C CA . ASN A 1 326 ? 32.659 6.207 -5.253 1.00 94.75 326 ASN A CA 1
ATOM 2672 C C . ASN A 1 326 ? 32.173 4.972 -4.468 1.00 94.75 326 ASN A C 1
ATOM 2674 O O . ASN A 1 326 ? 31.143 5.045 -3.804 1.00 94.75 326 ASN A O 1
ATOM 2678 N N . ASN A 1 327 ? 32.906 3.851 -4.505 1.00 94.69 327 ASN A N 1
ATOM 2679 C CA . ASN A 1 327 ? 32.556 2.602 -3.812 1.00 94.69 327 ASN A CA 1
ATOM 2680 C C . ASN A 1 327 ? 31.172 2.034 -4.191 1.00 94.69 327 ASN A C 1
ATOM 2682 O O . ASN A 1 327 ? 30.482 1.449 -3.356 1.00 94.69 327 ASN A O 1
ATOM 2686 N N . ILE A 1 328 ? 30.765 2.203 -5.450 1.00 92.81 328 ILE A N 1
ATOM 2687 C CA . ILE A 1 328 ? 29.541 1.611 -5.994 1.00 92.81 328 ILE A CA 1
ATOM 2688 C C . ILE A 1 328 ? 29.902 0.283 -6.655 1.00 92.81 328 ILE A C 1
ATOM 2690 O O . ILE A 1 328 ? 30.670 0.245 -7.620 1.00 92.81 328 ILE A O 1
ATOM 2694 N N . ASP A 1 329 ? 29.338 -0.809 -6.138 1.00 88.25 329 ASP A N 1
ATOM 2695 C CA . ASP A 1 329 ? 29.501 -2.129 -6.740 1.00 88.25 329 ASP A CA 1
ATOM 2696 C C . ASP A 1 329 ? 28.676 -2.231 -8.025 1.00 88.25 329 ASP A C 1
ATOM 2698 O O . ASP A 1 329 ? 27.448 -2.183 -8.008 1.00 88.25 329 ASP A O 1
ATOM 2702 N N . THR A 1 330 ? 29.379 -2.360 -9.147 1.00 85.88 330 THR A N 1
ATOM 2703 C CA . THR A 1 330 ? 28.796 -2.524 -10.483 1.00 85.88 330 THR A CA 1
ATOM 2704 C C . THR A 1 330 ? 29.317 -3.776 -11.187 1.00 85.88 330 THR A C 1
ATOM 2706 O O . THR A 1 330 ? 29.155 -3.932 -12.395 1.00 85.88 330 THR A O 1
ATOM 2709 N N . THR A 1 331 ? 29.949 -4.686 -10.437 1.00 79.50 331 THR A N 1
ATOM 2710 C CA . THR A 1 331 ? 30.697 -5.834 -10.979 1.00 79.50 331 THR A CA 1
ATOM 2711 C C . THR A 1 331 ? 29.842 -6.808 -11.785 1.00 79.50 331 THR A C 1
ATOM 2713 O O . THR A 1 331 ? 30.353 -7.456 -12.697 1.00 79.50 331 THR A O 1
ATOM 2716 N N . ILE A 1 332 ? 28.546 -6.885 -11.484 1.00 77.50 332 ILE A N 1
ATOM 2717 C CA . ILE A 1 332 ? 27.586 -7.758 -12.169 1.00 77.50 332 ILE A CA 1
ATOM 2718 C C . ILE A 1 332 ? 26.969 -7.126 -13.425 1.00 77.50 332 ILE A C 1
ATOM 2720 O O . ILE A 1 332 ? 26.269 -7.813 -14.166 1.00 77.50 332 ILE A O 1
ATOM 2724 N N . TYR A 1 333 ? 27.197 -5.832 -13.676 1.00 81.25 333 TYR A N 1
ATOM 2725 C CA . TYR A 1 333 ? 26.516 -5.110 -14.747 1.00 81.25 333 TYR A CA 1
ATOM 2726 C C . TYR A 1 333 ? 27.358 -5.020 -16.015 1.00 81.25 333 TYR A C 1
ATOM 2728 O O . TYR A 1 333 ? 28.501 -4.554 -16.035 1.00 81.25 333 TYR A O 1
ATOM 2736 N N . HIS A 1 334 ? 26.749 -5.437 -17.122 1.00 80.25 334 HIS A N 1
ATOM 2737 C CA . HIS A 1 334 ? 27.414 -5.472 -18.420 1.00 80.25 334 HIS A CA 1
ATOM 2738 C C . HIS A 1 334 ? 27.043 -4.299 -19.334 1.00 80.25 334 HIS A C 1
ATOM 2740 O O . HIS A 1 334 ? 27.839 -3.981 -20.222 1.00 80.25 334 HIS A O 1
ATOM 2746 N N . SER A 1 335 ? 25.910 -3.628 -19.115 1.00 87.38 335 SER A N 1
ATOM 2747 C CA . SER A 1 335 ? 25.486 -2.468 -19.908 1.00 87.38 335 SER A CA 1
ATOM 2748 C C . SER A 1 335 ? 25.904 -1.143 -19.266 1.00 87.38 335 SER A C 1
ATOM 2750 O O . SER A 1 335 ? 26.106 -1.055 -18.052 1.00 87.38 335 SER A O 1
ATOM 2752 N N . LYS A 1 336 ? 26.070 -0.105 -20.092 1.00 91.56 336 LYS A N 1
ATOM 2753 C CA . LYS A 1 336 ? 26.437 1.236 -19.625 1.00 91.56 336 LYS A CA 1
ATOM 2754 C C . LYS A 1 336 ? 25.294 1.880 -18.837 1.00 91.56 336 LYS A C 1
ATOM 2756 O O . LYS A 1 336 ? 25.558 2.479 -17.798 1.00 91.56 336 LYS A O 1
ATOM 2761 N N . GLY A 1 337 ? 24.051 1.700 -19.273 1.00 91.81 337 GLY A N 1
ATOM 2762 C CA . GLY A 1 337 ? 22.873 2.215 -18.593 1.00 91.81 337 GLY A CA 1
ATOM 2763 C C . GLY A 1 337 ? 22.677 1.606 -17.215 1.00 91.81 337 GLY A C 1
ATOM 2764 O O . GLY A 1 337 ? 22.390 2.352 -16.292 1.00 91.81 337 GLY A O 1
ATOM 2765 N N . LYS A 1 338 ? 22.936 0.303 -17.006 1.00 90.06 338 LYS A N 1
ATOM 2766 C CA . LYS A 1 338 ? 22.858 -0.294 -15.654 1.00 90.06 338 LYS A CA 1
ATOM 2767 C C . LYS A 1 338 ? 23.896 0.300 -14.699 1.00 90.06 338 LYS A C 1
ATOM 2769 O O . LYS A 1 338 ? 23.602 0.556 -13.537 1.00 90.06 338 LYS A O 1
ATOM 2774 N N . ILE A 1 339 ? 25.103 0.578 -15.192 1.00 93.12 339 ILE A N 1
ATOM 2775 C CA . ILE A 1 339 ? 26.143 1.257 -14.402 1.00 93.12 339 ILE A CA 1
ATOM 2776 C C . ILE A 1 339 ? 25.711 2.695 -14.075 1.00 93.12 339 ILE A C 1
ATOM 2778 O O . ILE A 1 339 ? 25.853 3.135 -12.934 1.00 93.12 339 ILE A O 1
ATOM 2782 N N . ALA A 1 340 ? 25.171 3.421 -15.058 1.00 95.12 340 ALA A N 1
ATOM 2783 C CA . ALA A 1 340 ? 24.662 4.776 -14.866 1.00 95.12 340 ALA A CA 1
ATOM 2784 C C . ALA A 1 340 ? 23.466 4.817 -13.898 1.00 95.12 340 ALA A C 1
ATOM 2786 O O . ALA A 1 340 ? 23.398 5.711 -13.059 1.00 95.12 340 ALA A O 1
ATOM 2787 N N . ASP A 1 341 ? 22.569 3.836 -13.964 1.00 94.00 341 ASP A N 1
ATOM 2788 C CA . ASP A 1 341 ? 21.419 3.673 -13.074 1.00 94.00 341 ASP A CA 1
ATOM 2789 C C . ASP A 1 341 ? 21.849 3.393 -11.627 1.00 94.00 341 ASP A C 1
ATOM 2791 O O . ASP A 1 341 ? 21.338 4.007 -10.693 1.00 94.00 341 ASP A O 1
ATOM 2795 N N . GLU A 1 342 ? 22.868 2.560 -11.405 1.00 93.38 342 GLU A N 1
ATOM 2796 C CA . GLU A 1 342 ? 23.413 2.382 -10.055 1.00 93.38 342 GLU A CA 1
ATOM 2797 C C . GLU A 1 342 ? 24.074 3.652 -9.510 1.00 93.38 342 GLU A C 1
ATOM 2799 O O . GLU A 1 342 ? 23.879 3.999 -8.341 1.00 93.38 342 GLU A O 1
ATOM 2804 N N . ILE A 1 343 ? 24.802 4.398 -10.347 1.00 95.56 343 ILE A N 1
ATOM 2805 C CA . ILE A 1 343 ? 25.317 5.724 -9.972 1.00 95.56 343 ILE A CA 1
ATOM 2806 C C . ILE A 1 343 ? 24.157 6.660 -9.615 1.00 95.56 343 ILE A C 1
ATOM 2808 O O . ILE A 1 343 ? 24.196 7.334 -8.579 1.00 95.56 343 ILE A O 1
ATOM 2812 N N . PHE A 1 344 ? 23.104 6.665 -10.432 1.00 96.44 344 PHE A N 1
ATOM 2813 C CA . PHE A 1 344 ? 21.906 7.452 -10.192 1.00 96.44 344 PHE A CA 1
ATOM 2814 C C . PHE A 1 344 ? 21.272 7.102 -8.841 1.00 96.44 344 PHE A C 1
ATOM 2816 O O . PHE A 1 344 ? 21.111 7.983 -7.998 1.00 96.44 344 PHE A O 1
ATOM 2823 N N . LYS A 1 345 ? 20.982 5.825 -8.578 1.00 93.69 345 LYS A N 1
ATOM 2824 C CA . LYS A 1 34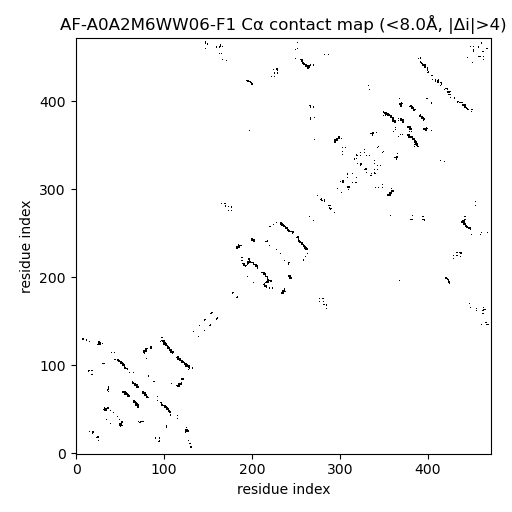5 ? 20.346 5.358 -7.337 1.00 93.69 345 LYS A CA 1
ATOM 2825 C C . LYS A 1 345 ? 21.162 5.677 -6.086 1.00 93.69 345 LYS A C 1
ATOM 2827 O O . LYS A 1 345 ? 20.577 6.036 -5.063 1.00 93.69 345 LYS A O 1
ATOM 2832 N N . LYS A 1 346 ? 22.490 5.505 -6.133 1.00 93.50 346 LYS A N 1
ATOM 2833 C CA . LYS A 1 346 ? 23.359 5.594 -4.944 1.00 93.50 346 LYS A CA 1
ATOM 2834 C C . LYS A 1 346 ? 23.836 7.006 -4.618 1.00 93.50 346 LYS A C 1
ATOM 2836 O O . LYS A 1 346 ? 24.145 7.255 -3.458 1.00 93.50 346 LYS A O 1
ATOM 2841 N N . ILE A 1 347 ? 23.908 7.900 -5.605 1.00 92.56 347 ILE A N 1
ATOM 2842 C CA . ILE A 1 347 ? 24.445 9.259 -5.422 1.00 92.56 347 ILE A CA 1
ATOM 2843 C C . ILE A 1 347 ? 23.397 10.311 -5.764 1.00 92.56 347 ILE A C 1
ATOM 2845 O O . ILE A 1 347 ? 23.083 11.167 -4.950 1.00 92.56 347 ILE A O 1
ATOM 2849 N N . ILE A 1 348 ? 22.839 10.255 -6.969 1.00 95.44 348 ILE A N 1
ATOM 2850 C CA . ILE A 1 348 ? 22.052 11.367 -7.512 1.00 95.44 348 ILE A CA 1
ATOM 2851 C C . ILE A 1 348 ? 20.658 11.413 -6.899 1.00 95.44 348 ILE A C 1
ATOM 2853 O O . ILE A 1 348 ? 20.207 12.460 -6.442 1.00 95.44 348 ILE A O 1
ATOM 2857 N N . ARG A 1 349 ? 19.968 10.269 -6.886 1.00 95.75 349 ARG A N 1
ATOM 2858 C CA . ARG A 1 349 ? 18.568 10.159 -6.476 1.00 95.75 349 ARG A CA 1
ATOM 2859 C C . ARG A 1 349 ? 18.377 10.650 -5.047 1.00 95.75 349 ARG A C 1
ATOM 2861 O O . ARG A 1 349 ? 17.472 11.435 -4.799 1.00 95.75 349 ARG A O 1
ATOM 2868 N N . ILE A 1 350 ? 19.247 10.239 -4.125 1.00 93.38 350 ILE A N 1
ATOM 2869 C CA . ILE A 1 350 ? 19.168 10.581 -2.693 1.00 93.38 350 ILE A CA 1
ATOM 2870 C C . ILE A 1 350 ? 19.287 12.094 -2.410 1.00 93.38 350 ILE A C 1
ATOM 2872 O O . ILE A 1 350 ? 18.789 12.583 -1.384 1.00 93.38 350 ILE A O 1
ATOM 2876 N N . ASP A 1 351 ? 19.891 12.847 -3.331 1.00 94.00 351 ASP A N 1
ATOM 2877 C CA . ASP A 1 351 ? 20.072 14.295 -3.225 1.00 94.00 351 ASP A CA 1
ATOM 2878 C C . ASP A 1 351 ? 18.855 15.089 -3.724 1.00 94.00 351 ASP A C 1
ATOM 2880 O O . ASP A 1 351 ? 18.696 16.257 -3.363 1.00 94.00 351 ASP A O 1
ATOM 2884 N N . ILE A 1 352 ? 17.949 14.464 -4.484 1.00 96.12 352 ILE A N 1
ATOM 2885 C CA . ILE A 1 352 ? 16.728 15.102 -4.992 1.00 96.12 352 ILE A CA 1
ATOM 2886 C C . ILE A 1 352 ? 15.741 15.326 -3.839 1.00 96.12 352 ILE A C 1
ATOM 2888 O O . ILE A 1 352 ? 15.235 14.375 -3.242 1.00 96.12 352 ILE A O 1
ATOM 2892 N N . LYS A 1 353 ? 15.452 16.591 -3.510 1.00 93.56 353 LYS A N 1
ATOM 2893 C CA . LYS A 1 353 ? 14.495 16.958 -2.446 1.00 93.56 353 LYS A CA 1
ATOM 2894 C C . LYS A 1 353 ? 13.118 17.300 -3.003 1.00 93.56 353 LYS A C 1
ATOM 2896 O O . LYS A 1 353 ? 12.119 16.722 -2.586 1.00 93.56 353 LYS A O 1
ATOM 2901 N N . GLU A 1 354 ? 13.081 18.210 -3.963 1.00 94.94 354 GLU A N 1
ATOM 2902 C CA . GLU A 1 354 ? 11.858 18.642 -4.637 1.00 94.94 354 GLU A CA 1
ATOM 2903 C C . GLU A 1 354 ? 11.289 17.561 -5.571 1.00 94.94 354 GLU A C 1
ATOM 2905 O O . GLU A 1 354 ? 12.057 16.749 -6.100 1.00 94.94 354 GLU A O 1
ATOM 2910 N N . PRO A 1 355 ? 9.963 17.543 -5.811 1.00 98.00 355 PRO A N 1
ATOM 2911 C CA . PRO A 1 355 ? 9.377 16.665 -6.812 1.00 98.00 355 PRO A CA 1
ATOM 2912 C C . PRO A 1 355 ? 10.016 16.878 -8.185 1.00 98.00 355 PRO A C 1
ATOM 2914 O O . PRO A 1 355 ? 9.991 17.984 -8.730 1.00 98.00 355 PRO A O 1
ATOM 2917 N N . THR A 1 356 ? 10.613 15.813 -8.716 1.00 98.56 356 THR A N 1
ATOM 2918 C CA . THR A 1 356 ? 11.380 15.851 -9.960 1.00 98.56 356 THR A CA 1
ATOM 2919 C C . THR A 1 356 ? 11.037 14.654 -10.833 1.00 98.56 356 THR A C 1
ATOM 2921 O O . THR A 1 356 ? 11.244 13.508 -10.430 1.00 98.56 356 THR A O 1
ATOM 2924 N N . PHE A 1 357 ? 10.560 14.926 -12.042 1.00 98.75 357 PHE A N 1
ATOM 2925 C CA . PHE A 1 357 ? 10.491 13.962 -13.127 1.00 98.75 357 PHE A CA 1
ATOM 2926 C C . PHE A 1 357 ? 11.873 13.821 -13.772 1.00 98.75 357 PHE A C 1
ATOM 2928 O O . PHE A 1 357 ? 12.426 14.793 -14.291 1.00 98.75 357 PHE A O 1
ATOM 2935 N N . VAL A 1 358 ? 12.431 12.614 -13.722 1.00 98.56 358 VAL A N 1
ATOM 2936 C CA . VAL A 1 358 ? 13.661 12.234 -14.425 1.00 98.56 358 VAL A CA 1
ATOM 2937 C C . VAL A 1 358 ? 13.266 11.477 -15.683 1.00 98.56 358 VAL A C 1
ATOM 2939 O O . VAL A 1 358 ? 12.661 10.415 -15.578 1.00 98.56 358 VAL A O 1
ATOM 2942 N N . THR A 1 359 ? 13.560 12.031 -16.855 1.00 98.50 359 THR A N 1
ATOM 2943 C CA . THR A 1 359 ? 12.961 11.620 -18.137 1.00 98.50 359 THR A CA 1
ATOM 2944 C C . THR A 1 359 ? 13.996 11.104 -19.134 1.00 98.50 359 THR A C 1
ATOM 2946 O O . THR A 1 359 ? 15.200 11.219 -18.899 1.00 98.50 359 THR A O 1
ATOM 2949 N N . LYS A 1 360 ? 13.532 10.535 -20.255 1.00 96.88 360 LYS A N 1
ATOM 2950 C CA . LYS A 1 360 ? 14.374 10.025 -21.350 1.00 96.88 360 LYS A CA 1
ATOM 2951 C C . LYS A 1 360 ? 15.415 9.004 -20.885 1.00 96.88 360 LYS A C 1
ATOM 2953 O O . LYS A 1 360 ? 16.607 9.125 -21.154 1.00 96.88 360 LYS A O 1
ATOM 2958 N N . ILE A 1 361 ? 14.950 8.005 -20.140 1.00 96.56 361 ILE A N 1
ATOM 2959 C CA . ILE A 1 361 ? 15.801 6.947 -19.589 1.00 96.56 361 ILE A CA 1
ATOM 2960 C C . ILE A 1 361 ? 16.410 6.109 -20.740 1.00 96.56 361 ILE A C 1
ATOM 2962 O O . ILE A 1 361 ? 15.690 5.805 -21.700 1.00 96.56 361 ILE A O 1
ATOM 2966 N N . PRO A 1 362 ? 17.691 5.695 -20.661 1.00 93.88 362 PRO A N 1
ATOM 2967 C CA . PRO A 1 362 ? 18.325 4.856 -21.678 1.00 93.88 362 PRO A CA 1
ATOM 2968 C C . PRO A 1 362 ? 17.568 3.556 -21.984 1.00 93.88 362 PRO A C 1
ATOM 2970 O O . PRO A 1 362 ? 16.953 2.937 -21.105 1.00 93.88 362 PRO A O 1
ATOM 2973 N N . ILE A 1 363 ? 17.636 3.120 -23.244 1.00 91.31 363 ILE A N 1
ATOM 2974 C CA . ILE A 1 363 ? 16.941 1.920 -23.732 1.00 91.31 363 ILE A CA 1
ATOM 2975 C C . ILE A 1 363 ? 17.411 0.622 -23.071 1.00 91.31 363 ILE A C 1
ATOM 2977 O O . ILE A 1 363 ? 16.608 -0.270 -22.799 1.00 91.31 363 ILE A O 1
ATOM 2981 N N . ASP A 1 364 ? 18.698 0.514 -22.757 1.00 86.38 364 ASP A N 1
ATOM 2982 C CA . ASP A 1 364 ? 19.311 -0.704 -22.222 1.00 86.38 364 ASP A CA 1
ATOM 2983 C C . ASP A 1 364 ? 18.874 -1.045 -20.786 1.00 86.38 364 ASP A C 1
ATOM 2985 O O . ASP A 1 364 ? 19.119 -2.159 -20.319 1.00 86.38 364 ASP A O 1
ATOM 2989 N N . ILE A 1 365 ? 18.192 -0.119 -20.105 1.00 90.12 365 ILE A N 1
ATOM 2990 C CA . ILE A 1 365 ? 17.542 -0.323 -18.800 1.00 90.12 365 ILE A CA 1
ATOM 2991 C C . ILE A 1 365 ? 16.014 -0.183 -18.857 1.00 90.12 365 ILE A C 1
ATOM 2993 O O . ILE A 1 365 ? 15.358 -0.143 -17.813 1.00 90.12 365 ILE A O 1
ATOM 2997 N N . SER A 1 366 ? 15.442 -0.125 -20.063 1.00 93.69 366 SER A N 1
ATOM 2998 C CA . SER A 1 366 ? 14.019 0.144 -20.312 1.00 93.69 366 SER A CA 1
ATOM 2999 C C . SER A 1 366 ? 13.418 -0.890 -21.285 1.00 93.69 366 SER A C 1
ATOM 3001 O O . SER A 1 366 ? 12.984 -0.547 -22.387 1.00 93.69 366 SER A O 1
ATOM 3003 N N . PRO A 1 367 ? 13.384 -2.185 -20.904 1.00 92.75 367 PRO A N 1
ATOM 3004 C CA . PRO A 1 367 ? 13.062 -3.287 -21.819 1.00 92.75 367 PRO A CA 1
ATOM 3005 C C . PRO A 1 367 ? 11.617 -3.283 -22.345 1.00 92.75 367 PRO A C 1
ATOM 3007 O O . PRO A 1 367 ? 11.355 -3.920 -23.361 1.00 92.75 367 PRO A O 1
ATOM 3010 N N . LEU A 1 368 ? 10.703 -2.579 -21.672 1.00 95.75 368 LEU A N 1
ATOM 3011 C CA . LEU A 1 368 ? 9.271 -2.515 -22.002 1.00 95.75 368 LEU A CA 1
ATOM 3012 C C . LEU A 1 368 ? 8.822 -1.123 -22.482 1.00 95.75 368 LEU A C 1
ATOM 3014 O O . LEU A 1 368 ? 7.670 -0.943 -22.868 1.00 95.75 368 LEU A O 1
ATOM 3018 N N . SER A 1 369 ? 9.718 -0.133 -22.461 1.00 97.19 369 SER A N 1
ATOM 3019 C CA . SER A 1 369 ? 9.388 1.260 -22.778 1.00 97.19 369 SER A CA 1
ATOM 3020 C C . SER A 1 369 ? 9.662 1.572 -24.243 1.00 97.19 369 SER A C 1
ATOM 3022 O O . SER A 1 369 ? 10.692 1.178 -24.795 1.00 97.19 369 SER A O 1
ATOM 3024 N N . LYS A 1 370 ? 8.768 2.315 -24.887 1.00 97.19 370 LYS A N 1
ATOM 3025 C CA . LYS A 1 370 ? 8.907 2.694 -26.292 1.00 97.19 370 LYS A CA 1
ATOM 3026 C C . LYS A 1 370 ? 10.121 3.606 -26.501 1.00 97.19 370 LYS A C 1
ATOM 3028 O O . LYS A 1 370 ? 10.420 4.456 -25.661 1.00 97.19 370 LYS A O 1
ATOM 3033 N N . GLN A 1 371 ? 10.840 3.407 -27.605 1.00 96.62 371 GLN A N 1
ATOM 3034 C CA . GLN A 1 371 ? 11.917 4.313 -28.019 1.00 96.62 371 GLN A CA 1
ATOM 3035 C C . GLN A 1 371 ? 11.348 5.661 -28.450 1.00 96.62 371 GLN A C 1
ATOM 3037 O O . GLN A 1 371 ? 10.210 5.729 -28.915 1.00 96.62 371 GLN A O 1
ATOM 3042 N N . LEU A 1 372 ? 12.151 6.714 -28.313 1.00 96.00 372 LEU A N 1
ATOM 3043 C CA . LEU A 1 372 ? 11.858 7.986 -28.966 1.00 96.00 372 LEU A CA 1
ATOM 3044 C C . LEU A 1 372 ? 12.183 7.878 -30.461 1.00 96.00 372 LEU A C 1
ATOM 3046 O O . LEU A 1 372 ? 13.151 7.220 -30.836 1.00 96.00 372 LEU A O 1
ATOM 3050 N N . GLU A 1 373 ? 11.381 8.525 -31.308 1.00 91.44 373 GLU A N 1
ATOM 3051 C CA . GLU A 1 373 ? 11.559 8.477 -32.768 1.00 91.44 373 GLU A CA 1
ATOM 3052 C C . GLU A 1 373 ? 12.854 9.178 -33.209 1.00 91.44 373 GLU A C 1
ATOM 3054 O O . GLU A 1 373 ? 13.608 8.632 -34.013 1.00 91.44 373 GLU A O 1
ATOM 3059 N N . ASP A 1 374 ? 13.145 10.345 -32.625 1.00 93.00 374 ASP A N 1
ATOM 3060 C CA . ASP A 1 374 ? 14.316 11.164 -32.967 1.00 93.00 374 ASP A CA 1
ATOM 3061 C C . ASP A 1 374 ? 15.595 10.776 -32.197 1.00 93.00 374 ASP A C 1
ATOM 3063 O O . ASP A 1 374 ? 16.701 11.110 -32.622 1.00 93.00 374 ASP A O 1
ATOM 3067 N N . GLU A 1 375 ? 15.455 10.074 -31.066 1.00 92.88 375 GLU A N 1
ATOM 3068 C CA . GLU A 1 375 ? 16.549 9.679 -30.158 1.00 92.88 375 GLU A CA 1
ATOM 3069 C C . GLU A 1 375 ? 16.413 8.183 -29.772 1.00 92.88 375 GLU A C 1
ATOM 3071 O O . GLU A 1 375 ? 16.062 7.871 -28.627 1.00 92.88 375 GLU A O 1
ATOM 3076 N N . PRO A 1 376 ? 16.631 7.223 -30.700 1.00 91.75 376 PRO A N 1
ATOM 3077 C CA . PRO A 1 376 ? 16.302 5.803 -30.489 1.00 91.75 376 PRO A CA 1
ATOM 3078 C C . PRO A 1 376 ? 17.090 5.097 -29.375 1.00 91.75 376 PRO A C 1
ATOM 3080 O O . PRO A 1 376 ? 16.728 3.995 -28.957 1.00 91.75 376 PRO A O 1
ATOM 3083 N N . GLU A 1 377 ? 18.184 5.686 -28.898 1.00 90.62 377 GLU A N 1
ATOM 3084 C CA . GLU A 1 377 ? 18.946 5.234 -27.731 1.00 90.62 377 GLU A CA 1
ATOM 3085 C C . GLU A 1 377 ? 18.268 5.566 -26.388 1.00 90.62 377 GLU A C 1
ATOM 3087 O O . GLU A 1 377 ? 18.633 5.005 -25.346 1.00 90.62 377 GLU A O 1
ATOM 3092 N N . LYS A 1 378 ? 17.245 6.426 -26.414 1.00 95.25 378 LYS A N 1
ATOM 3093 C CA . LYS A 1 378 ? 16.440 6.846 -25.265 1.00 95.25 378 LYS A CA 1
ATOM 3094 C C . LYS A 1 378 ? 15.013 6.335 -25.388 1.00 95.25 378 LYS A C 1
ATOM 3096 O O . LYS A 1 378 ? 14.520 5.982 -26.459 1.00 95.25 378 LYS A O 1
ATOM 3101 N N . THR A 1 379 ? 14.331 6.298 -24.251 1.00 97.44 379 THR A N 1
ATOM 3102 C CA . THR A 1 379 ? 12.944 5.841 -24.177 1.00 97.44 379 THR A CA 1
ATOM 3103 C C . THR A 1 379 ? 12.014 6.922 -23.670 1.00 97.44 379 THR A C 1
ATOM 3105 O O . THR A 1 379 ? 12.400 7.778 -22.873 1.00 97.44 379 THR A O 1
ATOM 3108 N N . ALA A 1 380 ? 10.766 6.848 -24.119 1.00 97.94 380 ALA A N 1
ATOM 3109 C CA . ALA A 1 380 ? 9.627 7.612 -23.636 1.00 97.94 380 ALA A CA 1
ATOM 3110 C C . ALA A 1 380 ? 9.261 7.174 -22.206 1.00 97.94 380 ALA A C 1
ATOM 3112 O O . ALA A 1 380 ? 8.207 6.594 -21.974 1.00 97.94 380 ALA A O 1
ATOM 3113 N N . ARG A 1 381 ? 10.179 7.366 -21.255 1.00 98.31 381 ARG A N 1
ATOM 3114 C CA . ARG A 1 381 ? 10.099 6.890 -19.872 1.00 98.31 381 ARG A CA 1
ATOM 3115 C C . ARG A 1 381 ? 10.460 7.995 -18.898 1.00 98.31 381 ARG A C 1
ATOM 3117 O O . ARG A 1 381 ? 11.374 8.784 -19.149 1.00 98.31 381 ARG A O 1
ATOM 3124 N N . PHE A 1 382 ? 9.787 7.991 -17.755 1.00 98.62 382 PHE A N 1
ATOM 3125 C CA . PHE A 1 382 ? 10.045 8.883 -16.644 1.00 98.62 382 PHE A CA 1
ATOM 3126 C C . PHE A 1 382 ? 10.010 8.169 -15.289 1.00 98.62 382 PHE A C 1
ATOM 3128 O O . PHE A 1 382 ? 9.304 7.182 -15.082 1.00 98.62 382 PHE A O 1
ATOM 3135 N N . LEU A 1 383 ? 10.749 8.731 -14.338 1.00 98.56 383 LEU A N 1
ATOM 3136 C CA . LEU A 1 383 ? 10.668 8.425 -12.915 1.00 98.56 383 LEU A CA 1
ATOM 3137 C C . LEU A 1 383 ? 10.222 9.682 -12.172 1.00 98.56 383 LEU A C 1
ATOM 3139 O O . LEU A 1 383 ? 10.748 10.758 -12.440 1.00 98.56 383 LEU A O 1
ATOM 3143 N N . LEU A 1 384 ? 9.317 9.564 -11.204 1.00 98.69 384 LEU A N 1
ATOM 3144 C CA . LEU A 1 384 ? 9.031 10.647 -10.262 1.00 98.69 384 LEU A CA 1
ATOM 3145 C C . LEU A 1 384 ? 9.790 10.407 -8.963 1.00 98.69 384 LEU A C 1
ATOM 3147 O O . LEU A 1 384 ? 9.508 9.447 -8.240 1.00 98.69 384 LEU A O 1
ATOM 3151 N N . ILE A 1 385 ? 10.710 11.313 -8.645 1.00 98.31 385 ILE A N 1
ATOM 3152 C CA . ILE A 1 385 ? 11.479 11.291 -7.404 1.00 98.31 385 ILE A CA 1
ATOM 3153 C C . ILE A 1 385 ? 10.997 12.409 -6.479 1.00 98.31 385 ILE A C 1
ATOM 3155 O O . ILE A 1 385 ? 10.903 13.562 -6.894 1.00 98.31 385 ILE A O 1
ATOM 3159 N N . ILE A 1 386 ? 10.723 12.081 -5.213 1.00 96.62 386 ILE A N 1
ATOM 3160 C CA . ILE A 1 386 ? 10.399 13.060 -4.164 1.00 96.62 386 ILE A CA 1
ATOM 3161 C C . ILE A 1 386 ? 11.152 12.678 -2.889 1.00 96.62 386 ILE A C 1
ATOM 3163 O O . ILE A 1 386 ? 11.033 11.546 -2.422 1.00 96.62 386 ILE A O 1
ATOM 3167 N N . ASN A 1 387 ? 11.916 13.609 -2.301 1.00 94.31 387 ASN A N 1
ATOM 3168 C CA . ASN A 1 387 ? 12.745 13.348 -1.113 1.00 94.31 387 ASN A CA 1
ATOM 3169 C C . ASN A 1 387 ? 13.651 12.105 -1.247 1.00 94.31 387 ASN A C 1
ATOM 3171 O O . ASN A 1 387 ? 13.824 11.342 -0.299 1.00 94.31 387 ASN A O 1
ATOM 3175 N N . GLY A 1 388 ? 14.209 11.888 -2.436 1.00 94.12 388 GLY A N 1
ATOM 3176 C CA . GLY A 1 388 ? 15.076 10.758 -2.764 1.00 94.12 388 GLY A CA 1
ATOM 3177 C C . GLY A 1 388 ? 14.383 9.407 -2.936 1.00 94.12 388 GLY A C 1
ATOM 3178 O O . GLY A 1 388 ? 15.052 8.429 -3.280 1.00 94.12 388 GLY A O 1
ATOM 3179 N N . MET A 1 389 ? 13.060 9.352 -2.761 1.00 94.38 389 MET A N 1
ATOM 3180 C CA . MET A 1 389 ? 12.251 8.163 -3.009 1.00 94.38 389 MET A CA 1
ATOM 3181 C C . MET A 1 389 ? 11.737 8.164 -4.444 1.00 94.38 389 MET A C 1
ATOM 3183 O O . MET A 1 389 ? 11.141 9.141 -4.897 1.00 94.38 389 MET A O 1
ATOM 3187 N N . GLU A 1 390 ? 11.913 7.042 -5.134 1.00 95.81 390 GLU A N 1
ATOM 3188 C CA . GLU A 1 390 ? 11.225 6.773 -6.394 1.00 95.81 390 GLU A CA 1
ATOM 3189 C C . GLU A 1 390 ? 9.770 6.402 -6.103 1.00 95.81 390 GLU A C 1
ATOM 3191 O O . GLU A 1 390 ? 9.485 5.364 -5.491 1.00 95.81 390 GLU A O 1
ATOM 3196 N N . LEU A 1 391 ? 8.866 7.292 -6.501 1.00 97.06 391 LEU A N 1
ATOM 3197 C CA . LEU A 1 391 ? 7.441 7.189 -6.233 1.00 97.06 391 LEU A CA 1
ATOM 3198 C C . LEU A 1 391 ? 6.677 6.591 -7.416 1.00 97.06 391 LEU A C 1
ATOM 3200 O O . LEU A 1 391 ? 5.795 5.759 -7.202 1.00 97.06 391 LEU A O 1
ATOM 3204 N N . VAL A 1 392 ? 7.028 7.010 -8.635 1.00 98.50 392 VAL A N 1
ATOM 3205 C CA . VAL A 1 392 ? 6.397 6.565 -9.884 1.00 98.50 392 VAL A CA 1
ATOM 3206 C C . VAL A 1 392 ? 7.463 6.165 -10.895 1.00 98.50 392 VAL A C 1
ATOM 3208 O O . VAL A 1 392 ? 8.477 6.850 -11.012 1.00 98.50 392 VAL A O 1
ATOM 3211 N N . ASN A 1 393 ? 7.198 5.101 -11.644 1.00 98.31 393 ASN A N 1
ATOM 3212 C CA . ASN A 1 393 ? 7.889 4.750 -12.883 1.00 98.31 393 ASN A CA 1
ATOM 3213 C C . ASN A 1 393 ? 6.826 4.642 -13.979 1.00 98.31 393 ASN A C 1
ATOM 3215 O O . ASN A 1 393 ? 5.901 3.848 -13.821 1.00 98.31 393 ASN A O 1
ATOM 3219 N N . GLY A 1 394 ? 6.927 5.439 -15.040 1.00 98.44 394 GLY A N 1
ATOM 3220 C CA . GLY A 1 394 ? 5.943 5.456 -16.123 1.00 98.44 394 GLY A CA 1
ATOM 3221 C C . GLY A 1 394 ? 6.576 5.659 -17.490 1.00 98.44 394 GLY A C 1
ATOM 3222 O O . GLY A 1 394 ? 7.700 6.151 -17.594 1.00 98.44 394 GLY A O 1
ATOM 3223 N N . PHE A 1 395 ? 5.895 5.213 -18.540 1.00 98.50 395 PHE A N 1
ATOM 3224 C CA . PHE A 1 395 ? 6.410 5.246 -19.904 1.00 98.50 395 PHE A CA 1
ATOM 3225 C C . PHE A 1 395 ? 5.312 5.082 -20.957 1.00 98.50 395 PHE A C 1
ATOM 3227 O O . PHE A 1 395 ? 4.243 4.545 -20.679 1.00 98.50 395 PHE A O 1
ATOM 3234 N N . SER A 1 396 ? 5.602 5.505 -22.189 1.00 98.56 396 SER A N 1
ATOM 3235 C CA . SER A 1 396 ? 4.879 5.025 -23.363 1.00 98.56 396 SER A CA 1
ATOM 3236 C C . SER A 1 396 ? 5.243 3.562 -23.584 1.00 98.56 396 SER A C 1
ATOM 3238 O O . SER A 1 396 ? 6.419 3.184 -23.585 1.00 98.56 396 SER A O 1
ATOM 3240 N N . GLU A 1 397 ? 4.232 2.735 -23.783 1.00 98.44 397 GLU A N 1
ATOM 3241 C CA . GLU A 1 397 ? 4.359 1.291 -23.840 1.00 98.44 397 GLU A CA 1
ATOM 3242 C C . GLU A 1 397 ? 4.924 0.822 -25.176 1.00 98.44 397 GLU A C 1
ATOM 3244 O O . GLU A 1 397 ? 4.461 1.230 -26.246 1.00 98.44 397 GLU A O 1
ATOM 3249 N N . LEU A 1 398 ? 5.923 -0.065 -25.126 1.00 97.81 398 LEU A N 1
ATOM 3250 C CA . LEU A 1 398 ? 6.380 -0.752 -26.325 1.00 97.81 398 LEU A CA 1
ATOM 3251 C C . LEU A 1 398 ? 5.268 -1.682 -26.818 1.00 97.81 398 LEU A C 1
ATOM 3253 O O . LEU A 1 398 ? 4.861 -2.612 -26.125 1.00 97.81 398 LEU A O 1
ATOM 3257 N N . ASN A 1 399 ? 4.787 -1.412 -28.028 1.00 97.81 399 ASN A N 1
ATOM 3258 C CA . ASN A 1 399 ? 3.707 -2.155 -28.668 1.00 97.81 399 ASN A CA 1
ATOM 3259 C C . ASN A 1 399 ? 4.110 -2.807 -30.002 1.00 97.81 399 ASN A C 1
ATOM 3261 O O . ASN A 1 399 ? 3.250 -3.337 -30.697 1.00 97.81 399 ASN A O 1
ATOM 3265 N N . ASP A 1 400 ? 5.399 -2.775 -30.356 1.00 98.06 400 ASP A N 1
ATOM 3266 C CA . ASP A 1 400 ? 5.957 -3.528 -31.485 1.00 98.06 400 ASP A CA 1
ATOM 3267 C C . ASP A 1 400 ? 6.380 -4.931 -30.997 1.00 98.06 400 ASP A C 1
ATOM 3269 O O . ASP A 1 400 ? 7.329 -5.030 -30.206 1.00 98.06 400 ASP A O 1
ATOM 3273 N N . PRO A 1 401 ? 5.709 -6.016 -31.439 1.00 98.25 401 PRO A N 1
ATOM 3274 C CA . PRO A 1 401 ? 6.017 -7.375 -30.991 1.00 98.25 401 PRO A CA 1
ATOM 3275 C C . PRO A 1 401 ? 7.417 -7.843 -31.410 1.00 98.25 401 PRO A C 1
ATOM 3277 O O . PRO A 1 401 ? 8.068 -8.569 -30.658 1.00 98.25 401 PRO A O 1
ATOM 3280 N N . ILE A 1 402 ? 7.916 -7.409 -32.573 1.00 98.19 402 ILE A N 1
ATOM 3281 C CA . ILE A 1 402 ? 9.228 -7.817 -33.094 1.00 98.19 402 ILE A CA 1
ATOM 3282 C C . ILE A 1 402 ? 10.330 -7.197 -32.238 1.00 98.19 402 ILE A C 1
ATOM 3284 O O . ILE A 1 402 ? 11.295 -7.867 -31.864 1.00 98.19 402 ILE A O 1
ATOM 3288 N N . GLU A 1 403 ? 10.194 -5.914 -31.915 1.00 96.75 403 GLU A N 1
ATOM 3289 C CA . GLU A 1 403 ? 11.139 -5.229 -31.038 1.00 96.75 403 GLU A CA 1
ATOM 3290 C C . GLU A 1 403 ? 11.052 -5.753 -29.598 1.00 96.75 403 GLU A C 1
ATOM 3292 O O . GLU A 1 403 ? 12.081 -6.000 -28.964 1.00 96.75 403 GLU A O 1
ATOM 3297 N N . GLN A 1 404 ? 9.844 -6.011 -29.088 1.00 97.56 404 GLN A N 1
ATOM 3298 C CA . GLN A 1 404 ? 9.674 -6.562 -27.744 1.00 97.56 404 GLN A CA 1
ATOM 3299 C C . GLN A 1 404 ? 10.317 -7.951 -27.606 1.00 97.56 404 GLN A C 1
ATOM 3301 O O . GLN A 1 404 ? 10.982 -8.213 -26.597 1.00 97.56 404 GLN A O 1
ATOM 3306 N N . ALA A 1 405 ? 10.183 -8.808 -28.625 1.00 97.38 405 ALA A N 1
ATOM 3307 C CA . ALA A 1 405 ? 10.820 -10.121 -28.678 1.00 97.38 405 ALA A CA 1
ATOM 3308 C C . ALA A 1 405 ? 12.352 -10.011 -28.619 1.00 97.38 405 ALA A C 1
ATOM 3310 O O . ALA A 1 405 ? 12.979 -10.636 -27.761 1.00 97.38 405 ALA A O 1
ATOM 3311 N N . LYS A 1 406 ? 12.960 -9.142 -29.442 1.00 95.75 406 LYS A N 1
ATOM 3312 C CA . LYS A 1 406 ? 14.416 -8.889 -29.418 1.00 95.75 406 LYS A CA 1
ATOM 3313 C C . LYS A 1 406 ? 14.901 -8.433 -28.042 1.00 95.75 406 LYS A C 1
ATOM 3315 O O . LYS A 1 406 ? 15.963 -8.853 -27.574 1.00 95.75 406 LYS A O 1
ATOM 3320 N N . ARG A 1 407 ? 14.130 -7.580 -27.360 1.00 93.44 407 ARG A N 1
ATOM 3321 C CA . ARG A 1 407 ? 14.478 -7.111 -26.011 1.00 93.44 407 ARG A CA 1
ATOM 3322 C C . ARG A 1 407 ? 14.405 -8.229 -24.984 1.00 93.44 407 ARG A C 1
ATOM 3324 O O . ARG A 1 407 ? 15.317 -8.331 -24.165 1.00 93.44 407 ARG A O 1
ATOM 3331 N N . PHE A 1 408 ? 13.395 -9.094 -25.042 1.00 94.25 408 PHE A N 1
ATOM 3332 C CA . PHE A 1 408 ? 13.349 -10.279 -24.185 1.00 94.25 408 PHE A CA 1
ATOM 3333 C C . PHE A 1 408 ? 14.512 -11.238 -24.451 1.00 94.25 408 PHE A C 1
ATOM 3335 O O . PHE A 1 408 ? 15.124 -11.716 -23.497 1.00 94.25 408 PHE A O 1
ATOM 3342 N N . GLU A 1 409 ? 14.888 -11.480 -25.709 1.00 93.94 409 GLU A N 1
ATOM 3343 C CA . GLU A 1 409 ? 16.068 -1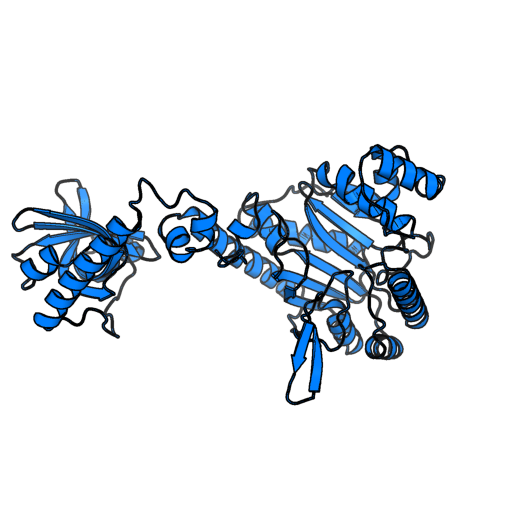2.295 -26.037 1.00 93.94 409 GLU A CA 1
ATOM 3344 C C . GLU A 1 409 ? 17.345 -11.709 -25.426 1.00 93.94 409 GLU A C 1
ATOM 3346 O O . GLU A 1 409 ? 18.096 -12.420 -24.755 1.00 93.94 409 GLU A O 1
ATOM 3351 N N . SER A 1 410 ? 17.544 -10.396 -25.563 1.00 90.25 410 SER A N 1
ATOM 3352 C CA . SER A 1 410 ? 18.671 -9.681 -24.955 1.00 90.25 410 SER A CA 1
ATOM 3353 C C . SER A 1 410 ? 18.688 -9.811 -23.424 1.00 90.25 410 SER A C 1
ATOM 3355 O O . SER A 1 410 ? 19.734 -10.098 -22.835 1.00 90.25 410 SER A O 1
ATOM 3357 N N . GLN A 1 411 ? 17.531 -9.698 -22.759 1.00 89.31 411 GLN A N 1
ATOM 3358 C CA . GLN A 1 411 ? 17.419 -9.926 -21.311 1.00 89.31 411 GLN A CA 1
ATOM 3359 C C . GLN A 1 411 ? 17.799 -11.365 -20.926 1.00 89.31 411 GLN A C 1
ATOM 3361 O O . GLN A 1 411 ? 18.556 -11.572 -19.975 1.00 89.31 411 GLN A O 1
ATOM 3366 N N . MET A 1 412 ? 17.363 -12.363 -21.700 1.00 89.44 412 MET A N 1
ATOM 3367 C CA . MET A 1 412 ? 17.731 -13.765 -21.483 1.00 89.44 412 MET A CA 1
ATOM 3368 C C . MET A 1 412 ? 19.233 -14.014 -21.679 1.00 89.44 412 MET A C 1
ATOM 3370 O O . MET A 1 412 ? 19.832 -14.812 -20.952 1.00 89.44 412 MET A O 1
ATOM 3374 N N . GLU A 1 413 ? 19.878 -13.333 -22.626 1.00 88.81 413 GLU A N 1
ATOM 3375 C CA . GLU A 1 413 ? 21.334 -13.383 -22.788 1.00 88.81 413 GLU A CA 1
ATOM 3376 C C . GLU A 1 413 ? 22.081 -12.746 -21.613 1.00 88.81 413 GLU A C 1
ATOM 3378 O O . GLU A 1 413 ? 23.073 -13.307 -21.141 1.00 88.81 413 GLU A O 1
ATOM 3383 N N . MET A 1 414 ? 21.609 -11.601 -21.112 1.00 84.12 414 MET A N 1
ATOM 3384 C CA . MET A 1 414 ? 22.165 -10.968 -19.910 1.00 84.12 414 MET A CA 1
ATOM 3385 C C . MET A 1 414 ? 22.039 -11.896 -18.698 1.00 84.12 414 MET A C 1
ATOM 3387 O O . MET A 1 414 ? 23.006 -12.081 -17.955 1.00 84.12 414 MET A O 1
ATOM 3391 N N . LYS A 1 415 ? 20.896 -12.572 -18.557 1.00 84.56 415 LYS A N 1
ATOM 3392 C CA . LYS A 1 415 ? 20.660 -13.558 -17.500 1.00 84.56 415 LYS A CA 1
ATOM 3393 C C . LYS A 1 415 ? 21.655 -14.715 -17.556 1.00 84.56 415 LYS A C 1
ATOM 3395 O O . LYS A 1 415 ? 22.230 -15.089 -16.535 1.00 84.56 415 LYS A O 1
ATOM 3400 N N . LYS A 1 416 ? 21.927 -15.249 -18.755 1.00 86.44 416 LYS A N 1
ATOM 3401 C CA . LYS A 1 416 ? 22.957 -16.288 -18.973 1.00 86.44 416 LYS A CA 1
ATOM 3402 C C . LYS A 1 416 ? 24.363 -15.811 -18.596 1.00 86.44 416 LYS A C 1
ATOM 3404 O O . LYS A 1 416 ? 25.180 -16.627 -18.179 1.00 86.44 416 LYS A O 1
ATOM 3409 N N . LYS A 1 417 ? 24.641 -14.508 -18.716 1.00 84.56 417 LYS A N 1
ATOM 3410 C CA . LYS A 1 417 ? 25.909 -13.876 -18.303 1.00 84.56 417 LYS A CA 1
ATOM 3411 C C . LYS A 1 417 ? 25.992 -13.601 -16.793 1.00 84.56 417 LYS A C 1
ATOM 3413 O O . LYS A 1 417 ? 27.036 -13.165 -16.324 1.00 84.56 417 LYS A O 1
ATOM 3418 N N . GLY A 1 418 ? 24.944 -13.917 -16.026 1.00 79.44 418 GLY A N 1
ATOM 3419 C CA . GLY A 1 418 ? 24.925 -13.821 -14.563 1.00 79.44 418 GLY A CA 1
ATOM 3420 C C . GLY A 1 418 ? 24.157 -12.620 -14.010 1.00 79.44 418 GLY A C 1
ATOM 3421 O O . GLY A 1 418 ? 24.124 -12.443 -12.790 1.00 79.44 418 GLY A O 1
ATOM 3422 N N . ASP A 1 419 ? 23.520 -11.826 -14.874 1.00 75.75 419 ASP A N 1
ATOM 3423 C CA . ASP A 1 419 ? 22.673 -10.712 -14.460 1.00 75.75 419 ASP A CA 1
ATOM 3424 C C . ASP A 1 419 ? 21.391 -11.228 -13.786 1.00 75.75 419 ASP A C 1
ATOM 3426 O O . ASP A 1 419 ? 20.629 -12.014 -14.356 1.00 75.75 419 ASP A O 1
ATOM 3430 N N . LYS A 1 420 ? 21.165 -10.812 -12.539 1.00 71.44 420 LYS A N 1
ATOM 3431 C CA . LYS A 1 420 ? 20.047 -11.287 -11.709 1.00 71.44 420 LYS A CA 1
ATOM 3432 C C . LYS A 1 420 ? 18.786 -10.436 -11.858 1.00 71.44 420 LYS A C 1
ATOM 3434 O O . LYS A 1 420 ? 17.738 -10.847 -11.369 1.00 71.44 420 LYS A O 1
ATOM 3439 N N . GLU A 1 421 ? 18.891 -9.285 -12.514 1.00 71.19 421 GLU A N 1
ATOM 3440 C CA . GLU A 1 421 ? 17.817 -8.308 -12.697 1.00 71.19 421 GLU A CA 1
ATOM 3441 C C . GLU A 1 421 ? 17.443 -8.257 -14.180 1.00 71.19 421 GLU A C 1
ATOM 3443 O O . GLU A 1 421 ? 17.778 -7.323 -14.909 1.00 71.19 421 GLU A O 1
ATOM 3448 N N . THR A 1 422 ? 16.806 -9.327 -14.646 1.00 80.81 422 THR A N 1
ATOM 3449 C CA . THR A 1 422 ? 16.393 -9.516 -16.042 1.00 80.81 422 THR A CA 1
ATOM 3450 C C . THR A 1 422 ? 14.959 -10.025 -16.099 1.00 80.81 422 THR A C 1
ATOM 3452 O O . THR A 1 422 ? 14.449 -10.561 -15.114 1.00 80.81 422 THR A O 1
ATOM 3455 N N . GLN A 1 423 ? 14.302 -9.837 -17.243 1.00 84.31 423 GLN A N 1
ATOM 3456 C CA . GLN A 1 423 ? 12.968 -10.390 -17.491 1.00 84.31 423 GLN A CA 1
ATOM 3457 C C . GLN A 1 423 ? 13.052 -11.763 -18.162 1.00 84.31 423 GLN A C 1
ATOM 3459 O O . GLN A 1 423 ? 13.977 -12.032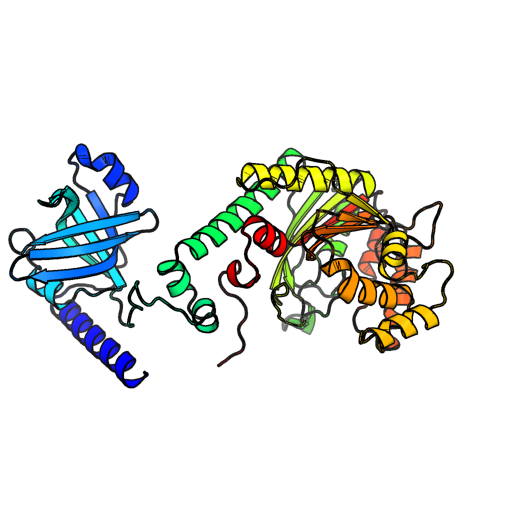 -18.930 1.00 84.31 423 GLN A O 1
ATOM 3464 N N . GLU A 1 424 ? 12.075 -12.623 -17.879 1.00 87.94 424 GLU A N 1
ATOM 3465 C CA . GLU A 1 424 ? 11.874 -13.862 -18.631 1.00 87.94 424 GLU A CA 1
ATOM 3466 C C . GLU A 1 424 ? 11.236 -13.564 -19.994 1.00 87.94 424 GLU A C 1
ATOM 3468 O O . GLU A 1 424 ? 10.491 -12.596 -20.149 1.00 87.94 424 GLU A O 1
ATOM 3473 N N . TYR A 1 425 ? 11.481 -14.434 -20.973 1.00 93.50 425 TYR A N 1
ATOM 3474 C CA . TYR A 1 425 ? 10.785 -14.371 -22.256 1.00 93.50 425 TYR A CA 1
ATOM 3475 C C . TYR A 1 425 ? 9.360 -14.928 -22.110 1.00 93.50 425 TYR A C 1
ATOM 3477 O O . TYR A 1 425 ? 9.172 -16.144 -22.014 1.00 93.50 425 TYR A O 1
ATOM 3485 N N . ASP A 1 426 ? 8.358 -14.051 -22.137 1.00 95.94 426 ASP A N 1
ATOM 3486 C CA . ASP A 1 426 ? 6.938 -14.421 -22.124 1.00 95.94 426 ASP A CA 1
ATOM 3487 C C . ASP A 1 426 ? 6.407 -14.542 -23.564 1.00 95.94 426 ASP A C 1
ATOM 3489 O O . ASP A 1 426 ? 6.093 -13.546 -24.217 1.00 95.94 426 ASP A O 1
ATOM 3493 N N . LYS A 1 427 ? 6.343 -15.780 -24.075 1.00 96.38 427 LYS A N 1
ATOM 3494 C CA . LYS A 1 427 ? 5.874 -16.070 -25.442 1.00 96.38 427 LYS A CA 1
ATOM 3495 C C . LYS A 1 427 ? 4.415 -15.683 -25.647 1.00 96.38 427 LYS A C 1
ATOM 3497 O O . LYS A 1 427 ? 4.099 -15.097 -26.675 1.00 96.38 427 LYS A O 1
ATOM 3502 N N . ASP A 1 428 ? 3.570 -15.950 -24.658 1.00 96.94 428 ASP A N 1
ATOM 3503 C CA . ASP A 1 428 ? 2.140 -15.659 -24.725 1.00 96.94 428 ASP A CA 1
ATOM 3504 C C . ASP A 1 428 ? 1.897 -14.141 -24.744 1.00 96.94 428 ASP A C 1
ATOM 3506 O O . ASP A 1 428 ? 0.919 -13.664 -25.311 1.00 96.94 428 ASP A O 1
ATOM 3510 N N . PHE A 1 429 ? 2.777 -13.353 -24.113 1.00 97.81 429 PHE A N 1
ATOM 3511 C CA . PHE A 1 429 ? 2.716 -11.892 -24.193 1.00 97.81 429 PHE A CA 1
ATOM 3512 C C . PHE A 1 429 ? 3.125 -11.373 -25.574 1.00 97.81 429 PHE A C 1
ATOM 3514 O O . PHE A 1 429 ? 2.473 -10.468 -26.091 1.00 97.81 429 PHE A O 1
ATOM 3521 N N . ILE A 1 430 ? 4.173 -11.944 -26.177 1.00 98.31 430 ILE A N 1
ATOM 3522 C CA . ILE A 1 430 ? 4.566 -11.602 -27.551 1.00 98.31 430 ILE A CA 1
ATOM 3523 C C . ILE A 1 430 ? 3.434 -11.932 -28.522 1.00 98.31 430 ILE A C 1
ATOM 3525 O O . ILE A 1 430 ? 3.042 -11.060 -29.289 1.00 98.31 430 ILE A O 1
ATOM 3529 N N . GLU A 1 431 ? 2.857 -13.133 -28.429 1.00 98.44 431 GLU A N 1
ATOM 3530 C CA . GLU A 1 431 ? 1.701 -13.518 -29.245 1.00 98.44 431 GLU A CA 1
ATOM 3531 C C . GLU A 1 431 ? 0.536 -12.537 -29.045 1.00 98.44 431 GLU A C 1
ATOM 3533 O O . GLU A 1 431 ? -0.058 -12.075 -30.013 1.00 98.44 431 GLU A O 1
ATOM 3538 N N . ALA A 1 432 ? 0.238 -12.136 -27.804 1.00 98.31 432 ALA A N 1
ATOM 3539 C CA . ALA A 1 432 ? -0.793 -11.133 -27.556 1.00 98.31 432 ALA A CA 1
ATOM 3540 C C . ALA A 1 432 ? -0.501 -9.812 -28.295 1.00 98.31 432 ALA A C 1
ATOM 3542 O O . ALA A 1 432 ? -1.401 -9.257 -28.923 1.00 98.31 432 ALA A O 1
ATOM 3543 N N . LEU A 1 433 ? 0.742 -9.314 -28.257 1.00 98.50 433 LEU A N 1
ATOM 3544 C CA . LEU A 1 433 ? 1.133 -8.087 -28.964 1.00 98.50 433 LEU A CA 1
ATOM 3545 C C . LEU A 1 433 ? 0.969 -8.198 -30.488 1.00 98.50 433 LEU A C 1
ATOM 3547 O O . LEU A 1 433 ? 0.670 -7.192 -31.131 1.00 98.50 433 LEU A O 1
ATOM 3551 N N . GLU A 1 434 ? 1.118 -9.394 -31.065 1.00 98.50 434 GLU A N 1
ATOM 3552 C CA . GLU A 1 434 ? 0.905 -9.643 -32.500 1.00 98.50 434 GLU A CA 1
ATOM 3553 C C . GLU A 1 434 ? -0.556 -9.435 -32.932 1.00 98.50 434 GLU A C 1
ATOM 3555 O O . GLU A 1 434 ? -0.801 -9.061 -34.080 1.00 98.50 434 GLU A O 1
ATOM 3560 N N . TYR A 1 435 ? -1.526 -9.580 -32.018 1.00 98.50 435 TYR A N 1
ATOM 3561 C CA . TYR A 1 435 ? -2.930 -9.216 -32.270 1.00 98.50 435 TYR A CA 1
ATOM 3562 C C . TYR A 1 435 ? -3.182 -7.699 -32.258 1.00 98.50 435 TYR A C 1
ATOM 3564 O O . TYR A 1 435 ? -4.258 -7.254 -32.657 1.00 98.50 435 TYR A O 1
ATOM 3572 N N . GLY A 1 436 ? -2.185 -6.905 -31.860 1.00 97.94 436 GLY A N 1
ATOM 3573 C CA . GLY A 1 436 ? -2.209 -5.448 -31.891 1.00 97.94 436 GLY A CA 1
ATOM 3574 C C . GLY A 1 436 ? -2.567 -4.829 -30.544 1.00 97.94 436 GLY A C 1
ATOM 3575 O O . GLY A 1 436 ? -3.705 -4.893 -30.087 1.00 97.94 436 GLY A O 1
ATOM 3576 N N . MET A 1 437 ? -1.594 -4.148 -29.935 1.00 98.25 437 MET A N 1
ATOM 3577 C CA . MET A 1 437 ? -1.820 -3.286 -28.774 1.00 98.25 437 MET A CA 1
ATOM 3578 C C . MET A 1 437 ? -1.879 -1.813 -29.214 1.00 98.25 437 MET A C 1
ATOM 3580 O O . MET A 1 437 ? -0.952 -1.351 -29.897 1.00 98.25 437 MET A O 1
ATOM 3584 N N . PRO A 1 438 ? -2.919 -1.045 -28.830 1.00 98.25 438 PRO A N 1
ATOM 3585 C CA . PRO A 1 438 ? -2.992 0.377 -29.154 1.00 98.25 438 PRO A CA 1
ATOM 3586 C C . PRO A 1 438 ? -1.811 1.150 -28.537 1.00 98.25 438 PRO A C 1
ATOM 3588 O O . PRO A 1 438 ? -1.259 0.724 -27.514 1.00 98.25 438 PRO A O 1
ATOM 3591 N N . PRO A 1 439 ? -1.414 2.303 -29.115 1.00 98.31 439 PRO A N 1
ATOM 3592 C CA . PRO A 1 439 ? -0.502 3.230 -28.448 1.00 98.31 439 PRO A CA 1
ATOM 3593 C C . PRO A 1 439 ? -1.020 3.512 -27.040 1.00 98.31 439 PRO A C 1
ATOM 3595 O O . PRO A 1 439 ? -2.201 3.788 -26.877 1.00 98.31 439 PRO A O 1
ATOM 3598 N N . THR A 1 440 ? -0.177 3.369 -26.027 1.00 98.69 440 THR A N 1
ATOM 3599 C CA . THR A 1 440 ? -0.589 3.407 -24.620 1.00 98.69 440 THR A CA 1
ATOM 3600 C C . THR A 1 440 ? 0.531 4.026 -23.805 1.00 98.69 440 THR A C 1
ATOM 3602 O O . THR A 1 440 ? 1.699 3.807 -24.126 1.00 98.69 440 THR A O 1
ATOM 3605 N N . ALA A 1 441 ? 0.189 4.720 -22.724 1.00 98.62 441 ALA A N 1
ATOM 3606 C CA . ALA A 1 441 ? 1.116 5.026 -21.648 1.00 98.62 441 ALA A CA 1
ATOM 3607 C C . ALA A 1 441 ? 0.675 4.336 -20.350 1.00 98.62 441 ALA A C 1
ATOM 3609 O O . ALA A 1 441 ? -0.519 4.271 -20.040 1.00 98.62 441 ALA A O 1
ATOM 3610 N N . GLY A 1 442 ? 1.634 3.808 -19.596 1.00 98.62 442 GLY A N 1
ATOM 3611 C CA . GLY A 1 442 ? 1.398 3.142 -18.322 1.00 98.62 442 GLY A CA 1
ATOM 3612 C C . GLY A 1 442 ? 2.344 3.630 -17.233 1.00 98.62 442 GLY A C 1
ATOM 3613 O O . GLY A 1 442 ? 3.414 4.183 -17.499 1.00 98.62 442 GLY A O 1
ATOM 3614 N N . LEU A 1 443 ? 1.928 3.475 -15.976 1.00 98.62 443 LEU A N 1
ATOM 3615 C CA . LEU A 1 443 ? 2.777 3.751 -14.817 1.00 98.62 443 LEU A CA 1
ATOM 3616 C C . LEU A 1 443 ? 2.513 2.795 -13.667 1.00 98.62 443 LEU A C 1
ATOM 3618 O O . LEU A 1 443 ? 1.401 2.302 -13.495 1.00 98.62 443 LEU A O 1
ATOM 3622 N N . GLY A 1 444 ? 3.530 2.642 -12.823 1.00 98.50 444 GLY A N 1
ATOM 3623 C CA . GLY A 1 444 ? 3.434 2.088 -11.482 1.00 98.50 444 GLY A CA 1
ATOM 3624 C C . GLY A 1 444 ? 3.685 3.156 -10.419 1.00 98.50 444 GLY A C 1
ATOM 3625 O O . GLY A 1 444 ? 4.688 3.865 -10.472 1.00 98.50 444 GLY A O 1
ATOM 3626 N N . LEU A 1 445 ? 2.799 3.250 -9.427 1.00 98.62 445 LEU A N 1
ATOM 3627 C CA . LEU A 1 445 ? 2.901 4.097 -8.236 1.00 98.62 445 LEU A CA 1
ATOM 3628 C C . LEU A 1 445 ? 3.087 3.223 -6.993 1.00 98.62 445 LEU A C 1
ATOM 3630 O O . LEU A 1 445 ? 2.210 2.433 -6.628 1.00 98.62 445 LEU A O 1
ATOM 3634 N N . GLY A 1 446 ? 4.191 3.421 -6.275 1.00 97.31 446 GLY A N 1
ATOM 3635 C CA . GLY A 1 446 ? 4.401 2.796 -4.970 1.00 97.31 446 GLY A CA 1
ATOM 3636 C C . GLY A 1 446 ? 3.481 3.404 -3.908 1.00 97.31 446 GLY A C 1
ATOM 3637 O O . GLY A 1 446 ? 3.846 4.404 -3.286 1.00 97.31 446 GLY A O 1
ATOM 3638 N N . ILE A 1 447 ? 2.312 2.799 -3.657 1.00 97.62 447 ILE A N 1
ATOM 3639 C CA . ILE A 1 447 ? 1.320 3.326 -2.700 1.00 97.62 447 ILE A CA 1
ATOM 3640 C C . ILE A 1 447 ? 1.924 3.465 -1.307 1.00 97.62 447 ILE A C 1
ATOM 3642 O O . ILE A 1 447 ? 1.749 4.501 -0.670 1.00 97.62 447 ILE A O 1
ATOM 3646 N N . ASP A 1 448 ? 2.654 2.456 -0.832 1.00 95.88 448 ASP A N 1
ATOM 3647 C CA . ASP A 1 448 ? 3.251 2.523 0.502 1.00 95.88 448 ASP A CA 1
ATOM 3648 C C . ASP A 1 448 ? 4.245 3.697 0.602 1.00 95.88 448 ASP A C 1
ATOM 3650 O O . ASP A 1 448 ? 4.189 4.473 1.554 1.00 95.88 448 ASP A O 1
ATOM 3654 N N . ARG A 1 449 ? 5.070 3.942 -0.424 1.00 96.00 449 ARG A N 1
ATOM 3655 C CA . ARG A 1 449 ? 5.964 5.117 -0.461 1.00 96.00 449 ARG A CA 1
ATOM 3656 C C . ARG A 1 449 ? 5.193 6.436 -0.513 1.00 96.00 449 ARG A C 1
ATOM 3658 O O . ARG A 1 449 ? 5.588 7.398 0.143 1.00 96.00 449 ARG A O 1
ATOM 3665 N N . PHE A 1 450 ? 4.066 6.484 -1.221 1.00 97.50 450 PHE A N 1
ATOM 3666 C CA . PHE A 1 450 ? 3.216 7.674 -1.242 1.00 97.50 450 PHE A CA 1
ATOM 3667 C C . PHE A 1 450 ? 2.621 7.974 0.135 1.00 97.50 450 PHE A C 1
ATOM 3669 O O . PHE A 1 450 ? 2.624 9.113 0.602 1.00 97.50 450 PHE A O 1
ATOM 3676 N N . VAL A 1 451 ? 2.165 6.933 0.832 1.00 97.12 451 VAL A N 1
ATOM 3677 C CA . VAL A 1 451 ? 1.672 7.045 2.204 1.00 97.12 451 VAL A CA 1
ATOM 3678 C C . VAL A 1 451 ? 2.797 7.489 3.135 1.00 97.12 451 VAL A C 1
ATOM 3680 O O . VAL A 1 451 ? 2.569 8.378 3.957 1.00 97.12 451 VAL A O 1
ATOM 3683 N N . MET A 1 452 ? 4.012 6.945 2.993 1.00 95.75 452 MET A N 1
ATOM 3684 C CA . MET A 1 452 ? 5.175 7.401 3.764 1.00 95.75 452 MET A CA 1
ATOM 3685 C C . MET A 1 452 ? 5.433 8.893 3.563 1.00 95.75 452 MET A C 1
ATOM 3687 O O . MET A 1 452 ? 5.569 9.621 4.545 1.00 95.75 452 MET A O 1
ATOM 3691 N N . LEU A 1 453 ? 5.428 9.351 2.308 1.00 95.88 453 LEU A N 1
ATOM 3692 C CA . LEU A 1 453 ? 5.626 10.753 1.952 1.00 95.88 453 LEU A CA 1
ATOM 3693 C C . LEU A 1 453 ? 4.593 11.664 2.634 1.00 95.88 453 LEU A C 1
ATOM 3695 O O . LEU A 1 453 ? 4.971 12.633 3.289 1.00 95.88 453 LEU A O 1
ATOM 3699 N N . LEU A 1 454 ? 3.299 11.347 2.525 1.00 96.25 454 LEU A N 1
ATOM 3700 C CA . LEU A 1 454 ? 2.223 12.199 3.053 1.00 96.25 454 LEU A CA 1
ATOM 3701 C C . LEU A 1 454 ? 2.083 12.140 4.582 1.00 96.25 454 LEU A C 1
ATOM 3703 O O . LEU A 1 454 ? 1.635 13.102 5.215 1.00 96.25 454 LEU A O 1
ATOM 3707 N N . THR A 1 455 ? 2.452 11.015 5.195 1.00 93.94 455 THR A N 1
ATOM 3708 C CA . THR A 1 455 ? 2.446 10.863 6.660 1.00 93.94 455 THR A CA 1
ATOM 3709 C C . THR A 1 455 ? 3.733 11.366 7.313 1.00 93.94 455 THR A C 1
ATOM 3711 O O . THR A 1 455 ? 3.724 11.652 8.507 1.00 93.94 455 THR A O 1
ATOM 3714 N N . GLY A 1 456 ? 4.814 11.533 6.545 1.00 93.06 456 GLY A N 1
ATOM 3715 C CA . GLY A 1 456 ? 6.119 11.969 7.042 1.00 93.06 456 GLY A CA 1
ATOM 3716 C C . GLY A 1 456 ? 6.873 10.887 7.821 1.00 93.06 456 GLY A C 1
ATOM 3717 O O . GLY A 1 456 ? 7.812 11.204 8.555 1.00 93.06 456 GLY A O 1
ATOM 3718 N N . VAL A 1 457 ? 6.474 9.615 7.704 1.00 92.56 457 VAL A N 1
ATOM 3719 C CA . VAL A 1 457 ? 7.199 8.521 8.359 1.00 92.56 457 VAL A CA 1
ATOM 3720 C C . VAL A 1 457 ? 8.477 8.184 7.594 1.00 92.56 457 VAL A C 1
ATOM 3722 O O . VAL A 1 457 ? 8.509 8.141 6.370 1.00 92.56 457 VAL A O 1
ATOM 3725 N N . SER A 1 458 ? 9.546 7.889 8.330 1.00 88.75 458 SER A N 1
ATOM 3726 C CA . SER A 1 458 ? 10.870 7.573 7.768 1.00 88.75 458 SER A CA 1
ATOM 3727 C C . SER A 1 458 ? 11.126 6.075 7.569 1.00 88.75 458 SER A C 1
ATOM 3729 O O . SER A 1 458 ? 12.244 5.672 7.245 1.00 88.75 458 SER A O 1
ATOM 3731 N N . ASN A 1 459 ? 10.127 5.230 7.832 1.00 91.00 459 ASN A N 1
ATOM 3732 C CA . ASN A 1 459 ? 10.225 3.783 7.697 1.00 91.00 459 ASN A CA 1
ATOM 3733 C C . ASN A 1 459 ? 8.873 3.204 7.270 1.00 91.00 459 ASN A C 1
ATOM 3735 O O . ASN A 1 459 ? 7.868 3.416 7.950 1.00 91.00 459 ASN A O 1
ATOM 3739 N N . LEU A 1 460 ? 8.872 2.430 6.188 1.00 90.81 460 LEU A N 1
ATOM 3740 C CA . LEU A 1 460 ? 7.694 1.798 5.599 1.00 90.81 460 LEU A CA 1
ATOM 3741 C C . LEU A 1 460 ? 6.976 0.870 6.594 1.00 90.81 460 LEU A C 1
ATOM 3743 O O . LEU A 1 460 ? 5.753 0.760 6.597 1.00 90.81 460 LEU A O 1
ATOM 3747 N N . ARG A 1 461 ? 7.701 0.287 7.554 1.00 91.50 461 ARG A N 1
ATOM 3748 C CA . ARG A 1 461 ? 7.113 -0.539 8.622 1.00 91.50 461 ARG A CA 1
ATOM 3749 C C . ARG A 1 461 ? 6.196 0.231 9.577 1.00 91.50 461 ARG A C 1
ATOM 3751 O O . ARG A 1 461 ? 5.463 -0.404 10.325 1.00 91.50 461 ARG A O 1
ATOM 3758 N N . GLU A 1 462 ? 6.213 1.563 9.595 1.00 92.31 462 GLU A N 1
ATOM 3759 C CA . GLU A 1 462 ? 5.266 2.363 10.396 1.00 92.31 462 GLU A CA 1
ATOM 3760 C C . GLU A 1 462 ? 3.872 2.463 9.746 1.00 92.31 462 GLU A C 1
ATOM 3762 O O . GLU A 1 462 ? 2.921 2.863 10.415 1.00 92.31 462 GLU A O 1
ATOM 3767 N N . ILE A 1 463 ? 3.745 2.085 8.468 1.00 93.25 463 ILE A N 1
ATOM 3768 C CA . ILE A 1 463 ? 2.494 2.120 7.687 1.00 93.25 463 ILE A CA 1
ATOM 3769 C C . ILE A 1 463 ? 2.089 0.742 7.132 1.00 93.25 463 ILE A C 1
ATOM 3771 O O . ILE A 1 463 ? 1.088 0.629 6.422 1.00 93.25 463 ILE A O 1
ATOM 3775 N N . ILE A 1 464 ? 2.849 -0.306 7.463 1.00 93.25 464 ILE A N 1
ATOM 3776 C CA . ILE A 1 464 ? 2.422 -1.699 7.321 1.00 93.25 464 ILE A CA 1
ATOM 3777 C C . ILE A 1 464 ? 1.914 -2.173 8.679 1.00 93.25 464 ILE A C 1
ATOM 3779 O O . ILE A 1 464 ? 2.623 -2.104 9.690 1.00 93.25 464 ILE A O 1
ATOM 3783 N N . GLU A 1 465 ? 0.689 -2.684 8.691 1.00 93.12 465 GLU A N 1
ATOM 3784 C CA . GLU A 1 465 ? 0.040 -3.235 9.872 1.00 93.12 465 GLU A CA 1
ATOM 3785 C C . GLU A 1 465 ? 0.914 -4.351 10.460 1.00 93.12 465 GLU A C 1
ATOM 3787 O O . GLU A 1 465 ? 1.371 -4.258 11.600 1.00 93.12 465 GLU A O 1
ATOM 3792 N N . PHE A 1 466 ? 1.273 -5.346 9.652 1.00 93.75 466 PHE A N 1
ATOM 3793 C CA . PHE A 1 466 ? 2.080 -6.489 10.081 1.00 93.75 466 PHE A CA 1
ATOM 3794 C C . PHE A 1 466 ? 3.313 -6.670 9.184 1.00 93.75 466 PHE A C 1
ATOM 3796 O O . PHE A 1 466 ? 3.298 -7.500 8.279 1.00 93.75 466 PHE A O 1
ATOM 3803 N N . PRO A 1 467 ? 4.387 -5.883 9.391 1.00 90.75 467 PRO A N 1
ATOM 3804 C CA . PRO A 1 467 ? 5.589 -5.994 8.573 1.00 90.75 467 PRO A CA 1
ATOM 3805 C C . PRO A 1 467 ? 6.295 -7.329 8.823 1.00 90.75 467 PRO A C 1
ATOM 3807 O O . PRO A 1 467 ? 6.273 -7.857 9.940 1.00 90.75 467 PRO A O 1
ATOM 3810 N N . LEU A 1 468 ? 6.975 -7.858 7.802 1.00 88.25 468 LEU A N 1
ATOM 3811 C CA . LEU A 1 468 ? 7.751 -9.084 7.953 1.00 88.25 468 LEU A CA 1
ATOM 3812 C C . LEU A 1 468 ? 8.928 -8.839 8.905 1.00 88.25 468 LEU A C 1
ATOM 3814 O O . LEU A 1 468 ? 9.750 -7.943 8.705 1.00 88.25 468 LEU A O 1
ATOM 3818 N N . MET A 1 469 ? 9.029 -9.675 9.937 1.00 87.31 469 MET A N 1
ATOM 3819 C CA . MET A 1 469 ? 10.100 -9.620 10.927 1.00 87.31 469 MET A CA 1
ATOM 3820 C C . MET A 1 469 ? 10.888 -10.927 10.904 1.00 87.31 469 MET A C 1
ATOM 3822 O O . MET A 1 469 ? 10.306 -12.010 10.837 1.00 87.31 469 MET A O 1
ATOM 3826 N N . LYS A 1 470 ? 12.217 -10.843 11.035 1.00 85.38 470 LYS A N 1
ATOM 3827 C CA . LYS A 1 470 ? 13.068 -12.026 11.245 1.00 85.38 470 LYS A CA 1
ATOM 3828 C C . LYS A 1 470 ? 12.544 -12.814 12.456 1.00 85.38 470 LYS A C 1
ATOM 3830 O O . LYS A 1 470 ? 12.135 -12.194 13.436 1.00 85.38 470 LYS A O 1
ATOM 3835 N N . ARG A 1 471 ? 12.499 -14.148 12.423 1.00 82.50 471 ARG A N 1
ATOM 3836 C CA . ARG A 1 471 ? 12.097 -14.927 13.615 1.00 82.50 471 ARG A CA 1
ATOM 3837 C C . ARG A 1 471 ? 13.102 -14.682 14.757 1.00 82.50 471 ARG A C 1
ATOM 3839 O O . ARG A 1 471 ? 14.284 -14.492 14.470 1.00 82.50 471 ARG A O 1
ATOM 3846 N N . LYS A 1 472 ? 12.596 -14.582 15.993 1.00 70.81 472 LYS A N 1
ATOM 3847 C CA . LYS A 1 472 ? 13.423 -14.517 17.209 1.00 70.81 472 LYS A CA 1
ATOM 3848 C C . LYS A 1 472 ? 13.938 -15.908 17.544 1.00 70.81 472 LYS A C 1
ATOM 3850 O O . LYS A 1 472 ? 13.171 -16.864 17.284 1.00 70.81 472 LYS A O 1
#

pLDDT: mean 93.67, std 7.13, range [45.97, 98.88]

Sequence (472 aa):
MENNTDKFREDSIAKLEILKKAGVNPYPSKSKRNKKIAVFLDDFNKGNNATLAGRIRSIRSHGKIGFADIEDESGKIQIFFQSENLDNFKLLSETLDIGDIIEITGKPYLTKAGQQSIRAENIKVLSKSIAPWPVEHFGIKDKEERFRKRYLDISLNSEVKKHFIQKTKIIKAIRNYLEKNDFMEVSTPVLQTIAGGTMAKPFKTHLDTLDIDLYLRIAPELYLKRLLIGGFEKIYEIGPIFRNEGIDREHNPEFTMMELYYTYQDWEELIDFTENMLKNVSEIVGKPLPKDKWRNIEFDKLIKEKTGLDYDKNSKEEFLNFAKKNNIDTTIYHSKGKIADEIFKKIIRIDIKEPTFVTKIPIDISPLSKQLEDEPEKTARFLLIINGMELVNGFSELNDPIEQAKRFESQMEMKKKGDKETQEYDKDFIEALEYGMPPTAGLGLGIDRFVMLLTGVSNLREIIEFPLMKRK

Radius of gyration: 29.09 Å; Cα contacts (8 Å, |Δi|>4): 864; chains: 1; bounding box: 66×55×83 Å